Protein AF-A0A838PFT2-F1 (afdb_monomer_lite)

Radius of gyration: 30.08 Å; chains: 1; bounding box: 116×45×83 Å

pLDDT: mean 82.65, std 19.02, range [26.83, 98.44]

Secondary structure (DSSP, 8-state):
--HHHHHHHHHHHHHHHHHHHHHHHHHHHS---TTB-S---GGG--EEEEEEEE-BTPPPPSSPPPPTTPBP-HHHHHHHHHHHHHHHHHHHHHHHSTTS-HHHHHHHT-TTS-------SS-SEEEEEEEEEEEEEE-HHHHHHHH-TT---EEEEEEEEEEEEEESS-HHHHHH---S--S-B-GGGS-HHHHHH--EEEEEEETTTEEEEEEEEEEETTTHHHHHTT------SEEEEEEEEEEEBSSSS-EEEEEEEEEEE---SSEEEEEEEEEEEEEEEEETTEEEEEEEEEEEEEEEEE---SS-SEEEEEEEEEEEEEEEEESSSPPPEEEEEEEEEEEEEEEEEETTEEEEEEEEEEEEEEEEEE----------------

Sequence (390 aa):
MNSRLRAFLVPTVLCLFLAGVWVSSARAQVEKGAGCQETITANDGFKIRSVKVKARYLPDLAIPLPSSGTDYSPDLLLPILESVHQAMRKEANREGQEGETEHRLLKTVTVGKGKAEETSRSGGAISLKFVSSCTKVIDASECKSALGEANSKCVDVIVHAFSLRVDTANPVSNLLNIPRSNQPSFLSQVPGPLLALNPKLGFNRDRKFGSSATFEISANLLDLSKNFERKPLKEKRSRLDLELKGEPSLDGSYYKMSSKISFSRSISKNIDRLAVEAGFTADRDPLSLSQYLRNAATIGGAIKLRTDLKLFGDVALSARYRRSSNRLTSRTALPSEFTNENAFEGTALLDGRLWKGVSRLAVYWMQTRLTRTVTAITASPHFGVTRRSF

Foldseek 3Di:
DDPVVVVPPVVVVVVVVVVVVVVVVVVVPPPPPPFFDPPDALVVFAWALEEAEPAALQDDFPDDDDDGGHRDHPVSCVSVQVSSVVSVVVLVVQVVDAFQAVVVVVVCPDPDDDPPPPPPPDPFKDKDKDKDKGKGWDQQVVQCVRPNPVHSTYIYIYIYIFIWMQGRVCNVCCVPPGPPDRHYHRLLRPQLQCRAFVKDWDWDADPQQGIKIKIKTKHFPVCNVVSNVSHTGHDAQKTWMWIWMKIDGPPDDWIKIKIKIKIKGQDDLFWRMKMKMKMWIWTWHDDPQKIKTKIKIKIKIKTKGADPDQFFGIKIKMKMKMWMWMWIGGNDPAFIKIKIKIKIKIKIKTWHADPNHTDIDMDIDMDMDMDIDTDDPPPDPPPPPPDDDD

Structure (mmCIF, N/CA/C/O backbone):
data_AF-A0A838PFT2-F1
#
_entry.id   AF-A0A838PFT2-F1
#
loop_
_atom_site.group_PDB
_atom_site.id
_atom_site.type_symbol
_atom_site.label_atom_id
_atom_site.label_alt_id
_atom_site.label_comp_id
_atom_site.label_asym_id
_atom_site.label_entity_id
_atom_site.label_seq_id
_atom_site.pdbx_PDB_ins_code
_atom_site.Cartn_x
_atom_site.Cartn_y
_atom_site.Cartn_z
_atom_site.occupancy
_atom_site.B_iso_or_equiv
_atom_site.auth_seq_id
_atom_site.auth_comp_id
_atom_site.auth_asym_id
_atom_site.auth_atom_id
_atom_site.pdbx_PDB_model_num
ATOM 1 N N . MET A 1 1 ? -40.307 -26.449 -13.327 1.00 49.75 1 MET A N 1
ATOM 2 C CA . MET A 1 1 ? -39.372 -25.594 -12.555 1.00 49.75 1 MET A CA 1
ATOM 3 C C . MET A 1 1 ? -37.969 -25.775 -13.135 1.00 49.75 1 MET A C 1
ATOM 5 O O . MET A 1 1 ? -37.466 -26.890 -13.131 1.00 49.75 1 MET A O 1
ATOM 9 N N . ASN A 1 2 ? -37.403 -24.733 -13.755 1.00 53.19 2 ASN A N 1
ATOM 10 C CA . ASN A 1 2 ? -36.301 -24.844 -14.727 1.00 53.19 2 ASN A CA 1
ATOM 11 C C . ASN A 1 2 ? -34.950 -25.242 -14.106 1.00 53.19 2 ASN A C 1
ATOM 13 O O . ASN A 1 2 ? -34.498 -24.627 -13.141 1.00 53.19 2 ASN A O 1
ATOM 17 N N . SER A 1 3 ? -34.255 -26.203 -14.729 1.00 50.66 3 SER A N 1
ATOM 18 C CA . SER A 1 3 ? -32.917 -26.681 -14.327 1.00 50.66 3 SER A CA 1
ATOM 19 C C . SER A 1 3 ? -31.862 -25.567 -14.256 1.00 50.66 3 SER A C 1
ATOM 21 O O . SER A 1 3 ? -30.940 -25.636 -13.447 1.00 50.66 3 SER A O 1
ATOM 23 N N . ARG A 1 4 ? -32.047 -24.483 -15.021 1.00 44.59 4 ARG A N 1
ATOM 24 C CA . ARG A 1 4 ? -31.188 -23.288 -14.992 1.00 44.59 4 ARG A CA 1
ATOM 25 C C . ARG A 1 4 ? -31.243 -22.517 -13.667 1.00 44.59 4 ARG A C 1
ATOM 27 O O . ARG A 1 4 ? -30.252 -21.894 -13.310 1.00 44.59 4 ARG A O 1
ATOM 34 N N . LEU A 1 5 ? -32.347 -22.590 -12.914 1.00 48.47 5 LEU A N 1
ATOM 35 C CA . LEU A 1 5 ? -32.455 -21.917 -11.611 1.00 48.47 5 LEU A CA 1
ATOM 36 C C . LEU A 1 5 ? -31.686 -22.678 -10.514 1.00 48.47 5 LEU A C 1
ATOM 38 O O . LEU A 1 5 ? -31.095 -22.061 -9.632 1.00 48.47 5 LEU A O 1
ATOM 42 N N . ARG A 1 6 ? -31.633 -24.018 -10.599 1.00 52.06 6 ARG A N 1
ATOM 43 C CA . ARG A 1 6 ? -30.892 -24.868 -9.646 1.00 52.06 6 ARG A CA 1
ATOM 44 C C . ARG A 1 6 ? -29.373 -24.697 -9.761 1.00 52.06 6 ARG A C 1
ATOM 46 O O . ARG A 1 6 ? -28.695 -24.745 -8.742 1.00 52.06 6 ARG A O 1
ATOM 53 N N . ALA A 1 7 ? -28.851 -24.441 -10.963 1.00 54.75 7 ALA A N 1
ATOM 54 C CA . ALA A 1 7 ? -27.412 -24.271 -11.187 1.00 54.75 7 ALA A CA 1
ATOM 55 C C . ALA A 1 7 ? -26.828 -23.002 -10.536 1.00 54.75 7 ALA A C 1
ATOM 57 O O . ALA A 1 7 ? -25.656 -22.994 -10.173 1.00 54.75 7 ALA A O 1
ATOM 58 N N . PHE A 1 8 ? -27.635 -21.951 -10.350 1.00 50.16 8 PHE A N 1
ATOM 59 C CA . PHE A 1 8 ? -27.190 -20.724 -9.682 1.00 50.16 8 PHE A CA 1
ATOM 60 C C . PHE A 1 8 ? -27.432 -20.746 -8.171 1.00 50.16 8 PHE A C 1
ATOM 62 O O . PHE A 1 8 ? -26.583 -20.283 -7.422 1.00 50.16 8 PHE A O 1
ATOM 69 N N . LEU A 1 9 ? -28.539 -21.327 -7.701 1.00 59.16 9 LEU A N 1
ATOM 70 C CA . LEU A 1 9 ? -28.913 -21.283 -6.281 1.00 59.16 9 LEU A CA 1
ATOM 71 C C . LEU A 1 9 ? -27.966 -22.080 -5.370 1.00 59.16 9 LEU A C 1
ATOM 73 O O . LEU A 1 9 ? -27.619 -21.613 -4.288 1.00 59.16 9 LEU A O 1
ATOM 77 N N . VAL A 1 10 ? -27.517 -23.258 -5.810 1.00 65.38 10 VAL A N 1
ATOM 78 C CA . VAL A 1 10 ? -26.660 -24.144 -5.002 1.00 65.38 10 VAL A CA 1
ATOM 79 C C . VAL A 1 10 ? -25.303 -23.507 -4.650 1.00 65.38 10 VAL A C 1
ATOM 81 O O . VAL A 1 10 ? -24.975 -23.471 -3.463 1.00 65.38 10 VAL A O 1
ATOM 84 N N . PRO A 1 11 ? -24.521 -22.946 -5.595 1.00 62.09 11 PRO A N 1
ATOM 85 C CA . PRO A 1 11 ? -23.247 -22.315 -5.250 1.00 62.09 11 PRO A CA 1
ATOM 86 C C . PRO A 1 11 ? -23.416 -21.025 -4.437 1.00 62.09 11 PRO A C 1
ATOM 88 O O . PRO A 1 11 ? -22.579 -20.742 -3.585 1.00 62.09 11 PRO A O 1
ATOM 91 N N . THR A 1 12 ? -24.494 -20.253 -4.630 1.00 61.34 12 THR A N 1
ATOM 92 C CA . THR A 1 12 ? -24.720 -19.034 -3.832 1.00 61.34 12 THR A CA 1
ATOM 93 C C . THR A 1 12 ? -25.053 -19.365 -2.379 1.00 61.34 12 THR A C 1
ATOM 95 O O . THR A 1 12 ? -24.491 -18.750 -1.473 1.00 61.34 12 THR A O 1
ATOM 98 N N . VAL A 1 13 ? -25.909 -20.366 -2.143 1.00 71.00 13 VAL A N 1
ATOM 99 C CA . VAL A 1 13 ? -26.238 -20.829 -0.785 1.00 71.00 13 VAL A CA 1
ATOM 100 C C . VAL A 1 13 ? -25.008 -21.437 -0.111 1.00 71.00 13 VAL A C 1
ATOM 102 O O . VAL A 1 13 ? -24.744 -21.122 1.045 1.00 71.00 13 VAL A O 1
ATOM 105 N N . LEU A 1 14 ? -24.202 -22.221 -0.836 1.00 68.19 14 LEU A N 1
ATOM 106 C CA . LEU A 1 14 ? -22.958 -22.782 -0.304 1.00 68.19 14 LEU A CA 1
ATOM 107 C C . LEU A 1 14 ? -21.935 -21.689 0.052 1.00 68.19 14 LEU A C 1
ATOM 109 O O . LEU A 1 14 ? -21.334 -21.747 1.121 1.00 68.19 14 LEU A O 1
ATOM 113 N N . CYS A 1 15 ? -21.775 -20.658 -0.785 1.00 63.56 15 CYS A N 1
ATOM 114 C CA . CYS A 1 15 ? -20.913 -19.510 -0.485 1.00 63.56 15 CYS A CA 1
ATOM 115 C C . CYS A 1 15 ? -21.400 -18.710 0.731 1.00 63.56 15 CYS A C 1
ATOM 117 O O . CYS A 1 15 ? -20.576 -18.288 1.538 1.00 63.56 15 CYS A O 1
ATOM 119 N N . LEU A 1 16 ? -22.713 -18.517 0.892 1.00 62.53 16 LEU A N 1
ATOM 120 C CA . LEU A 1 16 ? -23.278 -17.846 2.068 1.00 62.53 16 LEU A CA 1
ATOM 121 C C . LEU A 1 16 ? -23.089 -18.679 3.342 1.00 62.53 16 LEU A C 1
ATOM 123 O O . LEU A 1 16 ? -22.745 -18.126 4.385 1.00 62.53 16 LEU A O 1
ATOM 127 N N . PHE A 1 17 ? -23.248 -20.001 3.253 1.00 72.00 17 PHE A N 1
ATOM 128 C CA . PHE A 1 17 ? -23.032 -20.907 4.380 1.00 72.00 17 PHE A CA 1
ATOM 129 C C . PHE A 1 17 ? -21.556 -20.940 4.794 1.00 72.00 17 PHE A C 1
ATOM 131 O O . PHE A 1 17 ? -21.237 -20.797 5.973 1.00 72.00 17 PHE A O 1
ATOM 138 N N . LEU A 1 18 ? -20.641 -21.024 3.822 1.00 60.69 18 LEU A N 1
ATOM 139 C CA . LEU A 1 18 ? -19.203 -20.926 4.071 1.00 60.69 18 LEU A CA 1
ATOM 140 C C . LEU A 1 18 ? -18.830 -19.553 4.645 1.00 60.69 18 LEU A C 1
ATOM 142 O O . LEU A 1 18 ? -18.110 -19.497 5.634 1.00 60.69 18 LEU A O 1
ATOM 146 N N . ALA A 1 19 ? -19.374 -18.450 4.124 1.00 57.22 19 ALA A N 1
ATOM 147 C CA . ALA A 1 19 ? -19.153 -17.126 4.706 1.00 57.22 19 ALA A CA 1
ATOM 148 C C . ALA A 1 19 ? -19.630 -17.051 6.170 1.00 57.22 19 ALA A C 1
ATOM 150 O O . ALA A 1 19 ? -18.924 -16.497 7.009 1.00 57.22 19 ALA A O 1
ATOM 151 N N . GLY A 1 20 ? -20.772 -17.662 6.507 1.00 58.12 20 GLY A N 1
ATOM 152 C CA . GLY A 1 20 ? -21.277 -17.737 7.881 1.00 58.12 20 GLY A CA 1
ATOM 153 C C . GLY A 1 20 ? -20.357 -18.515 8.829 1.00 58.12 20 GLY A C 1
ATOM 154 O O . GLY A 1 20 ? -20.055 -18.039 9.923 1.00 58.12 20 GLY A O 1
ATOM 155 N N . VAL A 1 21 ? -19.846 -19.674 8.398 1.00 62.03 21 VAL A N 1
ATOM 156 C CA . VAL A 1 21 ? -18.905 -20.486 9.196 1.00 62.03 21 VAL A CA 1
ATOM 157 C C . VAL A 1 21 ? -17.578 -19.746 9.414 1.00 62.03 21 VAL A C 1
ATOM 159 O O . VAL A 1 21 ? -17.018 -19.792 10.510 1.00 62.03 21 VAL A O 1
ATOM 162 N N . TRP A 1 22 ? -17.109 -18.994 8.414 1.00 50.41 22 TRP A N 1
ATOM 163 C CA . TRP A 1 22 ? -15.886 -18.193 8.515 1.00 50.41 22 TRP A CA 1
ATOM 164 C C . TRP A 1 22 ? -16.041 -16.952 9.402 1.00 50.41 22 TRP A C 1
ATOM 166 O O . TRP A 1 22 ? -15.081 -16.535 10.044 1.00 50.41 22 TRP A O 1
ATOM 176 N N . VAL A 1 23 ? -17.239 -16.369 9.502 1.00 53.75 23 VAL A N 1
ATOM 177 C CA . VAL A 1 23 ? -17.505 -15.269 10.449 1.00 53.75 23 VAL A CA 1
ATOM 178 C C . VAL A 1 23 ? -17.399 -15.759 11.898 1.00 53.75 23 VAL A C 1
ATOM 180 O O . VAL A 1 23 ? -16.880 -15.039 12.753 1.00 53.75 23 VAL A O 1
ATOM 183 N N . SER A 1 24 ? -17.821 -16.993 12.180 1.00 54.91 24 SER A N 1
ATOM 184 C CA . SER A 1 24 ? -17.705 -17.607 13.509 1.00 54.91 24 SER A CA 1
ATOM 185 C C . SER A 1 24 ? -16.254 -17.929 13.885 1.00 54.91 24 SER A C 1
ATOM 187 O O . SER A 1 24 ? -15.846 -17.664 15.013 1.00 54.91 24 SER A O 1
ATOM 189 N N . SER A 1 25 ? -15.440 -18.430 12.949 1.00 54.75 25 SER A N 1
ATOM 190 C CA . SER A 1 25 ? -14.010 -18.672 13.195 1.00 54.75 25 SER A CA 1
ATOM 191 C C . SER A 1 25 ? -13.187 -17.378 13.227 1.00 54.75 25 SER A C 1
ATOM 193 O O . SER A 1 25 ? -12.273 -17.260 14.041 1.00 54.75 25 SER A O 1
ATOM 195 N N . ALA A 1 26 ? -13.562 -16.357 12.449 1.00 49.25 26 ALA A N 1
ATOM 196 C CA . ALA A 1 26 ? -13.000 -15.015 12.585 1.00 49.25 26 ALA A CA 1
ATOM 197 C C . ALA A 1 26 ? -13.302 -14.427 13.972 1.00 49.25 26 ALA A C 1
ATOM 199 O O . ALA A 1 26 ? -12.408 -13.857 14.585 1.00 49.25 26 ALA A O 1
ATOM 200 N N . ARG A 1 27 ? -14.509 -14.632 14.524 1.00 50.06 27 ARG A N 1
ATOM 201 C CA . ARG A 1 27 ? -14.832 -14.264 15.918 1.00 50.06 27 ARG A CA 1
ATOM 202 C C . ARG A 1 27 ? -13.993 -15.018 16.959 1.00 50.06 27 ARG A C 1
ATOM 204 O O . ARG A 1 27 ? -13.771 -14.462 18.027 1.00 50.06 27 ARG A O 1
ATOM 211 N N . ALA A 1 28 ? -13.522 -16.229 16.657 1.00 45.44 28 ALA A N 1
ATOM 212 C CA . ALA A 1 28 ? -12.688 -17.030 17.559 1.00 45.44 28 ALA A CA 1
ATOM 213 C C . ALA A 1 28 ? -11.194 -16.643 17.533 1.00 45.44 28 ALA A C 1
ATOM 215 O O . ALA A 1 28 ? -10.495 -16.875 18.513 1.00 45.44 28 ALA A O 1
ATOM 216 N N . GLN A 1 29 ? -10.702 -16.044 16.439 1.00 47.75 29 GLN A N 1
ATOM 217 C CA . GLN A 1 29 ? -9.340 -15.485 16.357 1.00 47.75 29 GLN A CA 1
ATOM 218 C C . GLN A 1 29 ? -9.266 -13.984 16.649 1.00 47.75 29 GLN A C 1
ATOM 220 O O . GLN A 1 29 ? -8.175 -13.435 16.812 1.00 47.75 29 GLN A O 1
ATOM 225 N N . VAL A 1 30 ? -10.409 -13.299 16.722 1.00 51.31 30 VAL A N 1
ATOM 226 C CA . VAL A 1 30 ? -10.473 -11.987 17.359 1.00 51.31 30 VAL A CA 1
ATOM 227 C C . VAL A 1 30 ? -10.005 -12.168 18.794 1.00 51.31 30 VAL A C 1
ATOM 229 O O . VAL A 1 30 ? -10.466 -13.072 19.481 1.00 51.31 30 VAL A O 1
ATOM 232 N N . GLU A 1 31 ? -9.104 -11.298 19.241 1.00 49.59 31 GLU A N 1
ATOM 233 C CA . GLU A 1 31 ? -8.729 -11.106 20.639 1.00 49.59 31 GLU A CA 1
ATOM 234 C C . GLU A 1 31 ? -9.948 -10.745 21.526 1.00 49.59 31 GLU A C 1
ATOM 236 O O . GLU A 1 31 ? -9.922 -9.755 22.250 1.00 49.59 31 GLU A O 1
ATOM 241 N N . LYS A 1 32 ? -10.993 -11.576 21.599 1.00 52.62 32 LYS A N 1
ATOM 242 C CA . LYS A 1 32 ? -11.577 -11.879 22.901 1.00 52.62 32 LYS A CA 1
ATOM 243 C C . LYS A 1 32 ? -10.555 -12.752 23.626 1.00 52.62 32 LYS A C 1
ATOM 245 O O . LYS A 1 32 ? -10.786 -13.930 23.871 1.00 52.62 32 LYS A O 1
ATOM 250 N N . GLY A 1 33 ? -9.362 -12.197 23.858 1.00 55.97 33 GLY A N 1
ATOM 251 C CA . GLY A 1 33 ? -8.341 -12.858 24.650 1.00 55.97 33 GLY A CA 1
ATOM 252 C C . GLY A 1 33 ? -8.970 -13.245 25.982 1.00 55.97 33 GLY A C 1
ATOM 253 O O . GLY A 1 33 ? -9.902 -12.573 26.435 1.00 55.97 33 GLY A O 1
ATOM 254 N N . ALA A 1 34 ? -8.495 -14.335 26.580 1.00 57.66 34 ALA A N 1
ATOM 255 C CA . ALA A 1 34 ? -8.863 -14.716 27.936 1.00 57.66 34 ALA A CA 1
ATOM 256 C C . ALA A 1 34 ? -8.823 -13.459 28.834 1.00 57.66 34 ALA A C 1
ATOM 258 O O . ALA A 1 34 ? -7.748 -12.920 29.087 1.00 57.66 34 ALA A O 1
ATOM 259 N N . GLY A 1 35 ? -9.991 -12.908 29.194 1.00 81.38 35 GLY A N 1
ATOM 260 C CA . GLY A 1 35 ? -10.078 -11.641 29.930 1.00 81.38 35 GLY A CA 1
ATOM 261 C C . GLY A 1 35 ? -11.189 -10.659 29.536 1.00 81.38 35 GLY A C 1
ATOM 262 O O . GLY A 1 35 ? -11.433 -9.742 30.315 1.00 81.38 35 GLY A O 1
ATOM 263 N N . CYS A 1 36 ? -11.881 -10.813 28.400 1.00 90.62 36 CYS A N 1
ATOM 264 C CA . CYS A 1 36 ? -13.080 -9.999 28.135 1.00 90.62 36 CYS A CA 1
ATOM 265 C C . CYS A 1 36 ? -14.264 -10.507 28.972 1.00 90.62 36 CYS A C 1
ATOM 267 O O . CYS A 1 36 ? -14.674 -11.657 28.819 1.00 90.62 36 CYS A O 1
ATOM 269 N N . GLN A 1 37 ? -14.830 -9.651 29.823 1.00 91.50 37 GLN A N 1
ATOM 270 C CA . GLN A 1 37 ? -16.008 -9.954 30.635 1.00 91.50 37 GLN A CA 1
ATOM 271 C C . GLN A 1 37 ? -17.214 -9.149 30.142 1.00 91.50 37 GLN A C 1
ATOM 273 O O . GLN A 1 37 ? -17.228 -7.923 30.211 1.00 91.50 37 GLN A O 1
ATOM 278 N N . GLU A 1 38 ? -18.236 -9.848 29.647 1.00 88.44 38 GLU A N 1
ATOM 279 C CA . GLU A 1 38 ? -19.503 -9.246 29.193 1.00 88.44 38 GLU A CA 1
ATOM 280 C C . GLU A 1 38 ? -20.575 -9.232 30.293 1.00 88.44 38 GLU A C 1
ATOM 282 O O . GLU A 1 38 ? -21.618 -8.610 30.130 1.00 88.44 38 GLU A O 1
ATOM 287 N N . THR A 1 39 ? -20.317 -9.895 31.423 1.00 93.62 39 THR A N 1
ATOM 288 C CA . THR A 1 39 ? -21.263 -10.034 32.541 1.00 93.62 39 THR A CA 1
ATOM 289 C C . THR A 1 39 ? -21.272 -8.840 33.493 1.00 93.62 39 THR A C 1
ATOM 291 O O . THR A 1 39 ? -22.067 -8.835 34.425 1.00 93.62 39 THR A O 1
ATOM 294 N N . ILE A 1 40 ? -20.392 -7.852 33.294 1.00 94.44 40 ILE A N 1
ATOM 295 C CA . ILE A 1 40 ? -20.295 -6.678 34.168 1.00 94.44 40 ILE A CA 1
ATOM 296 C C . ILE A 1 40 ? -21.454 -5.727 33.878 1.00 94.44 40 ILE A C 1
ATOM 298 O O . ILE A 1 40 ? -21.636 -5.259 32.752 1.00 94.44 40 ILE A O 1
ATOM 302 N N . THR A 1 41 ? -22.193 -5.401 34.925 1.00 95.81 41 THR A N 1
ATOM 303 C CA . THR A 1 41 ? -23.342 -4.502 34.934 1.00 95.81 41 THR A CA 1
ATOM 304 C C . THR A 1 41 ? -23.014 -3.203 35.673 1.00 95.81 41 THR A C 1
ATOM 306 O O . THR A 1 41 ? -22.001 -3.094 36.363 1.00 95.81 41 THR A O 1
ATOM 309 N N . ALA A 1 42 ? -23.891 -2.202 35.561 1.00 95.44 42 ALA A N 1
ATOM 310 C CA . ALA A 1 42 ? -23.746 -0.944 36.297 1.00 95.44 42 ALA A CA 1
ATOM 311 C C . ALA A 1 42 ? -23.766 -1.136 37.830 1.00 95.44 42 ALA A C 1
ATOM 313 O O . ALA A 1 42 ? -23.136 -0.378 38.563 1.00 95.44 42 ALA A O 1
ATOM 314 N N . ASN A 1 43 ? -24.438 -2.185 38.318 1.00 96.94 43 ASN A N 1
ATOM 315 C CA . ASN A 1 43 ? -24.588 -2.461 39.750 1.00 96.94 43 ASN A CA 1
ATOM 316 C C . ASN A 1 43 ? -23.312 -3.015 40.398 1.00 96.94 43 ASN A C 1
ATOM 318 O O . ASN A 1 43 ? -23.195 -3.019 41.622 1.00 96.94 43 ASN A O 1
ATOM 322 N N . ASP A 1 44 ? -22.341 -3.461 39.600 1.00 96.56 44 ASP A N 1
ATOM 323 C CA . ASP A 1 44 ? -21.108 -4.057 40.117 1.00 96.56 44 ASP A CA 1
ATOM 324 C C . ASP A 1 44 ? -20.120 -3.017 40.683 1.00 96.56 44 ASP A C 1
ATOM 326 O O . ASP A 1 44 ? -19.145 -3.380 41.359 1.00 96.56 44 ASP A O 1
ATOM 330 N N . GLY A 1 45 ? -20.383 -1.725 40.438 1.00 96.88 45 GLY A N 1
ATOM 331 C CA . GLY A 1 45 ? -19.635 -0.599 41.000 1.00 96.88 45 GLY A CA 1
ATOM 332 C C . GLY A 1 45 ? -18.237 -0.419 40.408 1.00 96.88 45 GLY A C 1
ATOM 333 O O . GLY A 1 45 ? -17.341 0.083 41.085 1.00 96.88 45 GLY A O 1
ATOM 334 N N . PHE A 1 46 ? -18.013 -0.869 39.171 1.00 98.12 46 PHE A N 1
ATOM 335 C CA . PHE A 1 46 ? -16.746 -0.646 38.479 1.00 98.12 46 PHE A CA 1
ATOM 336 C C . PHE A 1 46 ? -16.633 0.791 37.980 1.00 98.12 46 PHE A C 1
ATOM 338 O O . PHE A 1 46 ? -17.593 1.365 37.470 1.00 98.12 46 PHE A O 1
ATOM 345 N N . LYS A 1 47 ? -15.419 1.340 38.038 1.00 98.12 47 LYS A N 1
ATOM 346 C CA . LYS A 1 47 ? -15.078 2.606 37.384 1.00 98.12 47 LYS A CA 1
ATOM 347 C C . LYS A 1 47 ? -14.229 2.386 36.143 1.00 98.12 47 LYS A C 1
ATOM 349 O O . LYS A 1 47 ? -13.412 1.470 36.070 1.00 98.12 47 LYS A O 1
ATOM 354 N N . ILE A 1 48 ? -14.404 3.241 35.150 1.00 98.19 48 ILE A N 1
ATOM 355 C CA . ILE A 1 48 ? -13.617 3.217 33.922 1.00 98.19 48 ILE A CA 1
ATOM 356 C C . ILE A 1 48 ? -12.221 3.748 34.233 1.00 98.19 48 ILE A C 1
ATOM 358 O O . ILE A 1 48 ? -12.071 4.887 34.663 1.00 98.19 48 ILE A O 1
ATOM 362 N N . ARG A 1 49 ? -11.192 2.937 33.989 1.00 97.94 49 ARG A N 1
ATOM 363 C CA . ARG A 1 49 ? -9.792 3.373 34.041 1.00 97.94 49 ARG A CA 1
ATOM 364 C C . ARG A 1 49 ? -9.350 3.947 32.701 1.00 97.94 49 ARG A C 1
ATOM 366 O O . ARG A 1 49 ? -8.747 5.013 32.641 1.00 97.94 49 ARG A O 1
ATOM 373 N N . SER A 1 50 ? -9.636 3.237 31.612 1.00 97.88 50 SER A N 1
ATOM 374 C CA . SER A 1 50 ? -9.330 3.713 30.266 1.00 97.88 50 SER A CA 1
ATOM 375 C C . SER A 1 50 ? -10.331 3.202 29.238 1.00 97.88 50 SER A C 1
ATOM 377 O O . SER A 1 50 ? -10.857 2.096 29.356 1.00 97.88 50 SER A O 1
ATOM 379 N N . VAL A 1 51 ? -10.573 4.011 28.205 1.00 97.50 51 VAL A N 1
ATOM 380 C CA . VAL A 1 51 ? -11.320 3.610 27.009 1.00 97.50 51 VAL A CA 1
ATOM 381 C C . VAL A 1 51 ? -10.400 3.761 25.808 1.00 97.50 51 VAL A C 1
ATOM 383 O O . VAL A 1 51 ? -9.840 4.831 25.577 1.00 97.50 51 VAL A O 1
ATOM 386 N N . LYS A 1 52 ? -10.214 2.686 25.040 1.00 96.38 52 LYS A N 1
ATOM 387 C CA . LYS A 1 52 ? -9.358 2.669 23.847 1.00 96.38 52 LYS A CA 1
ATOM 388 C C . LYS A 1 52 ? -10.135 2.130 22.661 1.00 96.38 52 LYS A C 1
ATOM 390 O O . LYS A 1 52 ? -10.749 1.074 22.752 1.00 96.38 52 LYS A O 1
ATOM 395 N N . VAL A 1 53 ? -10.056 2.805 21.521 1.00 95.56 53 VAL A N 1
ATOM 396 C CA . VAL A 1 53 ? -10.633 2.314 20.266 1.00 95.56 53 VAL A CA 1
ATOM 397 C C . VAL A 1 53 ? -9.508 1.758 19.393 1.00 95.56 53 VAL A C 1
ATOM 399 O O . VAL A 1 53 ? -8.612 2.486 18.972 1.00 95.56 53 VAL A O 1
ATOM 402 N N . LYS A 1 54 ? -9.536 0.452 19.121 1.00 93.56 54 LYS A N 1
ATOM 403 C CA . LYS A 1 54 ? -8.580 -0.238 18.248 1.00 93.56 54 LYS A CA 1
ATOM 404 C C . LYS A 1 54 ? -8.953 -0.018 16.781 1.00 93.56 54 LYS A C 1
ATOM 406 O O . LYS A 1 54 ? -9.657 -0.825 16.176 1.00 93.56 54 LYS A O 1
ATOM 411 N N . ALA A 1 55 ? -8.447 1.069 16.208 1.00 91.69 55 ALA A N 1
ATOM 412 C CA . ALA A 1 55 ? -8.466 1.338 14.774 1.00 91.69 55 ALA A CA 1
ATOM 413 C C . ALA A 1 55 ? -7.238 2.162 14.359 1.00 91.69 55 ALA A C 1
ATOM 415 O O . ALA A 1 55 ? -6.640 2.853 15.182 1.00 91.69 55 ALA A O 1
ATOM 416 N N . ARG A 1 56 ? -6.852 2.104 13.079 1.00 90.56 56 ARG A N 1
ATOM 417 C CA . ARG A 1 56 ? -5.716 2.883 12.566 1.00 90.56 56 ARG A CA 1
ATOM 418 C C . ARG A 1 56 ? -6.192 4.239 12.063 1.00 90.56 56 ARG A C 1
ATOM 420 O O . ARG A 1 56 ? -7.087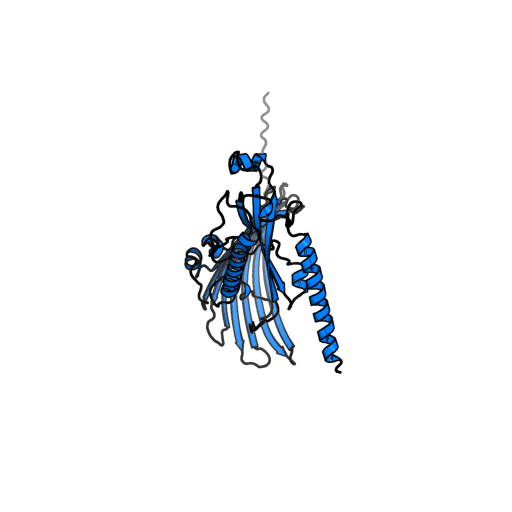 4.291 11.221 1.00 90.56 56 ARG A O 1
ATOM 427 N N . TYR A 1 57 ? -5.548 5.305 12.540 1.00 91.75 57 TYR A N 1
ATOM 428 C CA . TYR A 1 57 ? -5.861 6.691 12.175 1.00 91.75 57 TYR A CA 1
ATOM 429 C C . TYR A 1 57 ? -7.313 7.085 12.494 1.00 91.75 57 TYR A C 1
ATOM 431 O O . TYR A 1 57 ? -7.956 7.768 11.715 1.00 91.75 57 TYR A O 1
ATOM 439 N N . LEU A 1 58 ? -7.872 6.618 13.613 1.00 93.94 58 LEU A N 1
ATOM 440 C CA . LEU A 1 58 ? -9.254 6.939 13.979 1.00 93.94 58 LEU A CA 1
ATOM 441 C C . LEU A 1 58 ? -9.479 8.471 13.992 1.00 93.94 58 LEU A C 1
ATOM 443 O O . LEU A 1 58 ? -8.702 9.167 14.647 1.00 93.94 58 LEU A O 1
ATOM 447 N N . PRO A 1 59 ? -10.494 9.004 13.282 1.00 93.81 59 PRO A N 1
ATOM 448 C CA . PRO A 1 59 ? -10.854 10.414 13.380 1.00 93.81 59 PRO A CA 1
ATOM 449 C C . PRO A 1 59 ? -11.453 10.732 14.747 1.00 93.81 59 PRO A C 1
ATOM 451 O O . PRO A 1 59 ? -11.903 9.833 15.460 1.00 93.81 59 PRO A O 1
ATOM 454 N N . ASP A 1 60 ? -11.532 12.021 15.063 1.00 94.88 60 ASP A N 1
ATOM 455 C CA . ASP A 1 60 ? -12.272 12.472 16.235 1.00 94.88 60 ASP A CA 1
ATOM 456 C C . ASP A 1 60 ? -13.704 11.933 16.182 1.00 94.88 60 ASP A C 1
ATOM 458 O O . ASP A 1 60 ? -14.409 12.027 15.169 1.00 94.88 60 ASP A O 1
ATOM 462 N N . LEU A 1 61 ? -14.101 11.297 17.280 1.00 95.19 61 LEU A N 1
ATOM 463 C CA . LEU A 1 61 ? -15.445 10.773 17.444 1.00 95.19 61 LEU A CA 1
ATOM 464 C C . LEU A 1 61 ? -16.398 11.929 17.748 1.00 95.19 61 LEU A C 1
ATOM 466 O O . LEU A 1 61 ? -16.017 12.915 18.373 1.00 95.19 61 LEU A O 1
ATOM 470 N N . ALA A 1 62 ? -17.658 11.791 17.334 1.00 95.25 62 ALA A N 1
ATOM 471 C CA . ALA A 1 62 ? -18.682 12.800 17.610 1.00 95.25 62 ALA A CA 1
ATOM 472 C C . ALA A 1 62 ? -18.970 12.942 19.115 1.00 95.25 62 ALA A C 1
ATOM 474 O O . ALA A 1 62 ? -19.484 13.966 19.555 1.00 95.25 62 ALA A O 1
ATOM 475 N N . ILE A 1 63 ? -18.642 11.906 19.890 1.00 95.31 63 ILE A N 1
ATOM 476 C CA . ILE A 1 63 ? -18.837 11.836 21.334 1.00 95.31 63 ILE A CA 1
ATOM 477 C C . ILE A 1 63 ? -17.461 11.658 21.987 1.00 95.31 63 ILE A C 1
ATOM 479 O O . ILE A 1 63 ? -16.704 10.781 21.552 1.00 95.31 63 ILE A O 1
ATOM 483 N N . PRO A 1 64 ? -17.117 12.459 23.012 1.00 96.12 64 PRO A N 1
ATOM 484 C CA . PRO A 1 64 ? -15.861 12.299 23.729 1.00 96.12 64 PRO A CA 1
ATOM 485 C C . PRO A 1 64 ? -15.814 10.951 24.453 1.00 96.12 64 PRO A C 1
ATOM 487 O O . PRO A 1 64 ? -16.831 10.434 24.920 1.00 96.12 64 PRO A O 1
ATOM 490 N N . LEU A 1 65 ? -14.613 10.384 24.567 1.00 97.00 65 LEU A N 1
ATOM 491 C CA . LEU A 1 65 ? -14.421 9.189 25.379 1.00 97.00 65 LEU A CA 1
ATOM 492 C C . LEU A 1 65 ? -14.620 9.539 26.869 1.00 97.00 65 LEU A C 1
ATOM 494 O O . LEU A 1 65 ? -14.166 10.603 27.297 1.00 97.00 65 LEU A O 1
ATOM 498 N N . PRO A 1 66 ? -15.267 8.664 27.659 1.00 97.12 66 PRO A N 1
ATOM 499 C CA . PRO A 1 66 ? -15.431 8.849 29.096 1.00 97.12 66 PRO A CA 1
ATOM 500 C C . PRO A 1 66 ? -14.088 9.083 29.789 1.00 97.12 66 PRO A C 1
ATOM 502 O O . PRO A 1 66 ? -13.099 8.406 29.494 1.00 97.12 66 PRO A O 1
ATOM 505 N N . SER A 1 67 ? -14.062 10.028 30.725 1.00 97.56 67 SER A N 1
ATOM 506 C CA . SER A 1 67 ? -12.893 10.288 31.561 1.00 97.56 67 SER A CA 1
ATOM 507 C C . SER A 1 67 ? -12.598 9.117 32.501 1.00 97.56 67 SER A C 1
ATOM 509 O O . SER A 1 67 ? -13.484 8.353 32.885 1.00 97.56 67 SER A O 1
ATOM 511 N N . SER A 1 68 ? -11.341 9.015 32.923 1.00 97.56 68 SER A N 1
ATOM 512 C CA . SER A 1 68 ? -10.937 8.097 33.988 1.00 97.56 68 SER A CA 1
ATOM 513 C C . SER A 1 68 ? -11.723 8.389 35.279 1.00 97.56 68 SER A C 1
ATOM 515 O O . SER A 1 68 ? -11.870 9.549 35.662 1.00 97.56 68 SER A O 1
ATOM 517 N N . GLY A 1 69 ? -12.251 7.353 35.934 1.00 97.12 69 GLY A N 1
ATOM 518 C CA . GLY A 1 69 ? -13.032 7.435 37.175 1.00 97.12 69 GLY A CA 1
ATOM 519 C C . GLY A 1 69 ? -14.555 7.499 36.999 1.00 97.12 69 GLY A C 1
ATOM 520 O O . GLY A 1 69 ? -15.278 7.377 37.993 1.00 97.12 69 GLY A O 1
ATOM 521 N N . THR A 1 70 ? -15.050 7.646 35.765 1.00 98.00 70 THR A N 1
ATOM 522 C CA . THR A 1 70 ? -16.486 7.575 35.447 1.00 98.00 70 THR A CA 1
ATOM 523 C C . THR A 1 70 ? -17.043 6.187 35.768 1.00 98.00 70 THR A C 1
ATOM 525 O O . THR A 1 70 ? -16.375 5.182 35.521 1.00 98.00 70 THR A O 1
ATOM 528 N N . ASP A 1 71 ? -18.260 6.114 36.308 1.00 98.06 71 ASP A N 1
ATOM 529 C CA . ASP A 1 71 ? -18.905 4.834 36.606 1.00 98.06 71 ASP A CA 1
ATOM 530 C C 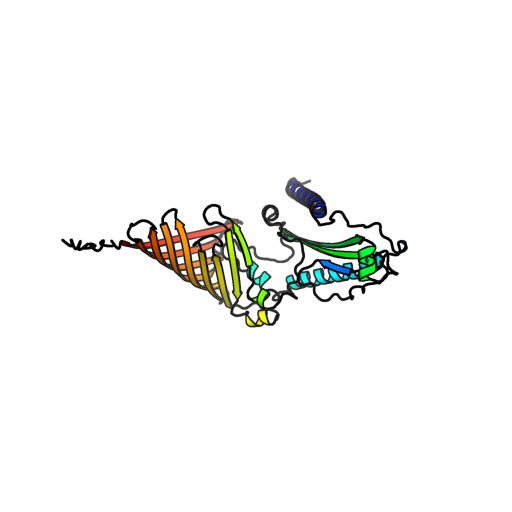. ASP A 1 71 ? -19.182 4.052 35.315 1.00 98.06 71 ASP A C 1
ATOM 532 O O . ASP A 1 71 ? -19.673 4.591 34.319 1.00 98.06 71 ASP A O 1
ATOM 536 N N . TYR A 1 72 ? -18.813 2.773 35.313 1.00 97.56 72 TYR A N 1
ATOM 537 C CA . TYR A 1 72 ? -18.992 1.904 34.162 1.00 97.56 72 TYR A CA 1
ATOM 538 C C . TYR A 1 72 ? -20.453 1.466 34.039 1.00 97.56 72 TYR A C 1
ATOM 540 O O . TYR A 1 72 ? -21.044 0.948 34.982 1.00 97.56 72 TYR A O 1
ATOM 548 N N . SER A 1 73 ? -21.006 1.593 32.834 1.00 96.88 73 SER A N 1
ATOM 549 C CA . SER A 1 73 ? -22.267 0.964 32.443 1.00 96.88 73 SER A CA 1
ATOM 550 C C . SER A 1 73 ? -22.179 0.505 30.983 1.00 96.88 73 SER A C 1
ATOM 552 O O . SER A 1 73 ? -21.623 1.239 30.159 1.00 96.88 73 SER A O 1
ATOM 554 N N . PRO A 1 74 ? -22.740 -0.665 30.618 1.00 95.25 74 PRO A N 1
ATOM 555 C CA . PRO A 1 74 ? -22.864 -1.075 29.219 1.00 95.25 74 PRO A CA 1
ATOM 556 C C . PRO A 1 74 ? -23.562 -0.023 28.343 1.00 95.25 74 PRO A C 1
ATOM 558 O O . PRO A 1 74 ? -23.146 0.203 27.205 1.00 95.25 74 PRO A O 1
ATOM 561 N N . ASP A 1 75 ? -24.555 0.683 28.890 1.00 96.12 75 ASP A N 1
ATOM 562 C CA . ASP A 1 75 ? -25.315 1.707 28.163 1.00 96.12 75 ASP A CA 1
ATOM 563 C C . ASP A 1 75 ? -24.452 2.913 27.787 1.00 96.12 75 ASP A C 1
ATOM 565 O O . ASP A 1 75 ? -24.636 3.513 26.729 1.00 96.12 75 ASP A O 1
ATOM 569 N N . LEU A 1 76 ? -23.446 3.226 28.607 1.00 96.38 76 LEU A N 1
ATOM 570 C CA . LEU A 1 76 ? -22.491 4.301 28.345 1.00 96.38 76 LEU A CA 1
ATOM 571 C C . LEU A 1 76 ? -21.557 3.970 27.165 1.00 96.38 76 LEU A C 1
ATOM 573 O O . LEU A 1 76 ? -20.998 4.877 26.547 1.00 96.38 76 LEU A O 1
ATOM 577 N N . LEU A 1 77 ? -21.429 2.692 26.788 1.00 95.12 77 LEU A N 1
ATOM 578 C CA . LEU A 1 77 ? -20.645 2.277 25.623 1.00 95.12 77 LEU A CA 1
ATOM 579 C C . LEU A 1 77 ? -21.422 2.350 24.306 1.00 95.12 77 LEU A C 1
ATOM 581 O O . LEU A 1 77 ? -20.797 2.533 23.260 1.00 95.12 77 LEU A O 1
ATOM 585 N N . LEU A 1 78 ? -22.755 2.235 24.324 1.00 95.38 78 LEU A N 1
ATOM 586 C CA . LEU A 1 78 ? -23.571 2.212 23.101 1.00 95.38 78 LEU A CA 1
ATOM 587 C C . LEU A 1 78 ? -23.349 3.444 22.200 1.00 95.38 78 LEU A C 1
ATOM 589 O O . LEU A 1 78 ? -23.118 3.251 21.002 1.00 95.38 78 LEU A O 1
ATOM 593 N N . PRO A 1 79 ? -23.316 4.690 22.718 1.00 96.50 79 PRO A N 1
ATOM 594 C CA . PRO A 1 79 ? -23.066 5.865 21.887 1.00 96.50 79 PRO A CA 1
ATOM 595 C C . PRO A 1 79 ? -21.655 5.878 21.284 1.00 96.50 79 PRO A C 1
ATOM 597 O O . PRO A 1 79 ? -21.466 6.319 20.151 1.00 96.50 79 PRO A O 1
ATOM 600 N N . ILE A 1 80 ? -20.659 5.351 22.006 1.00 96.25 80 ILE A N 1
ATOM 601 C CA . ILE A 1 80 ? -19.275 5.243 21.520 1.00 96.25 80 ILE A CA 1
ATOM 602 C C . ILE A 1 80 ? -19.210 4.239 20.366 1.00 96.25 80 ILE A C 1
ATOM 604 O O . ILE A 1 80 ? -18.630 4.535 19.319 1.00 96.25 80 ILE A O 1
ATOM 608 N N . LEU A 1 81 ? -19.829 3.066 20.537 1.00 95.00 81 LEU A N 1
ATOM 609 C CA . LEU A 1 81 ? -19.899 2.028 19.507 1.00 95.00 81 LEU A CA 1
ATOM 610 C C . LEU A 1 81 ? -20.580 2.552 18.239 1.00 95.00 81 LEU A C 1
ATOM 612 O O . LEU A 1 81 ? -20.053 2.366 17.139 1.00 95.00 81 LEU A O 1
ATOM 616 N N . GLU A 1 82 ? -21.701 3.258 18.390 1.00 95.19 82 GLU A N 1
ATOM 617 C CA . GLU A 1 82 ? -22.413 3.857 17.263 1.00 95.19 82 GLU A CA 1
ATOM 618 C C . GLU A 1 82 ? -21.597 4.979 16.606 1.00 95.19 82 GLU A C 1
ATOM 620 O O . GLU A 1 82 ? -21.499 5.018 15.382 1.00 95.19 82 GLU A O 1
ATOM 625 N N . SER A 1 83 ? -20.906 5.828 17.374 1.00 95.69 83 SER A N 1
ATOM 626 C CA . SER A 1 83 ? -20.017 6.857 16.815 1.00 95.69 83 SER A CA 1
ATOM 627 C C . SER A 1 83 ? -18.866 6.246 16.003 1.00 95.69 83 SER A C 1
ATOM 629 O O . SER A 1 83 ? -18.544 6.731 14.916 1.00 95.69 83 SER A O 1
ATOM 631 N N . VAL A 1 84 ? -18.247 5.160 16.481 1.00 94.38 84 VAL A N 1
ATOM 632 C CA . VAL A 1 84 ? -17.201 4.435 15.732 1.00 94.38 84 VAL A CA 1
ATOM 633 C C . VAL A 1 84 ? -17.782 3.818 14.456 1.00 94.38 84 VAL A C 1
ATOM 635 O O . VAL A 1 84 ? -17.177 3.891 13.383 1.00 94.38 84 VAL A O 1
ATOM 638 N N . HIS A 1 85 ? -18.979 3.242 14.540 1.00 92.06 85 HIS A N 1
ATOM 639 C CA . HIS A 1 85 ? -19.673 2.667 13.396 1.00 92.06 85 HIS A CA 1
ATOM 640 C C . HIS A 1 85 ? -20.048 3.723 12.342 1.00 92.06 85 HIS A C 1
ATOM 642 O O . HIS A 1 85 ? -19.823 3.509 11.146 1.00 92.06 85 HIS A O 1
ATOM 648 N N . GLN A 1 86 ? -20.529 4.892 12.763 1.00 93.50 86 GLN A N 1
ATOM 649 C CA . GLN A 1 86 ? -20.801 6.033 11.889 1.00 93.50 86 GLN A CA 1
ATOM 650 C C . GLN A 1 86 ? -19.531 6.556 11.223 1.00 93.50 86 GLN A C 1
ATOM 652 O O . GLN A 1 86 ? -19.537 6.781 10.011 1.00 93.50 86 GLN A O 1
ATOM 657 N N . ALA A 1 87 ? -18.422 6.668 11.962 1.00 93.38 87 ALA A N 1
ATOM 658 C CA . ALA A 1 87 ? -17.130 7.024 11.383 1.00 93.38 87 ALA A CA 1
ATOM 659 C C . ALA A 1 87 ? -16.732 6.028 10.279 1.00 93.38 87 ALA A C 1
ATOM 661 O O . ALA A 1 87 ? -16.363 6.431 9.174 1.00 93.38 87 ALA A O 1
ATOM 662 N N . MET A 1 88 ? -16.867 4.719 10.527 1.00 89.38 88 MET A N 1
ATOM 663 C CA . MET A 1 88 ? -16.573 3.688 9.524 1.00 89.38 88 MET A CA 1
ATOM 664 C C . MET A 1 88 ? -17.495 3.745 8.299 1.00 89.38 88 MET A C 1
ATOM 666 O O . MET A 1 88 ? -17.055 3.429 7.187 1.00 89.38 88 MET A O 1
ATOM 670 N N . ARG A 1 89 ? -18.774 4.100 8.480 1.00 89.31 89 ARG A N 1
ATOM 671 C CA . ARG A 1 89 ? -19.729 4.308 7.379 1.00 89.31 89 ARG A CA 1
ATOM 672 C C . ARG A 1 89 ? -19.360 5.535 6.557 1.00 89.31 89 ARG A C 1
ATOM 674 O O . ARG A 1 89 ? -19.306 5.436 5.335 1.00 89.31 89 ARG A O 1
ATOM 681 N N . LYS A 1 90 ? -19.039 6.653 7.214 1.00 90.50 90 LYS A N 1
ATOM 682 C CA . LYS A 1 90 ? -18.582 7.882 6.559 1.00 90.50 90 LYS A CA 1
ATOM 683 C C . LYS A 1 90 ? -17.339 7.617 5.714 1.00 90.50 90 LYS A C 1
ATOM 685 O O . LYS A 1 90 ? -17.318 8.000 4.551 1.00 90.50 90 LYS A O 1
ATOM 690 N N . GLU A 1 91 ? -16.364 6.884 6.249 1.00 87.31 91 GLU A N 1
ATOM 691 C CA . GLU A 1 91 ? -15.164 6.498 5.498 1.00 87.31 91 GLU A CA 1
ATOM 692 C C . GLU A 1 91 ? -15.493 5.572 4.310 1.00 87.31 91 GLU A C 1
ATOM 694 O O . GLU A 1 91 ? -14.950 5.751 3.226 1.00 87.31 91 GLU A O 1
ATOM 699 N N . ALA A 1 92 ? -16.436 4.632 4.461 1.00 82.56 92 ALA A N 1
ATOM 700 C CA . ALA A 1 92 ? -16.896 3.791 3.343 1.00 82.56 92 ALA A CA 1
ATOM 701 C C . ALA A 1 92 ? -17.538 4.617 2.219 1.00 82.56 92 ALA A C 1
ATOM 703 O O . ALA A 1 92 ? -17.266 4.397 1.042 1.00 82.56 92 ALA A O 1
ATOM 704 N N . ASN A 1 93 ? -18.399 5.565 2.591 1.00 83.31 93 ASN A N 1
ATOM 705 C CA . ASN A 1 93 ? -19.058 6.449 1.637 1.00 83.31 93 ASN A CA 1
ATOM 706 C C . ASN A 1 93 ? -18.030 7.331 0.924 1.00 83.31 93 ASN A C 1
ATOM 708 O O . ASN A 1 93 ? -18.125 7.518 -0.286 1.00 83.31 93 ASN A O 1
ATOM 712 N N . ARG A 1 94 ? -17.012 7.795 1.657 1.00 79.38 94 ARG A N 1
ATOM 713 C CA . ARG A 1 94 ? -15.881 8.555 1.122 1.00 79.38 94 ARG A CA 1
ATOM 714 C C . ARG A 1 94 ? -15.080 7.761 0.088 1.00 79.38 94 ARG A C 1
ATOM 716 O O . ARG A 1 94 ? -14.782 8.277 -0.980 1.00 79.38 94 ARG A O 1
ATOM 723 N N . GLU A 1 95 ? -14.788 6.485 0.349 1.00 71.81 95 GLU A N 1
ATOM 724 C CA . GLU A 1 95 ? -14.163 5.591 -0.645 1.00 71.81 95 GLU A CA 1
ATOM 725 C C . GLU A 1 95 ? -15.034 5.409 -1.907 1.00 71.81 95 GLU A C 1
ATOM 727 O O . GLU A 1 95 ? -14.519 5.205 -3.014 1.00 71.81 95 GLU A O 1
ATOM 732 N N . GLY A 1 96 ? -16.358 5.486 -1.744 1.00 69.00 96 GLY A N 1
ATOM 733 C CA . GLY A 1 96 ? -17.341 5.408 -2.822 1.00 69.00 96 GLY A CA 1
ATOM 734 C C . GLY A 1 96 ? -17.431 6.664 -3.694 1.00 69.00 96 GLY A C 1
ATOM 735 O O . GLY A 1 96 ? -17.813 6.548 -4.861 1.00 69.00 96 GLY A O 1
ATOM 736 N N . GLN A 1 97 ? -17.034 7.832 -3.185 1.00 71.62 97 GLN A N 1
ATOM 737 C CA . GLN A 1 97 ? -17.051 9.093 -3.927 1.00 71.62 97 GLN A CA 1
ATOM 738 C C . GLN A 1 97 ? -15.895 9.167 -4.941 1.00 71.62 97 GLN A C 1
ATOM 740 O O . GLN A 1 97 ? -14.780 8.698 -4.697 1.00 71.62 97 GLN A O 1
ATOM 745 N N . GLU A 1 98 ? -16.172 9.717 -6.124 1.00 60.38 98 GLU A N 1
ATOM 746 C CA . GLU A 1 98 ? -15.165 9.928 -7.167 1.00 60.38 98 GLU A CA 1
ATOM 747 C C . GLU A 1 98 ? -14.151 10.992 -6.713 1.00 60.38 98 GLU A C 1
ATOM 749 O O . GLU A 1 98 ? -14.524 12.111 -6.371 1.00 60.38 98 GLU A O 1
ATOM 754 N N . GLY A 1 99 ? -12.856 10.657 -6.730 1.00 56.72 99 GLY A N 1
ATOM 755 C CA . GLY A 1 99 ? -11.782 11.647 -6.581 1.00 56.72 99 GLY A CA 1
ATOM 756 C C . GLY A 1 99 ? -11.264 11.939 -5.164 1.00 56.72 99 GLY A C 1
ATOM 757 O O . GLY A 1 99 ? -10.698 13.004 -4.935 1.00 56.72 99 GLY A O 1
ATOM 758 N N . GLU A 1 100 ? -11.402 11.034 -4.191 1.00 54.91 100 GLU A N 1
ATOM 759 C CA . GLU A 1 100 ? -10.899 11.329 -2.832 1.00 54.91 100 GLU A CA 1
ATOM 760 C C . GLU A 1 100 ? -9.761 10.450 -2.314 1.00 54.91 100 GLU A C 1
ATOM 762 O O . GLU A 1 100 ? -9.148 10.787 -1.301 1.00 54.91 100 GLU A O 1
ATOM 767 N N . THR A 1 101 ? -9.413 9.348 -2.980 1.00 56.75 101 THR A N 1
ATOM 768 C CA . THR A 1 101 ? -8.229 8.574 -2.580 1.00 56.75 101 THR A CA 1
ATOM 769 C C . THR A 1 101 ? -7.451 8.077 -3.785 1.00 56.75 101 THR A C 1
ATOM 771 O O . THR A 1 101 ? -7.977 7.391 -4.664 1.00 56.75 101 THR A O 1
ATOM 774 N N . GLU A 1 102 ? -6.148 8.361 -3.790 1.00 53.75 102 GLU A N 1
ATOM 775 C CA . GLU A 1 102 ? -5.206 7.766 -4.739 1.00 53.75 102 GLU A CA 1
ATOM 776 C C . GLU A 1 102 ? -5.288 6.233 -4.702 1.00 53.75 102 GLU A C 1
ATOM 778 O O . GLU A 1 102 ? -5.114 5.582 -5.721 1.00 53.75 102 GLU A O 1
ATOM 783 N N . HIS A 1 103 ? -5.691 5.643 -3.573 1.00 53.22 103 HIS A N 1
ATOM 784 C CA . HIS A 1 103 ? -5.864 4.202 -3.423 1.00 53.22 103 HIS A CA 1
ATOM 785 C C . HIS A 1 103 ? -6.903 3.582 -4.383 1.00 53.22 103 HIS A C 1
ATOM 787 O O . HIS A 1 103 ? -6.718 2.438 -4.816 1.00 53.22 103 HIS A O 1
ATOM 793 N N . ARG A 1 104 ? -7.961 4.318 -4.761 1.00 53.50 104 ARG A N 1
ATOM 794 C CA . ARG A 1 104 ? -8.921 3.888 -5.796 1.00 53.50 104 ARG A CA 1
ATOM 795 C C . ARG A 1 104 ? -8.380 4.138 -7.207 1.00 53.50 104 ARG A C 1
ATOM 797 O O . ARG A 1 104 ? -8.551 3.293 -8.085 1.00 53.50 104 ARG A O 1
ATOM 804 N N . LEU A 1 105 ? -7.650 5.238 -7.403 1.00 50.72 105 LEU A N 1
ATOM 805 C CA . LEU A 1 105 ? -6.964 5.534 -8.667 1.00 50.72 105 LEU A CA 1
ATOM 806 C C . LEU A 1 105 ? -5.824 4.535 -8.966 1.00 50.72 105 LEU A C 1
ATOM 808 O O . LEU A 1 105 ? -5.582 4.196 -10.117 1.00 50.72 105 LEU A O 1
ATOM 812 N N . LEU A 1 106 ? -5.151 4.007 -7.941 1.00 46.53 106 LEU A N 1
ATOM 813 C CA . LEU A 1 106 ? -4.097 2.995 -8.068 1.00 46.53 106 LEU A CA 1
ATOM 814 C C . LEU A 1 106 ? -4.671 1.615 -8.413 1.00 46.53 106 LEU A C 1
ATOM 816 O O . LEU A 1 106 ? -4.061 0.879 -9.181 1.00 46.53 106 LEU A O 1
ATOM 820 N N . LYS A 1 107 ? -5.860 1.262 -7.897 1.00 45.16 107 LYS A N 1
ATOM 821 C CA . LYS A 1 107 ? -6.535 -0.006 -8.241 1.00 45.16 107 LYS A CA 1
ATOM 822 C C . LYS A 1 107 ? -7.121 -0.008 -9.657 1.00 45.16 107 LYS A C 1
ATOM 824 O O . LYS A 1 107 ? -7.118 -1.048 -10.312 1.00 45.16 107 LYS A O 1
ATOM 829 N N . THR A 1 108 ? -7.570 1.142 -10.154 1.00 37.59 108 THR A N 1
ATOM 830 C CA . THR A 1 108 ? -8.125 1.282 -11.514 1.00 37.59 108 THR A CA 1
ATOM 831 C C . THR A 1 108 ? -7.052 1.317 -12.608 1.00 37.59 108 THR A C 1
ATOM 833 O O . THR A 1 108 ? -7.352 1.039 -13.767 1.00 37.59 108 THR A O 1
ATOM 836 N N . VAL A 1 109 ? -5.782 1.556 -12.261 1.00 35.16 109 VAL A N 1
ATOM 837 C CA . VAL A 1 109 ? -4.658 1.583 -13.214 1.00 35.16 109 VAL A CA 1
ATOM 838 C C . VAL A 1 109 ? -3.759 0.352 -13.047 1.00 35.16 109 VAL A C 1
ATOM 840 O O . VAL A 1 109 ? -2.537 0.446 -13.002 1.00 35.16 109 VAL A O 1
ATOM 843 N N . THR A 1 110 ? -4.345 -0.845 -12.990 1.00 29.77 110 THR A N 1
ATOM 844 C CA . THR A 1 110 ? -3.552 -2.077 -13.136 1.00 29.77 110 THR A CA 1
ATOM 845 C C . THR A 1 110 ? -3.458 -2.439 -14.619 1.00 29.77 110 THR A C 1
ATOM 847 O O . THR A 1 110 ? -4.409 -2.919 -15.232 1.00 29.77 110 THR A O 1
ATOM 850 N N . VAL A 1 111 ? -2.299 -2.175 -15.222 1.00 31.81 111 VAL A N 1
ATOM 851 C CA . VAL A 1 111 ? -1.954 -2.587 -16.588 1.00 31.81 111 VAL A CA 1
ATOM 852 C C . VAL A 1 111 ? -1.835 -4.117 -16.628 1.00 31.81 111 VAL A C 1
ATOM 854 O O . VAL A 1 111 ? -1.025 -4.692 -15.908 1.00 31.81 111 VAL A O 1
ATOM 857 N N . GLY A 1 112 ? -2.627 -4.789 -17.472 1.00 29.28 112 GLY A N 1
ATOM 858 C CA . GLY A 1 112 ? -2.322 -6.155 -17.931 1.00 29.28 112 GLY A CA 1
ATOM 859 C C . GLY A 1 112 ? -3.286 -7.290 -17.568 1.00 29.28 112 GLY A C 1
ATOM 860 O O . GLY A 1 112 ? -3.167 -8.366 -18.151 1.00 29.28 112 GLY A O 1
ATOM 861 N N . LYS A 1 113 ? -4.301 -7.096 -16.724 1.00 27.64 113 LYS A N 1
ATOM 862 C CA . LYS A 1 113 ? -5.415 -8.060 -16.582 1.00 27.64 113 LYS A CA 1
ATOM 863 C C . LYS A 1 113 ? -6.720 -7.321 -16.853 1.00 27.64 113 LYS A C 1
ATOM 865 O O . LYS A 1 113 ? -6.819 -6.151 -16.519 1.00 27.64 113 LYS A O 1
ATOM 870 N N . GLY A 1 114 ? -7.610 -7.952 -17.618 1.00 27.33 114 GLY A N 1
ATOM 871 C CA . GLY A 1 114 ? -8.660 -7.301 -18.407 1.00 27.33 114 GLY A CA 1
ATOM 872 C C . GLY A 1 114 ? -9.421 -6.179 -17.697 1.00 27.33 114 GLY A C 1
ATOM 873 O O . GLY A 1 114 ? -9.678 -6.252 -16.500 1.00 27.33 114 GLY A O 1
ATOM 874 N N . LYS A 1 115 ? -9.804 -5.159 -18.479 1.00 26.83 115 LYS A N 1
ATOM 875 C CA . LYS A 1 115 ? -10.833 -4.181 -18.111 1.00 26.83 115 LYS A CA 1
ATOM 876 C C . LYS A 1 115 ? -12.097 -4.965 -17.717 1.00 26.83 115 LYS A C 1
ATOM 878 O O . LYS A 1 115 ? -12.883 -5.338 -18.582 1.00 26.83 115 LYS A O 1
ATOM 883 N N . ALA A 1 116 ? -12.278 -5.236 -16.428 1.00 28.73 116 ALA A N 1
ATOM 884 C CA . ALA A 1 116 ? -13.612 -5.311 -15.868 1.00 28.73 116 ALA A CA 1
ATOM 885 C C . ALA A 1 116 ? -14.074 -3.858 -15.819 1.00 28.73 116 ALA A C 1
ATOM 887 O O . ALA A 1 116 ? -13.610 -3.065 -15.004 1.00 28.73 116 ALA A O 1
ATOM 888 N N . GLU A 1 117 ? -14.868 -3.489 -16.813 1.00 32.56 117 GLU A N 1
ATOM 889 C CA . GLU A 1 117 ? -15.643 -2.263 -16.823 1.00 32.56 117 GLU A CA 1
ATOM 890 C C . GLU A 1 117 ? -16.422 -2.227 -15.499 1.00 32.56 117 GLU A C 1
ATOM 892 O O . GLU A 1 117 ? -17.355 -3.002 -15.296 1.00 32.56 117 GLU A O 1
ATOM 897 N N . GLU A 1 118 ? -15.974 -1.400 -14.548 1.00 34.03 118 GLU A N 1
ATOM 898 C CA . GLU A 1 118 ? -16.733 -1.069 -13.345 1.00 34.03 118 GLU A CA 1
ATOM 899 C C . GLU A 1 118 ? -17.958 -0.257 -13.789 1.00 34.03 118 GLU A C 1
ATOM 901 O O . GLU A 1 118 ? -18.059 0.947 -13.570 1.00 34.03 118 GLU A O 1
ATOM 906 N N . THR A 1 119 ? -18.955 -0.926 -14.371 1.00 32.50 119 THR A N 1
ATOM 907 C CA . THR A 1 119 ? -20.344 -0.553 -14.116 1.00 32.50 119 THR A CA 1
ATOM 908 C C . THR A 1 119 ? -20.579 -0.797 -12.633 1.00 32.50 119 THR A C 1
ATOM 910 O O . THR A 1 119 ? -21.081 -1.840 -12.216 1.00 32.50 119 THR A O 1
ATOM 913 N N . SER A 1 120 ? -20.134 0.160 -11.819 1.00 36.50 120 SER A N 1
ATOM 914 C CA . SER A 1 120 ? -20.356 0.209 -10.384 1.00 36.50 120 SER A CA 1
ATOM 915 C C . SER A 1 120 ? -21.826 0.540 -10.127 1.00 36.50 120 SER A C 1
ATOM 917 O O . SER A 1 120 ? -22.216 1.647 -9.775 1.00 36.50 120 SER A O 1
ATOM 919 N N . ARG A 1 121 ? -22.663 -0.472 -10.347 1.00 36.50 121 ARG A N 1
ATOM 920 C CA . ARG A 1 121 ? -23.776 -0.811 -9.469 1.00 36.50 121 ARG A CA 1
ATOM 921 C C . ARG A 1 121 ? -23.460 -2.217 -8.952 1.00 36.50 121 ARG A C 1
ATOM 923 O O . ARG A 1 121 ? -23.706 -3.205 -9.632 1.00 36.50 121 ARG A O 1
ATOM 930 N N . SER A 1 122 ? -22.817 -2.282 -7.784 1.00 41.53 122 SER A N 1
ATOM 931 C CA . SER A 1 122 ? -22.688 -3.488 -6.941 1.00 41.53 122 SER A CA 1
ATOM 932 C C . SER A 1 122 ? -22.099 -4.762 -7.583 1.00 41.53 122 SER A C 1
ATOM 934 O O . SER A 1 122 ? -22.631 -5.855 -7.398 1.00 41.53 122 SER A O 1
ATOM 936 N N . GLY A 1 123 ? -20.986 -4.659 -8.309 1.00 41.59 123 GLY A N 1
ATOM 937 C CA . GLY A 1 123 ? -20.288 -5.823 -8.863 1.00 41.59 123 GLY A CA 1
ATOM 938 C C . GLY A 1 123 ? -19.231 -6.401 -7.919 1.00 41.59 123 GLY A C 1
ATOM 939 O O . GLY A 1 123 ? -18.085 -5.971 -7.953 1.00 41.59 123 GLY A O 1
ATOM 940 N N . GLY A 1 124 ? -19.598 -7.404 -7.118 1.00 56.28 124 GLY A N 1
ATOM 941 C CA . GLY A 1 124 ? -18.660 -8.474 -6.763 1.00 56.28 124 GLY A CA 1
ATOM 942 C C . GLY A 1 124 ? -17.850 -8.374 -5.468 1.00 56.28 124 GLY A C 1
ATOM 943 O O . GLY A 1 124 ? -16.955 -9.184 -5.305 1.00 56.28 124 GLY A O 1
ATOM 944 N N . ALA A 1 125 ? -18.097 -7.450 -4.535 1.00 61.88 125 ALA A N 1
ATOM 945 C CA . ALA A 1 125 ? -17.454 -7.526 -3.217 1.00 61.88 125 ALA A CA 1
ATOM 946 C C . ALA A 1 125 ? -18.429 -7.202 -2.082 1.00 61.88 125 ALA A C 1
ATOM 948 O O . ALA A 1 125 ? -19.102 -6.175 -2.109 1.00 61.88 125 ALA A O 1
ATOM 949 N N . ILE A 1 126 ? -18.474 -8.063 -1.066 1.00 71.44 126 ILE A N 1
ATOM 950 C CA . ILE A 1 126 ? -19.218 -7.844 0.176 1.00 71.44 126 ILE A CA 1
ATOM 951 C C . ILE A 1 126 ? -18.230 -7.322 1.219 1.00 71.44 126 ILE A C 1
ATOM 953 O O . ILE A 1 126 ? -17.198 -7.941 1.468 1.00 71.44 126 ILE A O 1
ATOM 957 N N . SER A 1 127 ? -18.533 -6.176 1.827 1.00 71.00 127 SER A N 1
ATOM 958 C CA . SER A 1 127 ? -17.761 -5.632 2.946 1.00 71.00 127 SER A CA 1
ATOM 959 C C . SER A 1 127 ? -18.575 -5.764 4.228 1.00 71.00 127 SER A C 1
ATOM 961 O O . SER A 1 127 ? -19.654 -5.186 4.338 1.00 71.00 127 SER A O 1
ATOM 963 N N . LEU A 1 128 ? -18.077 -6.544 5.182 1.00 79.12 128 LEU A N 1
ATOM 964 C CA . LEU A 1 128 ? -18.640 -6.682 6.518 1.00 79.12 128 LEU A CA 1
ATOM 965 C C . LEU A 1 128 ? -17.868 -5.762 7.460 1.00 79.12 128 LEU A C 1
ATOM 967 O O . LEU A 1 128 ? -16.667 -5.942 7.670 1.00 79.12 128 LEU A O 1
ATOM 971 N N . LYS A 1 129 ? -18.563 -4.782 8.036 1.00 81.38 129 LYS A N 1
ATOM 972 C CA . LYS A 1 129 ? -18.025 -3.908 9.080 1.00 81.38 129 LYS A CA 1
ATOM 973 C C . LYS A 1 129 ? -18.739 -4.208 10.388 1.00 81.38 129 LYS A C 1
ATOM 975 O O . LYS A 1 129 ? -19.963 -4.281 10.410 1.00 81.38 129 LYS A O 1
ATOM 980 N N . PHE A 1 130 ? -17.983 -4.395 11.459 1.00 86.44 130 PHE A N 1
ATOM 981 C CA . PHE A 1 130 ? -18.523 -4.751 12.769 1.00 86.44 130 PHE A CA 1
ATOM 982 C C . PHE A 1 130 ? -17.741 -4.028 13.863 1.00 86.44 130 PHE A C 1
ATOM 984 O O . PHE A 1 130 ? -16.530 -3.860 13.742 1.00 86.44 130 PHE A O 1
ATOM 991 N N . VAL A 1 131 ? -18.428 -3.589 14.915 1.00 88.88 131 VAL A N 1
ATOM 992 C CA . VAL A 1 131 ? -17.820 -2.964 16.096 1.00 88.88 131 VAL A CA 1
ATOM 993 C C . VAL A 1 131 ? -18.263 -3.750 17.320 1.00 88.88 131 VAL A C 1
ATOM 995 O O . VAL A 1 131 ? -19.443 -4.061 17.455 1.00 88.88 131 VAL A O 1
ATOM 998 N N . SER A 1 132 ? -17.332 -4.062 18.211 1.00 91.44 132 SER A N 1
ATOM 999 C CA . SER A 1 132 ? -17.612 -4.687 19.505 1.00 91.44 132 SER A CA 1
ATOM 1000 C C . SER A 1 132 ? -16.774 -4.053 20.599 1.00 91.44 132 SER A C 1
ATOM 1002 O O . SER A 1 132 ? -15.665 -3.602 20.334 1.00 91.44 132 SER A O 1
ATOM 1004 N N . SER A 1 133 ? -17.245 -4.083 21.837 1.00 93.62 133 SER A N 1
ATOM 1005 C CA . SER A 1 133 ? -16.438 -3.762 23.013 1.00 93.62 133 SER A CA 1
ATOM 1006 C C . SER A 1 133 ? -15.921 -5.032 23.691 1.00 93.62 133 SER A C 1
ATOM 1008 O O . SER A 1 133 ? -16.521 -6.101 23.608 1.00 93.62 133 SER A O 1
ATOM 1010 N N . CYS A 1 134 ? -14.781 -4.905 24.358 1.00 93.81 134 CYS A N 1
ATOM 1011 C CA . CYS A 1 134 ? -14.246 -5.858 25.316 1.00 93.81 134 CYS A CA 1
ATOM 1012 C C . CYS A 1 134 ? -13.953 -5.089 26.602 1.00 93.81 134 CYS A C 1
ATOM 1014 O O . CYS A 1 134 ? -13.180 -4.130 26.581 1.00 93.81 134 CYS A O 1
ATOM 1016 N N . THR A 1 135 ? -14.563 -5.507 27.705 1.00 96.25 135 THR A N 1
ATOM 1017 C CA . THR A 1 135 ? -14.309 -4.936 29.029 1.00 96.25 135 THR A CA 1
ATOM 1018 C C . THR A 1 135 ? -13.377 -5.872 29.784 1.00 96.25 135 THR A C 1
ATOM 1020 O O . THR A 1 135 ? -13.691 -7.048 29.964 1.00 96.25 135 THR A O 1
ATOM 1023 N N . LYS A 1 136 ? -12.212 -5.370 30.195 1.00 96.25 136 LYS A N 1
ATOM 1024 C CA . LYS A 1 136 ? -11.214 -6.119 30.958 1.00 96.25 136 LYS A CA 1
ATOM 1025 C C . LYS A 1 136 ? -11.201 -5.618 32.397 1.00 96.25 136 LYS A C 1
ATOM 1027 O O . LYS A 1 136 ? -10.936 -4.440 32.631 1.00 96.25 136 LYS A O 1
ATOM 1032 N N . VAL A 1 137 ? -11.454 -6.516 33.345 1.00 96.75 137 VAL A N 1
ATOM 1033 C CA . VAL A 1 137 ? -11.277 -6.228 34.775 1.00 96.75 137 VAL A CA 1
ATOM 1034 C C . VAL A 1 137 ? -9.794 -6.120 35.081 1.00 96.75 137 VAL A C 1
ATOM 1036 O O . VAL A 1 137 ? -8.992 -6.926 34.608 1.00 96.75 137 VAL A O 1
ATOM 1039 N N . ILE A 1 138 ? -9.448 -5.099 35.850 1.00 97.06 138 ILE A N 1
ATOM 1040 C CA . ILE A 1 138 ? -8.085 -4.800 36.260 1.00 97.06 138 ILE A CA 1
ATOM 1041 C C . ILE A 1 138 ? -7.927 -5.140 37.743 1.00 97.06 138 ILE A C 1
ATOM 1043 O O . ILE A 1 138 ? -8.866 -4.979 38.526 1.00 97.06 138 ILE A O 1
ATOM 1047 N N . ASP A 1 139 ? -6.736 -5.598 38.125 1.00 97.31 139 ASP A N 1
ATOM 1048 C CA . ASP A 1 139 ? -6.396 -5.868 39.518 1.00 97.31 139 ASP A CA 1
ATOM 1049 C C . ASP A 1 139 ? -6.546 -4.621 40.402 1.00 97.31 139 ASP A C 1
ATOM 1051 O O . ASP A 1 139 ? -6.203 -3.497 40.022 1.00 97.31 139 ASP A O 1
ATOM 1055 N N . ALA A 1 140 ? -7.033 -4.824 41.628 1.00 97.75 140 ALA A N 1
ATOM 1056 C CA . ALA A 1 140 ? -7.372 -3.738 42.547 1.00 97.75 140 ALA A CA 1
ATOM 1057 C C . ALA A 1 140 ? -6.183 -2.817 42.876 1.00 97.75 140 ALA A C 1
ATOM 1059 O O . ALA A 1 140 ? -6.374 -1.619 43.078 1.00 97.75 140 ALA A O 1
ATOM 1060 N N . SER A 1 141 ? -4.958 -3.350 42.917 1.00 97.44 141 SER A N 1
ATOM 1061 C CA . SER A 1 141 ? -3.736 -2.569 43.153 1.00 97.44 141 SER A CA 1
ATOM 1062 C C . SER A 1 141 ? -3.468 -1.564 42.030 1.00 97.44 141 SER A C 1
ATOM 1064 O O . SER A 1 141 ? -3.160 -0.405 42.303 1.00 97.44 141 SER A O 1
ATOM 1066 N N . GLU A 1 142 ? -3.643 -1.974 40.772 1.00 97.31 142 GLU A N 1
ATOM 1067 C CA . GLU A 1 142 ? -3.525 -1.087 39.612 1.00 97.31 142 GLU A CA 1
ATOM 1068 C C . GLU A 1 142 ? -4.681 -0.081 39.534 1.00 97.31 142 GLU A C 1
ATOM 1070 O O . GLU A 1 142 ? -4.498 1.047 39.078 1.00 97.31 142 GLU A O 1
ATOM 1075 N N . CYS A 1 143 ? -5.882 -0.467 39.970 1.00 97.00 143 CYS A N 1
ATOM 1076 C CA . CYS A 1 143 ? -7.014 0.455 40.046 1.00 97.00 143 CYS A CA 1
ATOM 1077 C C . CYS A 1 143 ? -6.772 1.567 41.063 1.00 97.00 143 CYS A C 1
ATOM 1079 O O . CYS A 1 143 ? -6.962 2.740 40.744 1.00 97.00 143 CYS A O 1
ATOM 1081 N N . LYS A 1 144 ? -6.291 1.209 42.257 1.00 97.69 144 LYS A N 1
ATOM 1082 C CA . LYS A 1 144 ? -5.977 2.166 43.321 1.00 97.69 144 LYS A CA 1
ATOM 1083 C C . LYS A 1 144 ? -4.861 3.126 42.930 1.00 97.69 144 LYS A C 1
ATOM 1085 O O . LYS A 1 144 ? -4.961 4.314 43.218 1.00 97.69 144 LYS A O 1
ATOM 1090 N N . SER A 1 145 ? -3.828 2.647 42.238 1.00 97.31 145 SER A N 1
ATOM 1091 C CA . SER A 1 145 ? -2.744 3.518 41.772 1.00 97.31 145 SER A CA 1
ATOM 1092 C C . SER A 1 145 ? -3.189 4.473 40.659 1.00 97.31 145 SER A C 1
ATOM 1094 O O . SER A 1 145 ? -2.719 5.607 40.614 1.00 97.31 145 SER A O 1
ATOM 1096 N N . ALA A 1 146 ? -4.115 4.054 39.789 1.00 96.88 146 ALA A N 1
ATOM 1097 C CA . ALA A 1 146 ? -4.599 4.871 38.674 1.00 96.88 146 ALA A CA 1
ATOM 1098 C C . ALA A 1 146 ? -5.739 5.839 39.045 1.00 96.88 146 ALA A C 1
ATOM 1100 O O . ALA A 1 146 ? -5.828 6.922 38.470 1.00 96.88 146 ALA A O 1
ATOM 1101 N N . LEU A 1 147 ? -6.632 5.444 39.959 1.00 97.06 147 LEU A N 1
ATOM 1102 C CA . LEU A 1 147 ? -7.863 6.171 40.302 1.00 97.06 147 LEU A CA 1
ATOM 1103 C C . LEU A 1 147 ? -7.910 6.652 41.763 1.00 97.06 147 LEU A C 1
ATOM 1105 O O . LEU A 1 147 ? -8.855 7.343 42.137 1.00 97.06 147 LEU A O 1
ATOM 1109 N N . GLY A 1 148 ? -6.934 6.290 42.597 1.00 96.75 148 GLY A N 1
ATOM 1110 C CA . GLY A 1 148 ? -6.890 6.594 44.030 1.00 96.75 148 GLY A CA 1
ATOM 1111 C C . GLY A 1 148 ? -7.402 5.455 44.923 1.00 96.75 148 GLY A C 1
ATOM 1112 O O . GLY A 1 148 ? -8.162 4.588 44.493 1.00 96.75 148 GLY A O 1
ATOM 1113 N N . GLU A 1 149 ? -7.013 5.481 46.204 1.00 95.94 149 GLU A N 1
ATOM 1114 C CA . GLU A 1 149 ? -7.267 4.409 47.189 1.00 95.94 149 GLU A CA 1
ATOM 1115 C C . GLU A 1 149 ? -8.749 4.048 47.388 1.00 95.94 149 GLU A C 1
ATOM 1117 O O . GLU A 1 149 ? -9.066 2.909 47.735 1.00 95.94 149 GLU A O 1
ATOM 1122 N N . ALA A 1 150 ? -9.661 4.990 47.130 1.00 94.44 150 ALA A N 1
ATOM 1123 C CA . ALA A 1 150 ? -11.105 4.774 47.224 1.00 94.44 150 ALA A CA 1
ATOM 1124 C C . ALA A 1 150 ? -11.661 3.844 46.124 1.00 94.44 150 ALA A C 1
ATOM 1126 O O . ALA A 1 150 ? -12.781 3.351 46.244 1.00 94.44 150 ALA A O 1
ATOM 1127 N N . ASN A 1 151 ? -10.895 3.585 45.059 1.00 94.38 151 ASN A N 1
ATOM 1128 C CA . ASN A 1 151 ? -11.361 2.895 43.860 1.00 94.38 151 ASN A CA 1
ATOM 1129 C C . ASN A 1 151 ? -10.701 1.513 43.729 1.00 94.38 151 ASN A C 1
ATOM 1131 O O . ASN A 1 151 ? -9.696 1.340 43.045 1.00 94.38 151 ASN A O 1
ATOM 1135 N N . SER A 1 152 ? -11.285 0.505 44.385 1.00 95.44 152 SER A N 1
ATOM 1136 C CA . SER A 1 152 ? -10.781 -0.880 44.380 1.00 95.44 152 SER A CA 1
ATOM 1137 C C . SER A 1 152 ? -11.210 -1.708 43.163 1.00 95.44 152 SER A C 1
ATOM 1139 O O . SER A 1 152 ? -10.649 -2.777 42.930 1.00 95.44 152 SER A O 1
ATOM 1141 N N . LYS A 1 153 ? -12.188 -1.229 42.384 1.00 97.69 153 LYS A N 1
ATOM 1142 C CA . LYS A 1 153 ? -12.738 -1.912 41.208 1.00 97.69 153 LYS A CA 1
ATOM 1143 C C . LYS A 1 153 ? -12.701 -1.000 39.992 1.00 97.69 153 LYS A C 1
ATOM 1145 O O . LYS A 1 153 ? -13.374 0.030 39.958 1.00 97.69 153 LYS A O 1
ATOM 1150 N N . CYS A 1 154 ? -11.964 -1.399 38.965 1.00 97.88 154 CYS A N 1
ATOM 1151 C CA . CYS A 1 154 ? -11.927 -0.665 37.712 1.00 97.88 154 CYS A CA 1
ATOM 1152 C C . CYS A 1 154 ? -11.811 -1.578 36.492 1.00 97.88 154 CYS A C 1
ATOM 1154 O O . CYS A 1 154 ? -11.439 -2.751 36.592 1.00 97.88 154 CYS A O 1
ATOM 1156 N N . VAL A 1 155 ? -12.163 -1.023 35.335 1.00 97.88 155 VAL A N 1
ATOM 1157 C CA . VAL A 1 155 ? -12.143 -1.718 34.049 1.00 97.88 155 VAL A CA 1
ATOM 1158 C C . VAL A 1 155 ? -11.429 -0.904 32.980 1.00 97.88 155 VAL A C 1
ATOM 1160 O O . VAL A 1 155 ? -11.529 0.323 32.936 1.00 97.88 155 VAL A O 1
ATOM 1163 N N . ASP A 1 156 ? -10.761 -1.607 32.073 1.00 97.56 156 ASP A N 1
ATOM 1164 C CA . ASP A 1 156 ? -10.357 -1.065 30.781 1.00 97.56 156 ASP A CA 1
ATOM 1165 C C . ASP A 1 156 ? -11.359 -1.499 29.715 1.00 97.56 156 ASP A C 1
ATOM 1167 O O . ASP A 1 156 ? -11.633 -2.688 29.547 1.00 97.56 156 ASP A O 1
ATOM 1171 N N . VAL A 1 157 ? -11.873 -0.539 28.954 1.00 96.75 157 VAL A N 1
ATOM 1172 C CA . VAL A 1 157 ? -12.772 -0.804 27.835 1.00 96.75 157 VAL A CA 1
ATOM 1173 C C . VAL A 1 157 ? -12.005 -0.663 26.531 1.00 96.75 157 VAL A C 1
ATOM 1175 O O . VAL A 1 157 ? -11.443 0.387 26.221 1.00 96.75 157 VAL A O 1
ATOM 1178 N N . ILE A 1 158 ? -12.012 -1.719 25.728 1.00 95.88 158 ILE A N 1
ATOM 1179 C CA . ILE A 1 158 ? -11.397 -1.741 24.407 1.00 95.88 158 ILE A CA 1
ATOM 1180 C C . ILE A 1 158 ? -12.500 -1.902 23.365 1.00 95.88 158 ILE A C 1
ATOM 1182 O O . ILE A 1 158 ? -13.132 -2.950 23.268 1.00 95.88 158 ILE A O 1
ATOM 1186 N N . VAL A 1 159 ? -12.728 -0.875 22.555 1.00 94.94 159 VAL A N 1
ATOM 1187 C CA . VAL A 1 159 ? -13.634 -0.934 21.406 1.00 94.94 159 VAL A CA 1
ATOM 1188 C C . VAL A 1 159 ? -12.856 -1.431 20.197 1.00 94.94 159 VAL A C 1
ATOM 1190 O O . VAL A 1 159 ? -11.945 -0.769 19.707 1.00 94.94 159 VAL A O 1
ATOM 1193 N N . HIS A 1 160 ? -13.212 -2.603 19.700 1.00 90.06 160 HIS A N 1
ATOM 1194 C CA . HIS A 1 160 ? -12.662 -3.185 18.491 1.00 90.06 160 HIS A CA 1
ATOM 1195 C C . HIS A 1 160 ? -13.548 -2.857 17.293 1.00 90.06 160 HIS A C 1
ATOM 1197 O O . HIS A 1 160 ? -14.738 -3.168 17.288 1.00 90.06 160 HIS A O 1
ATOM 1203 N N . ALA A 1 161 ? -12.952 -2.281 16.255 1.00 89.50 161 ALA A N 1
ATOM 1204 C CA . ALA A 1 161 ? -13.590 -2.123 14.960 1.00 89.50 161 ALA A CA 1
ATOM 1205 C C . ALA A 1 161 ? -12.985 -3.126 13.969 1.00 89.50 161 ALA A C 1
ATOM 1207 O O . ALA A 1 161 ? -11.773 -3.346 13.954 1.00 89.50 161 ALA A 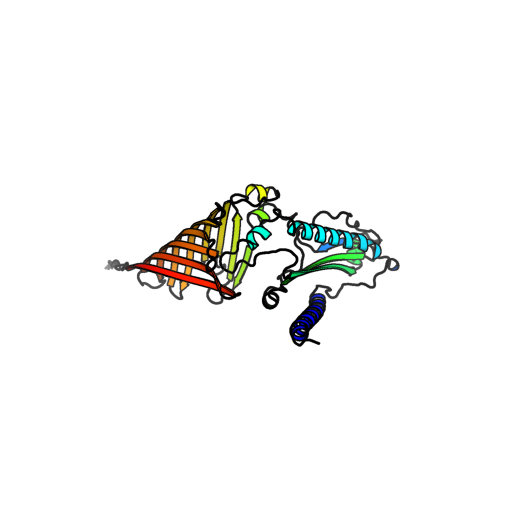O 1
ATOM 1208 N N . PHE A 1 162 ? -13.827 -3.725 13.133 1.00 84.94 162 PHE A N 1
ATOM 1209 C CA . PHE A 1 162 ? -13.448 -4.738 12.155 1.00 84.94 162 PHE A CA 1
ATOM 1210 C C . PHE A 1 162 ? -13.991 -4.382 10.778 1.00 84.94 162 PHE A C 1
ATOM 1212 O O . PHE A 1 162 ? -15.131 -3.936 10.648 1.00 84.94 162 PHE A O 1
ATOM 1219 N N . SER A 1 163 ? -13.184 -4.622 9.746 1.00 81.56 163 SER A N 1
ATOM 1220 C CA . SER A 1 163 ? -13.589 -4.490 8.347 1.00 81.56 163 SER A CA 1
ATOM 1221 C C . SER A 1 163 ? -13.065 -5.677 7.544 1.00 81.56 163 SER A C 1
ATOM 1223 O O . SER A 1 163 ? -11.869 -5.781 7.280 1.00 81.56 163 SER A O 1
ATOM 1225 N N . LEU A 1 164 ? -13.966 -6.564 7.128 1.00 78.81 164 LEU A N 1
ATOM 1226 C CA . LEU A 1 164 ? -13.675 -7.696 6.255 1.00 78.81 164 LEU A CA 1
ATOM 1227 C C . LEU A 1 164 ? -14.223 -7.397 4.861 1.00 78.81 164 LEU A C 1
ATOM 1229 O O . LEU A 1 164 ? -15.415 -7.155 4.709 1.00 78.81 164 LEU A O 1
ATOM 1233 N N . ARG A 1 165 ? -13.376 -7.450 3.834 1.00 75.31 165 ARG A N 1
ATOM 1234 C CA . ARG A 1 165 ? -13.808 -7.343 2.437 1.00 75.31 165 ARG A CA 1
ATOM 1235 C C . ARG A 1 165 ? -13.637 -8.697 1.765 1.00 75.31 165 ARG A C 1
ATOM 1237 O O . ARG A 1 165 ? -12.538 -9.236 1.762 1.00 75.31 165 ARG A O 1
ATOM 1244 N N . VAL A 1 166 ? -14.723 -9.215 1.209 1.00 74.75 166 VAL A N 1
ATOM 1245 C CA . VAL A 1 166 ? -14.792 -10.499 0.511 1.00 74.75 166 VAL A CA 1
ATOM 1246 C C . VAL A 1 166 ? -15.122 -10.217 -0.946 1.00 74.75 166 VAL A C 1
ATOM 1248 O O . VAL A 1 166 ? -16.171 -9.650 -1.241 1.00 74.75 166 VAL A O 1
ATOM 1251 N N . ASP A 1 167 ? -14.231 -10.588 -1.854 1.00 72.88 167 ASP A N 1
ATOM 1252 C CA . ASP A 1 167 ? -14.450 -10.530 -3.297 1.00 72.88 167 ASP A CA 1
ATOM 1253 C C . ASP A 1 167 ? -15.338 -11.711 -3.732 1.00 72.88 167 ASP A C 1
ATOM 1255 O O . ASP A 1 167 ? -14.899 -12.856 -3.818 1.00 72.88 167 ASP A O 1
ATOM 1259 N N . THR A 1 168 ? -16.621 -11.456 -3.961 1.00 73.56 168 THR A N 1
ATOM 1260 C CA . THR A 1 168 ? -17.577 -12.444 -4.467 1.00 73.56 168 THR A CA 1
ATOM 1261 C C . THR A 1 168 ? -17.432 -12.719 -5.962 1.00 73.56 168 THR A C 1
ATOM 1263 O O . THR A 1 168 ? -17.913 -13.756 -6.415 1.00 73.56 168 THR A O 1
ATOM 1266 N N . ALA A 1 169 ? -16.761 -11.853 -6.729 1.00 73.00 169 ALA A N 1
ATOM 1267 C CA . ALA A 1 169 ? -16.456 -12.115 -8.134 1.00 73.00 169 ALA A CA 1
ATOM 1268 C C . ALA A 1 169 ? -15.300 -13.116 -8.287 1.00 73.00 169 ALA A C 1
ATOM 1270 O O . ALA A 1 169 ? -15.280 -13.892 -9.242 1.00 73.00 169 ALA A O 1
ATOM 1271 N N . ASN A 1 170 ? -14.362 -13.137 -7.337 1.00 69.94 170 ASN A N 1
ATOM 1272 C CA . ASN A 1 170 ? -13.257 -14.088 -7.307 1.00 69.94 170 ASN A CA 1
ATOM 1273 C C . ASN A 1 170 ? -13.065 -14.701 -5.904 1.00 69.94 170 ASN A C 1
ATOM 1275 O O . ASN A 1 170 ? -12.159 -14.289 -5.171 1.00 69.94 170 ASN A O 1
ATOM 1279 N N . PRO A 1 171 ? -13.851 -15.729 -5.530 1.00 71.06 171 PRO A N 1
ATOM 1280 C CA . PRO A 1 171 ? -13.788 -16.335 -4.199 1.00 71.06 171 PRO A CA 1
ATOM 1281 C C . PRO A 1 171 ? -12.417 -16.945 -3.876 1.00 71.06 171 PRO A C 1
ATOM 1283 O O . PRO A 1 171 ? -12.006 -16.940 -2.718 1.00 71.06 171 PRO A O 1
ATOM 1286 N N . VAL A 1 172 ? -11.671 -17.404 -4.890 1.00 71.69 172 VAL A N 1
ATOM 1287 C CA . VAL A 1 172 ? -10.311 -17.949 -4.721 1.00 71.69 172 VAL A CA 1
ATOM 1288 C C . VAL A 1 172 ? -9.342 -16.878 -4.220 1.00 71.69 172 VAL A C 1
ATOM 1290 O O . VAL A 1 172 ? -8.450 -17.173 -3.426 1.00 71.69 172 VAL A O 1
ATOM 1293 N N . SER A 1 173 ? -9.539 -15.618 -4.617 1.00 67.38 173 SER A N 1
ATOM 1294 C CA . SER A 1 173 ? -8.719 -14.510 -4.122 1.00 67.38 173 SER A CA 1
ATOM 1295 C C . SER A 1 173 ? -8.871 -14.303 -2.610 1.00 67.38 173 SER A C 1
ATOM 1297 O O . SER A 1 173 ? -7.898 -13.942 -1.949 1.00 67.38 173 SER A O 1
ATOM 1299 N N . ASN A 1 174 ? -10.034 -14.635 -2.039 1.00 69.25 174 ASN A N 1
ATOM 1300 C CA . ASN A 1 174 ? -10.277 -14.519 -0.599 1.00 69.25 174 ASN A CA 1
ATOM 1301 C C . ASN A 1 174 ? -9.565 -15.598 0.221 1.00 69.25 174 ASN A C 1
ATOM 1303 O O . ASN A 1 174 ? -9.333 -15.378 1.402 1.00 69.25 174 ASN A O 1
ATOM 1307 N N . LEU A 1 175 ? -9.206 -16.744 -0.376 1.00 70.44 175 LEU A N 1
ATOM 1308 C CA . LEU A 1 175 ? -8.509 -17.824 0.337 1.00 70.44 175 LEU A CA 1
ATOM 1309 C C . LEU A 1 175 ? -7.058 -17.453 0.679 1.00 70.44 175 LEU A C 1
ATOM 1311 O O . LEU A 1 175 ? -6.520 -17.939 1.668 1.00 70.44 175 LEU A O 1
ATOM 1315 N N . LEU A 1 176 ? -6.427 -16.599 -0.135 1.00 60.84 176 LEU A N 1
ATOM 1316 C CA . LEU A 1 176 ? -5.008 -16.241 -0.006 1.00 60.84 176 LEU A CA 1
ATOM 1317 C C . LEU A 1 176 ? -4.782 -14.782 0.423 1.00 60.84 176 LEU A C 1
ATOM 1319 O O . LEU A 1 176 ? -3.744 -14.483 1.008 1.00 60.84 176 LEU A O 1
ATOM 1323 N N . ASN A 1 177 ? -5.740 -13.880 0.168 1.00 52.53 177 ASN A N 1
ATOM 1324 C CA . ASN A 1 177 ? -5.649 -12.449 0.492 1.00 52.53 177 ASN A CA 1
ATOM 1325 C C . ASN A 1 177 ? -6.613 -12.022 1.606 1.00 52.53 177 ASN A C 1
ATOM 1327 O O . ASN A 1 177 ? -7.175 -10.924 1.550 1.00 52.53 177 ASN A O 1
ATOM 1331 N N . ILE A 1 178 ? -6.802 -12.839 2.644 1.00 57.31 178 ILE A N 1
ATOM 1332 C CA . ILE A 1 178 ? -7.405 -12.301 3.868 1.00 57.31 178 ILE A CA 1
ATOM 1333 C C . ILE A 1 178 ? -6.461 -11.196 4.351 1.00 57.31 178 ILE A C 1
ATOM 1335 O O . ILE A 1 178 ? -5.261 -11.453 4.507 1.00 57.31 178 ILE A O 1
ATOM 1339 N N . PRO A 1 179 ? -6.941 -9.951 4.512 1.00 56.38 179 PRO A N 1
ATOM 1340 C CA . PRO A 1 179 ? -6.074 -8.862 4.915 1.00 56.38 179 PRO A CA 1
ATOM 1341 C C . PRO A 1 179 ? -5.372 -9.258 6.214 1.00 56.38 179 PRO A C 1
ATOM 1343 O O . PRO A 1 179 ? -6.022 -9.633 7.187 1.00 56.38 179 PRO A O 1
ATOM 1346 N N . ARG A 1 180 ? -4.033 -9.157 6.229 1.00 61.12 180 ARG A N 1
ATOM 1347 C CA . ARG A 1 180 ? -3.191 -9.498 7.396 1.00 61.12 180 ARG A CA 1
ATOM 1348 C C . ARG A 1 180 ? -3.591 -8.730 8.666 1.00 61.12 180 ARG A C 1
ATOM 1350 O O . ARG A 1 180 ? -3.149 -9.074 9.753 1.00 61.12 180 ARG A O 1
ATOM 1357 N N . SER A 1 181 ? -4.398 -7.678 8.518 1.00 71.88 181 SER A N 1
ATOM 1358 C CA . SER A 1 181 ? -5.030 -6.920 9.589 1.00 71.88 181 SER A CA 1
ATOM 1359 C C . SER A 1 181 ? -6.508 -6.709 9.261 1.00 71.88 181 SER A C 1
ATOM 1361 O O . SER A 1 181 ? -6.834 -6.094 8.249 1.00 71.88 181 SER A O 1
ATOM 1363 N N . ASN A 1 182 ? -7.393 -7.158 10.148 1.00 77.00 182 ASN A N 1
ATOM 1364 C CA . ASN A 1 182 ? -8.835 -6.888 10.102 1.00 77.00 182 ASN A CA 1
ATOM 1365 C C . ASN A 1 182 ? -9.214 -5.513 10.687 1.00 77.00 182 ASN A C 1
ATOM 1367 O O . ASN A 1 182 ? -10.387 -5.135 10.653 1.00 77.00 182 ASN A O 1
ATOM 1371 N N . GLN A 1 183 ? -8.239 -4.766 11.218 1.00 84.94 183 GLN A N 1
ATOM 1372 C CA . GLN A 1 183 ? -8.455 -3.417 11.738 1.00 84.94 183 GLN A CA 1
ATOM 1373 C C . GLN A 1 183 ? -8.753 -2.436 10.594 1.00 84.94 183 GLN A C 1
ATOM 1375 O O . GLN A 1 183 ? -7.956 -2.349 9.650 1.00 84.94 183 GLN A O 1
ATOM 1380 N N . PRO A 1 184 ? -9.846 -1.657 10.674 1.00 85.81 184 PRO A N 1
ATOM 1381 C CA . PRO A 1 184 ? -10.113 -0.604 9.713 1.00 85.81 184 PRO A CA 1
ATOM 1382 C C . PRO A 1 184 ? -9.025 0.468 9.804 1.00 85.81 184 PRO A C 1
ATOM 1384 O O . PRO A 1 184 ? -8.500 0.776 10.879 1.00 85.81 184 PRO A O 1
ATOM 1387 N N . SER A 1 185 ? -8.689 1.027 8.645 1.00 86.81 185 SER A N 1
ATOM 1388 C CA . SER A 1 185 ? -7.780 2.161 8.517 1.00 86.81 185 SER A CA 1
ATOM 1389 C C . SER A 1 185 ? -8.552 3.324 7.920 1.00 86.81 185 SER A C 1
ATOM 1391 O O . SER A 1 185 ? -9.140 3.183 6.851 1.00 86.81 185 SER A O 1
ATOM 1393 N N . PHE A 1 186 ? -8.566 4.454 8.615 1.00 89.31 186 PHE A N 1
ATOM 1394 C CA . PHE A 1 186 ? -9.252 5.659 8.166 1.00 89.31 186 PHE A CA 1
ATOM 1395 C C . PHE A 1 186 ? -8.289 6.504 7.337 1.00 89.31 186 PHE A C 1
ATOM 1397 O O . PHE A 1 186 ? -7.448 7.229 7.866 1.00 89.31 186 PHE A O 1
ATOM 1404 N N . LEU A 1 187 ? -8.397 6.391 6.013 1.00 85.12 187 LEU A N 1
ATOM 1405 C CA . LEU A 1 187 ? -7.495 7.065 5.081 1.00 85.12 187 LEU A CA 1
ATOM 1406 C C . LEU A 1 187 ? -7.606 8.598 5.165 1.00 85.12 187 LEU A C 1
ATOM 1408 O O . LEU A 1 187 ? -6.652 9.288 4.821 1.00 85.12 187 LEU A O 1
ATOM 1412 N N . SER A 1 188 ? -8.725 9.127 5.669 1.00 85.31 188 SER A N 1
ATOM 1413 C CA . SER A 1 188 ? -8.942 10.562 5.920 1.00 85.31 188 SER A CA 1
ATOM 1414 C C . SER A 1 188 ? -7.977 11.185 6.937 1.00 85.31 188 SER A C 1
ATOM 1416 O O . SER A 1 188 ? -7.710 12.383 6.871 1.00 85.31 188 SER A O 1
ATOM 1418 N N . GLN A 1 189 ? -7.428 10.389 7.853 1.00 91.00 189 GLN A N 1
ATOM 1419 C CA . GLN A 1 189 ? -6.541 10.856 8.925 1.00 91.00 189 GLN A CA 1
ATOM 1420 C C . GLN A 1 189 ? -5.104 10.359 8.776 1.00 91.00 189 GLN A C 1
ATOM 1422 O O . GLN A 1 189 ? -4.253 10.624 9.627 1.00 91.00 189 GLN A O 1
ATOM 1427 N N . VAL A 1 190 ? -4.806 9.637 7.696 1.00 90.25 190 VAL A N 1
ATOM 1428 C CA . VAL A 1 190 ? -3.434 9.229 7.408 1.00 90.25 190 VAL A CA 1
ATOM 1429 C C . VAL A 1 190 ? -2.595 10.495 7.179 1.00 90.25 190 VAL A C 1
ATOM 1431 O O . VAL A 1 190 ? -3.018 11.391 6.440 1.00 90.25 190 VAL A O 1
ATOM 1434 N N . PRO A 1 191 ? -1.401 10.597 7.788 1.00 90.81 191 PRO A N 1
ATOM 1435 C CA . PRO A 1 191 ? -0.480 11.692 7.526 1.00 90.81 191 PRO A CA 1
ATOM 1436 C C . PRO A 1 191 ? -0.238 11.875 6.024 1.00 90.81 191 PRO A C 1
ATOM 1438 O O . PRO A 1 191 ? 0.038 10.906 5.314 1.00 90.81 191 PRO A O 1
ATOM 1441 N N . GLY A 1 192 ? -0.282 13.123 5.552 1.00 90.56 192 GLY A N 1
ATOM 1442 C CA . GLY A 1 192 ? -0.087 13.469 4.140 1.00 90.56 192 GLY A CA 1
ATOM 1443 C C . GLY A 1 192 ? 1.131 12.803 3.480 1.00 90.56 192 GLY A C 1
ATOM 1444 O O . GLY A 1 192 ? 0.969 12.233 2.404 1.00 90.56 192 GLY A O 1
ATOM 1445 N N . PRO A 1 193 ? 2.319 12.757 4.120 1.00 91.00 193 PRO A N 1
ATOM 1446 C CA . PRO A 1 193 ? 3.478 12.057 3.561 1.00 91.00 193 PRO A CA 1
ATOM 1447 C C . PRO A 1 193 ? 3.250 10.556 3.322 1.00 91.00 193 PRO A C 1
ATOM 1449 O O . PRO A 1 193 ? 3.708 10.022 2.315 1.00 91.00 193 PRO A O 1
ATOM 1452 N N . LEU A 1 194 ? 2.529 9.867 4.216 1.00 90.88 194 LEU A N 1
ATOM 1453 C CA . LEU A 1 194 ? 2.230 8.438 4.063 1.00 90.88 194 LEU A CA 1
ATOM 1454 C C . LEU A 1 194 ? 1.203 8.196 2.952 1.00 90.88 194 LEU A C 1
ATOM 1456 O O . LEU A 1 194 ? 1.325 7.208 2.236 1.00 90.88 194 LEU A O 1
ATOM 1460 N N . LEU A 1 195 ? 0.231 9.098 2.778 1.00 87.50 195 LEU A N 1
ATOM 1461 C CA . LEU A 1 195 ? -0.691 9.054 1.637 1.00 87.50 195 LEU A CA 1
ATOM 1462 C C . LEU A 1 195 ? 0.040 9.306 0.317 1.00 87.50 195 LEU A C 1
ATOM 1464 O O . LEU A 1 195 ? -0.172 8.577 -0.643 1.00 87.50 195 LEU A O 1
ATOM 1468 N N . ALA A 1 196 ? 0.908 10.319 0.290 1.00 90.62 196 ALA A N 1
ATOM 1469 C CA . ALA A 1 196 ? 1.599 10.778 -0.909 1.00 90.62 196 ALA A CA 1
ATOM 1470 C C . ALA A 1 196 ? 2.650 9.786 -1.421 1.00 90.62 196 ALA A C 1
ATOM 1472 O O . ALA A 1 196 ? 2.835 9.664 -2.628 1.00 90.62 196 ALA A O 1
ATOM 1473 N N . LEU A 1 197 ? 3.361 9.116 -0.509 1.00 91.75 197 LEU A N 1
ATOM 1474 C CA . LEU A 1 197 ? 4.458 8.202 -0.836 1.00 91.75 197 LEU A CA 1
ATOM 1475 C C . LEU A 1 197 ? 4.053 6.725 -0.784 1.00 91.75 197 LEU A C 1
ATOM 1477 O O . LEU A 1 197 ? 4.810 5.877 -1.259 1.00 91.75 197 LEU A O 1
ATOM 1481 N N . ASN A 1 198 ? 2.904 6.416 -0.172 1.00 91.25 198 ASN A N 1
ATOM 1482 C CA . ASN A 1 198 ? 2.374 5.066 0.022 1.00 91.25 198 ASN A CA 1
ATOM 1483 C C . ASN A 1 198 ? 3.474 4.029 0.342 1.00 91.25 198 ASN A C 1
ATOM 1485 O O . ASN A 1 198 ? 3.668 3.074 -0.422 1.00 91.25 198 ASN A O 1
ATOM 1489 N N . PRO A 1 199 ? 4.259 4.245 1.417 1.00 94.31 199 PRO A N 1
ATOM 1490 C CA . PRO A 1 199 ? 5.399 3.397 1.699 1.00 94.31 199 PRO A CA 1
ATOM 1491 C C . PRO A 1 199 ? 4.930 2.003 2.125 1.00 94.31 199 PRO A C 1
ATOM 1493 O O . PRO A 1 199 ? 4.063 1.857 2.989 1.00 94.31 199 PRO A O 1
ATOM 1496 N N . LYS A 1 200 ? 5.544 0.963 1.566 1.00 92.06 200 LYS A N 1
ATOM 1497 C CA . LYS A 1 200 ? 5.388 -0.422 2.011 1.00 92.06 200 LYS A CA 1
ATOM 1498 C C . LYS A 1 200 ? 6.711 -0.888 2.578 1.00 92.06 200 LYS A C 1
ATOM 1500 O O . LYS A 1 200 ? 7.733 -0.840 1.904 1.00 92.06 200 LYS A O 1
ATOM 1505 N N . LEU A 1 201 ? 6.670 -1.352 3.816 1.00 93.12 201 LEU A N 1
ATOM 1506 C CA . LEU A 1 201 ? 7.812 -1.935 4.500 1.00 93.12 201 LEU A CA 1
ATOM 1507 C C . LEU A 1 201 ? 7.541 -3.421 4.713 1.00 93.12 201 LEU A C 1
ATOM 1509 O O . LEU A 1 201 ? 6.411 -3.824 4.997 1.00 93.12 201 LEU A O 1
ATOM 1513 N N . GLY A 1 202 ? 8.573 -4.236 4.566 1.00 93.62 202 GLY A N 1
ATOM 1514 C CA . GLY A 1 202 ? 8.493 -5.676 4.743 1.00 93.62 202 GLY A CA 1
ATOM 1515 C C . GLY A 1 202 ? 9.805 -6.250 5.244 1.00 93.62 202 GLY A C 1
ATOM 1516 O O . GLY A 1 202 ? 10.859 -5.636 5.112 1.00 93.62 202 GLY A O 1
ATOM 1517 N N . PHE A 1 203 ? 9.727 -7.451 5.797 1.00 95.38 203 PHE A N 1
ATOM 1518 C CA . PHE A 1 203 ? 10.885 -8.260 6.145 1.00 95.38 203 PHE A CA 1
ATOM 1519 C C . PHE A 1 203 ? 10.724 -9.605 5.460 1.00 95.38 203 PHE A C 1
ATOM 1521 O O . PHE A 1 203 ? 9.665 -10.227 5.567 1.00 95.38 203 PHE A O 1
ATOM 1528 N N . ASN A 1 204 ? 11.766 -10.041 4.767 1.00 93.88 204 ASN A N 1
ATOM 1529 C CA . ASN A 1 204 ? 11.831 -11.363 4.171 1.00 93.88 204 ASN A CA 1
ATOM 1530 C C . ASN A 1 204 ? 13.004 -12.119 4.789 1.00 93.88 204 ASN A C 1
ATOM 1532 O O . ASN A 1 204 ? 13.970 -11.533 5.273 1.00 93.88 204 ASN A O 1
ATOM 1536 N N . ARG A 1 205 ? 12.915 -13.445 4.774 1.00 93.81 205 ARG A N 1
ATOM 1537 C CA . ARG A 1 205 ? 14.027 -14.314 5.138 1.00 93.81 205 ARG A CA 1
ATOM 1538 C C . ARG A 1 205 ? 14.145 -15.392 4.084 1.00 93.81 205 ARG A C 1
ATOM 1540 O O . ARG A 1 205 ? 13.226 -16.187 3.905 1.00 93.81 205 ARG A O 1
ATOM 1547 N N . ASP A 1 206 ? 15.283 -15.417 3.414 1.00 91.25 206 ASP A N 1
ATOM 1548 C CA . ASP A 1 206 ? 15.634 -16.442 2.445 1.00 91.25 206 ASP A CA 1
ATOM 1549 C C . ASP A 1 206 ? 16.808 -17.260 2.999 1.00 91.25 206 ASP A C 1
ATOM 1551 O O . ASP A 1 206 ? 17.725 -16.719 3.617 1.00 91.25 206 ASP A O 1
ATOM 1555 N N . ARG A 1 207 ? 16.801 -18.579 2.787 1.00 90.50 207 ARG A N 1
ATOM 1556 C CA . ARG A 1 207 ? 17.913 -19.445 3.211 1.00 90.50 207 ARG A CA 1
ATOM 1557 C C . ARG A 1 207 ? 19.223 -19.099 2.496 1.00 90.50 207 ARG A C 1
ATOM 1559 O O . ARG A 1 207 ? 20.284 -19.291 3.076 1.00 90.50 207 ARG A O 1
ATOM 1566 N N . LYS A 1 208 ? 19.156 -18.610 1.255 1.00 87.12 208 LYS A N 1
ATOM 1567 C CA . LYS A 1 208 ? 20.311 -18.263 0.419 1.00 87.12 208 LYS A CA 1
ATOM 1568 C C . LYS A 1 208 ? 20.839 -16.853 0.693 1.00 87.12 208 LYS A C 1
ATOM 1570 O O . LYS A 1 208 ? 22.047 -16.648 0.632 1.00 87.12 208 LYS A O 1
ATOM 1575 N N . PHE A 1 209 ? 19.955 -15.892 0.966 1.00 87.31 209 PHE A N 1
ATOM 1576 C CA . PHE A 1 209 ? 20.313 -14.466 1.074 1.00 87.31 209 PHE A CA 1
ATOM 1577 C C . PHE A 1 209 ? 20.268 -13.909 2.506 1.00 87.31 209 PHE A C 1
ATOM 1579 O O . PHE A 1 209 ? 20.674 -12.766 2.729 1.00 87.31 209 PHE A O 1
ATOM 1586 N N . GLY A 1 210 ? 19.805 -14.710 3.468 1.00 92.81 210 GLY A N 1
ATOM 1587 C CA . GLY A 1 210 ? 19.622 -14.295 4.854 1.00 92.81 210 GLY A CA 1
ATOM 1588 C C . GLY A 1 210 ? 18.352 -13.471 5.046 1.00 92.81 210 GLY A C 1
ATOM 1589 O O . GLY A 1 210 ? 17.387 -13.579 4.282 1.00 92.81 210 GLY A O 1
ATOM 1590 N N . SER A 1 211 ? 18.339 -12.664 6.100 1.00 96.69 211 SER A N 1
ATOM 1591 C CA . SER A 1 211 ? 17.250 -11.728 6.371 1.00 96.69 211 SER A CA 1
ATOM 1592 C C . SER A 1 211 ? 17.397 -10.499 5.469 1.00 96.69 211 SER A C 1
ATOM 1594 O O . SER A 1 211 ? 18.503 -9.991 5.296 1.00 96.69 211 SER A O 1
ATOM 1596 N N . SER A 1 212 ? 16.306 -9.999 4.894 1.00 97.19 212 SER A N 1
ATOM 1597 C CA . SER A 1 212 ? 16.282 -8.764 4.104 1.00 97.19 212 SER A CA 1
ATOM 1598 C C . SER A 1 212 ? 15.136 -7.857 4.539 1.00 97.19 212 SER A C 1
ATOM 1600 O O . SER A 1 212 ? 14.069 -8.315 4.957 1.00 97.19 212 SER A O 1
ATOM 1602 N N . ALA A 1 213 ? 15.358 -6.549 4.445 1.00 97.06 213 ALA A N 1
ATOM 1603 C CA . ALA A 1 213 ? 14.317 -5.548 4.629 1.00 97.06 213 ALA A CA 1
ATOM 1604 C C . ALA A 1 213 ? 13.853 -5.083 3.250 1.00 97.06 213 ALA A C 1
ATOM 1606 O O . ALA A 1 213 ? 14.669 -4.707 2.422 1.00 97.06 213 ALA A O 1
ATOM 1607 N N . THR A 1 214 ? 12.551 -5.106 2.986 1.00 96.56 214 THR A N 1
ATOM 1608 C CA . THR A 1 214 ? 11.956 -4.553 1.765 1.00 96.56 214 THR A CA 1
ATOM 1609 C C . THR A 1 214 ? 11.376 -3.181 2.067 1.00 96.56 214 THR A C 1
ATOM 1611 O O . THR A 1 214 ? 10.623 -3.030 3.028 1.00 96.56 214 THR A O 1
ATOM 1614 N N . PHE A 1 215 ? 11.664 -2.201 1.219 1.00 97.00 215 PHE A N 1
ATOM 1615 C CA . PHE A 1 215 ? 10.952 -0.932 1.181 1.00 97.00 215 PHE A CA 1
ATOM 1616 C C . PHE A 1 215 ? 10.459 -0.657 -0.240 1.00 97.00 215 PHE A C 1
ATOM 1618 O O . PHE A 1 215 ? 11.159 -0.912 -1.217 1.00 97.00 215 PHE A O 1
ATOM 1625 N N . GLU A 1 216 ? 9.246 -0.140 -0.366 1.00 96.38 216 GLU A N 1
ATOM 1626 C CA . GLU A 1 216 ? 8.646 0.291 -1.625 1.00 96.38 216 GLU A CA 1
ATOM 1627 C C . GLU A 1 216 ? 7.971 1.641 -1.392 1.00 96.38 216 GLU A C 1
ATOM 1629 O O . GLU A 1 216 ? 7.289 1.821 -0.391 1.00 96.38 216 GLU A O 1
ATOM 1634 N N . ILE A 1 217 ? 8.169 2.590 -2.293 1.00 95.25 217 ILE A N 1
ATOM 1635 C CA . ILE A 1 217 ? 7.541 3.908 -2.308 1.00 95.25 217 ILE A CA 1
ATOM 1636 C C . ILE A 1 217 ? 6.876 4.049 -3.670 1.00 95.25 217 ILE A C 1
ATOM 1638 O O . ILE A 1 217 ? 7.496 3.775 -4.698 1.00 95.25 217 ILE A O 1
ATOM 1642 N N . SER A 1 218 ? 5.620 4.480 -3.678 1.00 94.31 218 SER A N 1
ATOM 1643 C CA . SER A 1 218 ? 4.856 4.717 -4.901 1.00 94.31 218 SER A CA 1
ATOM 1644 C C . SER A 1 218 ? 4.108 6.037 -4.781 1.00 94.31 218 SER A C 1
ATOM 1646 O O . SER A 1 218 ? 3.388 6.242 -3.809 1.00 94.31 218 SER A O 1
ATOM 1648 N N . ALA A 1 219 ? 4.298 6.938 -5.741 1.00 94.69 219 ALA A N 1
ATOM 1649 C CA . ALA A 1 219 ? 3.743 8.284 -5.670 1.00 94.69 219 ALA A CA 1
ATOM 1650 C C . ALA A 1 219 ? 3.389 8.828 -7.054 1.00 94.69 219 ALA A C 1
ATOM 1652 O O . ALA A 1 219 ? 4.216 8.780 -7.963 1.00 94.69 219 ALA A O 1
ATOM 1653 N N . ASN A 1 220 ? 2.214 9.437 -7.212 1.00 95.19 220 ASN A N 1
ATOM 1654 C CA . ASN A 1 220 ? 1.944 10.298 -8.361 1.00 95.19 220 ASN A CA 1
ATOM 1655 C C . ASN A 1 220 ? 2.526 11.701 -8.126 1.00 95.19 220 ASN A C 1
ATOM 1657 O O . ASN A 1 220 ? 1.951 12.534 -7.423 1.00 95.19 220 ASN A O 1
ATOM 1661 N N . LEU A 1 221 ? 3.650 11.991 -8.776 1.00 95.88 221 LEU A N 1
ATOM 1662 C CA . LEU A 1 221 ? 4.379 13.253 -8.680 1.00 95.88 221 LEU A CA 1
ATOM 1663 C C . LEU A 1 221 ? 3.539 14.478 -9.086 1.00 95.88 221 LEU A C 1
ATOM 1665 O O . LEU A 1 221 ? 3.785 15.565 -8.570 1.00 95.88 221 LEU A O 1
ATOM 1669 N N . LEU A 1 222 ? 2.521 14.333 -9.952 1.00 95.88 222 LEU A N 1
ATOM 1670 C CA . LEU A 1 222 ? 1.637 15.454 -10.336 1.00 95.88 222 LEU A CA 1
ATOM 1671 C C . LEU A 1 222 ? 0.598 15.820 -9.270 1.00 95.88 222 LEU A C 1
ATOM 1673 O O . LEU A 1 222 ? 0.006 16.903 -9.335 1.00 95.88 222 LEU A O 1
ATOM 1677 N N . ASP A 1 223 ? 0.326 14.910 -8.339 1.00 93.88 223 ASP A N 1
ATOM 1678 C CA . ASP A 1 223 ? -0.642 15.086 -7.254 1.00 93.88 223 ASP A CA 1
ATOM 1679 C C . ASP A 1 223 ? 0.022 15.060 -5.871 1.00 93.88 223 ASP A C 1
ATOM 1681 O O . ASP A 1 223 ? -0.646 15.249 -4.856 1.00 93.88 223 ASP A O 1
ATOM 1685 N N . LEU A 1 224 ? 1.352 14.932 -5.837 1.00 93.69 224 LEU A N 1
ATOM 1686 C CA . LEU A 1 224 ? 2.158 14.802 -4.630 1.00 93.69 224 LEU A CA 1
ATOM 1687 C C . LEU A 1 224 ? 1.874 15.919 -3.618 1.00 93.69 224 LEU A C 1
ATOM 1689 O O . LEU A 1 224 ? 1.513 15.633 -2.481 1.00 93.69 224 LEU A O 1
ATOM 1693 N N . SER A 1 225 ? 1.953 17.187 -4.034 1.00 94.62 225 SER A N 1
ATOM 1694 C CA . SER A 1 225 ? 1.682 18.339 -3.153 1.00 94.62 225 SER A CA 1
ATOM 1695 C C . SER A 1 225 ? 0.262 18.312 -2.570 1.00 94.62 225 SER A C 1
ATOM 1697 O O . SER A 1 225 ? 0.084 18.555 -1.378 1.00 94.62 225 SER A O 1
ATOM 1699 N N . LYS A 1 226 ? -0.748 17.928 -3.362 1.00 91.81 226 LYS A N 1
ATOM 1700 C CA . LYS A 1 226 ? -2.135 17.830 -2.878 1.00 91.81 226 LYS A CA 1
ATOM 1701 C C . LYS A 1 226 ? -2.304 16.705 -1.863 1.00 91.81 226 LYS A C 1
ATOM 1703 O O . LYS A 1 226 ? -3.007 16.892 -0.873 1.00 91.81 226 LYS A O 1
ATOM 1708 N N . ASN A 1 227 ? -1.637 15.573 -2.085 1.00 89.31 227 ASN A N 1
ATOM 1709 C CA . ASN A 1 227 ? -1.616 14.464 -1.137 1.00 89.31 227 ASN A CA 1
ATOM 1710 C C . ASN A 1 227 ? -0.931 14.841 0.182 1.00 89.31 227 ASN A C 1
ATOM 1712 O O . ASN A 1 227 ? -1.459 14.524 1.247 1.00 89.31 227 ASN A O 1
ATOM 1716 N N . PHE A 1 228 ? 0.190 15.571 0.133 1.00 91.81 228 PHE A N 1
ATOM 1717 C CA . PHE A 1 228 ? 0.845 16.101 1.336 1.00 91.81 228 PHE A CA 1
ATOM 1718 C C . PHE A 1 228 ? -0.094 17.003 2.149 1.00 91.81 228 PHE A C 1
ATOM 1720 O O . PHE A 1 228 ? -0.126 16.920 3.375 1.00 91.81 228 PHE A O 1
ATOM 1727 N N . GLU A 1 229 ? -0.908 17.809 1.469 1.00 91.81 229 GLU A N 1
ATOM 1728 C CA . GLU A 1 229 ? -1.896 18.702 2.083 1.00 91.81 229 GLU A CA 1
ATOM 1729 C C . GLU A 1 229 ? -3.228 18.017 2.439 1.00 91.81 229 GLU A C 1
ATOM 1731 O O . GLU A 1 229 ? -4.131 18.682 2.945 1.00 91.81 229 GLU A O 1
ATOM 1736 N N . ARG A 1 230 ? -3.377 16.706 2.188 1.00 87.25 230 ARG A N 1
ATOM 1737 C CA . ARG A 1 230 ? -4.629 15.944 2.382 1.00 87.25 230 ARG A CA 1
ATOM 1738 C C . ARG A 1 230 ? -5.829 16.542 1.629 1.00 87.25 230 ARG A C 1
ATOM 1740 O O . ARG A 1 230 ? -6.969 16.457 2.083 1.00 87.25 230 ARG A O 1
ATOM 1747 N N . LYS A 1 231 ? -5.585 17.158 0.471 1.00 87.19 231 LYS A N 1
ATOM 1748 C CA . LYS A 1 231 ? -6.639 17.718 -0.386 1.00 87.19 231 LYS A CA 1
ATOM 1749 C C . LYS A 1 231 ? -7.232 16.637 -1.300 1.00 87.19 231 LYS A C 1
ATOM 1751 O O . LYS A 1 231 ? -6.494 15.765 -1.759 1.00 87.19 231 LYS A O 1
ATOM 1756 N N . PRO A 1 232 ? -8.534 16.714 -1.629 1.00 82.12 232 PRO A N 1
ATOM 1757 C CA . PRO A 1 232 ? -9.165 15.773 -2.550 1.00 82.12 232 PRO A CA 1
ATOM 1758 C C . PRO A 1 232 ? -8.511 15.821 -3.943 1.00 82.12 232 PRO A C 1
ATOM 1760 O O . PRO A 1 232 ? -8.132 16.888 -4.449 1.00 82.12 232 PRO A O 1
ATOM 1763 N N . LEU A 1 233 ? -8.380 14.652 -4.574 1.00 83.62 233 LEU A N 1
ATOM 1764 C CA . LEU A 1 233 ? -7.697 14.459 -5.851 1.00 83.62 233 LEU A CA 1
ATOM 1765 C C . LEU A 1 233 ? -8.687 14.304 -7.008 1.00 83.62 233 LEU A C 1
ATOM 1767 O O . LEU A 1 233 ? -9.297 13.260 -7.202 1.00 83.62 233 LEU A O 1
ATOM 1771 N N . LYS A 1 234 ? -8.770 15.301 -7.884 1.00 84.75 234 LYS A N 1
ATOM 1772 C CA . LYS A 1 234 ? -9.552 15.155 -9.121 1.00 84.75 234 LYS A CA 1
ATOM 1773 C C . LYS A 1 234 ? -8.846 14.208 -10.090 1.00 84.75 234 LYS A C 1
ATOM 1775 O O . LYS A 1 234 ? -7.637 14.330 -10.282 1.00 84.75 234 LYS A O 1
ATOM 1780 N N . GLU A 1 235 ? -9.604 13.326 -10.739 1.00 82.12 235 GLU A N 1
ATOM 1781 C CA . GLU A 1 235 ? -9.074 12.500 -11.822 1.00 82.12 235 GLU A CA 1
ATOM 1782 C C . GLU A 1 235 ? -8.520 13.406 -12.930 1.00 82.12 235 GLU A C 1
ATOM 1784 O O . GLU A 1 235 ? -9.217 14.252 -13.497 1.00 82.12 235 GLU A O 1
ATOM 1789 N N . LYS A 1 236 ? -7.224 13.265 -13.205 1.00 88.06 236 LYS A N 1
ATOM 1790 C CA . LYS A 1 236 ? -6.536 13.996 -14.264 1.00 88.06 236 LYS A CA 1
ATOM 1791 C C . LYS A 1 236 ? -6.290 13.060 -15.432 1.00 88.06 236 LYS A C 1
ATOM 1793 O O . LYS A 1 236 ? -5.940 11.897 -15.261 1.00 88.06 236 LYS A O 1
ATOM 1798 N N . ARG A 1 237 ? -6.352 13.620 -16.641 1.00 92.56 237 ARG A N 1
ATOM 1799 C CA . ARG A 1 237 ? -5.947 12.905 -17.858 1.00 92.56 237 ARG A CA 1
ATOM 1800 C C . ARG A 1 237 ? -4.471 12.524 -17.853 1.00 92.56 237 ARG A C 1
ATOM 1802 O O . ARG A 1 237 ? -4.118 11.602 -18.572 1.00 92.56 237 ARG A O 1
ATOM 1809 N N . SER A 1 238 ? -3.632 13.226 -17.092 1.00 95.69 238 SER A N 1
ATOM 1810 C CA . SER A 1 238 ? -2.189 12.992 -17.007 1.00 95.69 238 SER A CA 1
ATOM 1811 C C . SER A 1 238 ? -1.795 12.480 -15.626 1.00 95.69 238 SER A C 1
ATOM 1813 O O . SER A 1 238 ? -2.307 12.975 -14.622 1.00 95.69 238 SER A O 1
ATOM 1815 N N . ARG A 1 239 ? -0.835 11.557 -15.584 1.00 94.88 239 ARG A N 1
ATOM 1816 C CA . ARG A 1 239 ? -0.220 11.007 -14.373 1.00 94.88 239 ARG A CA 1
ATOM 1817 C C . ARG A 1 239 ? 1.291 10.916 -14.550 1.00 94.88 239 ARG A C 1
ATOM 1819 O O . ARG A 1 239 ? 1.751 10.596 -15.646 1.00 94.88 239 ARG A O 1
ATOM 1826 N N . LEU A 1 240 ? 2.041 11.186 -13.486 1.00 96.75 240 LEU A N 1
ATOM 1827 C CA . LEU A 1 240 ? 3.486 10.969 -13.432 1.00 96.75 240 LEU A CA 1
ATOM 1828 C C . LEU A 1 240 ? 3.777 10.113 -12.208 1.00 96.75 240 LEU A C 1
ATOM 1830 O O . LEU A 1 240 ? 3.926 10.635 -11.112 1.00 96.75 240 LEU A O 1
ATOM 1834 N N . ASP A 1 241 ? 3.804 8.803 -12.386 1.00 96.38 241 ASP A N 1
ATOM 1835 C CA . ASP A 1 241 ? 3.982 7.862 -11.289 1.00 96.38 241 ASP A CA 1
ATOM 1836 C C . ASP A 1 241 ? 5.484 7.576 -11.088 1.00 96.38 241 ASP A C 1
ATOM 1838 O O . ASP A 1 241 ? 6.199 7.255 -12.041 1.00 96.38 241 ASP A O 1
ATOM 1842 N N . LEU A 1 242 ? 5.955 7.706 -9.848 1.00 96.81 242 LEU A N 1
ATOM 1843 C CA . LEU A 1 242 ? 7.272 7.301 -9.365 1.00 96.81 242 LEU A CA 1
ATOM 1844 C C . LEU A 1 242 ? 7.115 6.033 -8.526 1.00 96.81 242 LEU A C 1
ATOM 1846 O O . LEU A 1 242 ? 6.293 5.989 -7.615 1.00 96.81 242 LEU A O 1
ATOM 1850 N N . GLU A 1 243 ? 7.939 5.031 -8.798 1.00 97.56 243 GLU A N 1
ATOM 1851 C CA . GLU A 1 243 ? 8.046 3.804 -8.016 1.00 97.56 243 GLU A CA 1
ATOM 1852 C C . GLU A 1 243 ? 9.514 3.590 -7.645 1.00 97.56 243 GLU A C 1
ATOM 1854 O O . GLU A 1 243 ? 10.386 3.543 -8.512 1.00 97.56 243 GLU A O 1
ATOM 1859 N N . LEU A 1 244 ? 9.795 3.475 -6.352 1.00 97.69 244 LEU A N 1
ATOM 1860 C CA . LEU A 1 244 ? 11.108 3.139 -5.818 1.00 97.69 244 LEU A CA 1
ATOM 1861 C C . LEU A 1 244 ? 10.952 1.886 -4.974 1.00 97.69 244 LEU A C 1
ATOM 1863 O O . LEU A 1 244 ? 10.102 1.839 -4.095 1.00 97.69 244 LEU A O 1
ATOM 1867 N N . LYS A 1 245 ? 11.784 0.881 -5.202 1.00 98.25 245 LYS A N 1
ATOM 1868 C CA . LYS A 1 245 ? 11.806 -0.344 -4.412 1.00 98.25 245 LYS A CA 1
ATOM 1869 C C . LYS A 1 245 ? 13.241 -0.692 -4.075 1.00 98.25 245 LYS A C 1
ATOM 1871 O O . LYS A 1 245 ? 14.118 -0.599 -4.932 1.00 98.25 245 LYS A O 1
ATOM 1876 N N . GLY A 1 246 ? 13.469 -1.121 -2.847 1.00 97.88 246 GLY A N 1
ATOM 1877 C CA . GLY A 1 246 ? 14.746 -1.654 -2.418 1.00 97.88 246 GLY A CA 1
ATOM 1878 C C . GLY A 1 246 ? 14.577 -2.824 -1.467 1.00 97.88 246 GLY A C 1
ATOM 1879 O O . GLY A 1 246 ? 13.605 -2.921 -0.721 1.00 97.88 246 GLY A O 1
ATOM 1880 N N . GLU A 1 247 ? 15.534 -3.733 -1.530 1.00 97.81 247 GLU A N 1
ATOM 1881 C CA . GLU A 1 247 ? 15.585 -4.936 -0.719 1.00 97.81 247 GLU A CA 1
ATOM 1882 C C . GLU A 1 247 ? 17.034 -5.237 -0.297 1.00 97.81 247 GLU A C 1
ATOM 1884 O O . GLU A 1 247 ? 17.666 -6.129 -0.868 1.00 97.81 247 GLU A O 1
ATOM 1889 N N . PRO A 1 248 ? 17.620 -4.467 0.638 1.00 97.19 248 PRO A N 1
ATOM 1890 C CA . PRO A 1 248 ? 18.918 -4.795 1.221 1.00 97.19 248 PRO A CA 1
ATOM 1891 C C . PRO A 1 248 ? 18.836 -6.010 2.159 1.00 97.19 248 PRO A C 1
ATOM 1893 O O . PRO A 1 248 ? 17.901 -6.148 2.952 1.00 97.19 248 PRO A O 1
ATOM 1896 N N . SER A 1 249 ? 19.849 -6.877 2.103 1.00 96.69 249 SER A N 1
ATOM 1897 C CA . SER A 1 249 ? 20.095 -7.888 3.137 1.00 96.69 249 SER A CA 1
ATOM 1898 C C . SER A 1 249 ? 20.588 -7.225 4.424 1.00 96.69 249 SER A C 1
ATOM 1900 O O . SER A 1 249 ? 21.333 -6.248 4.382 1.00 96.69 249 SER A O 1
ATOM 1902 N N . LEU A 1 250 ? 20.165 -7.767 5.563 1.00 96.69 250 LEU A N 1
ATOM 1903 C CA . LEU A 1 250 ? 20.598 -7.364 6.902 1.00 96.69 250 LEU A CA 1
ATOM 1904 C C . LEU A 1 250 ? 21.850 -8.129 7.352 1.00 96.69 250 LEU A C 1
ATOM 1906 O O . LEU A 1 250 ? 22.600 -7.637 8.188 1.00 96.69 250 LEU A O 1
ATOM 1910 N N . ASP A 1 251 ? 22.086 -9.307 6.766 1.00 94.31 251 ASP A N 1
ATOM 1911 C CA . ASP A 1 251 ? 23.112 -10.258 7.210 1.00 94.31 251 ASP A CA 1
ATOM 1912 C C . ASP A 1 251 ? 24.237 -10.447 6.171 1.00 94.31 251 ASP A C 1
ATOM 1914 O O . ASP A 1 251 ? 25.204 -11.173 6.406 1.00 94.31 251 ASP A O 1
ATOM 1918 N N . GLY A 1 252 ? 24.120 -9.840 4.986 1.00 90.44 252 GLY A N 1
ATOM 1919 C CA . GLY A 1 252 ? 25.016 -10.116 3.868 1.00 90.44 252 GLY A CA 1
ATOM 1920 C C . GLY A 1 252 ? 25.115 -8.995 2.841 1.00 90.44 252 GLY A C 1
ATOM 1921 O O . GLY A 1 252 ? 24.542 -7.921 2.971 1.00 90.44 252 GLY A O 1
ATOM 1922 N N . SER A 1 253 ? 25.866 -9.253 1.769 1.00 90.06 253 SER A N 1
ATOM 1923 C CA . SER A 1 253 ? 26.131 -8.265 0.717 1.00 90.06 253 SER A CA 1
ATOM 1924 C C . SER A 1 253 ? 25.078 -8.252 -0.399 1.00 90.06 253 SER A C 1
ATOM 1926 O O . SER A 1 253 ? 25.391 -7.818 -1.505 1.00 90.06 253 SER A O 1
ATOM 1928 N N . TYR A 1 254 ? 23.891 -8.809 -0.163 1.00 94.44 254 TYR A N 1
ATOM 1929 C CA . TYR A 1 254 ? 22.809 -8.867 -1.147 1.00 94.44 254 TYR A CA 1
ATOM 1930 C C . TYR A 1 254 ? 22.011 -7.565 -1.146 1.00 94.44 254 TYR A C 1
ATOM 1932 O O . TYR A 1 254 ? 21.691 -7.037 -0.081 1.00 94.44 254 TYR A O 1
ATOM 1940 N N . TYR A 1 255 ? 21.657 -7.074 -2.330 1.00 97.00 255 TYR A N 1
ATOM 1941 C CA . TYR A 1 255 ? 20.615 -6.063 -2.463 1.00 97.00 255 TYR A CA 1
ATOM 1942 C C . TYR A 1 255 ? 19.927 -6.161 -3.820 1.00 97.00 255 TYR A C 1
ATOM 1944 O O . TYR A 1 255 ? 20.544 -6.535 -4.816 1.00 97.00 255 TYR A O 1
ATOM 1952 N N . LYS A 1 256 ? 18.664 -5.745 -3.865 1.00 97.88 256 LYS A N 1
ATOM 1953 C CA . LYS A 1 256 ? 17.963 -5.408 -5.108 1.00 97.88 256 LYS A CA 1
ATOM 1954 C C . LYS A 1 256 ? 17.387 -4.018 -4.995 1.00 97.88 256 LYS A C 1
ATOM 1956 O O . LYS A 1 256 ? 16.823 -3.670 -3.964 1.00 97.88 256 LYS A O 1
ATOM 1961 N N . MET A 1 257 ? 17.521 -3.224 -6.040 1.00 98.25 257 MET A N 1
ATOM 1962 C CA . MET A 1 257 ? 16.979 -1.876 -6.100 1.00 98.25 257 MET A CA 1
ATOM 1963 C C . MET A 1 257 ? 16.364 -1.656 -7.472 1.00 98.25 257 MET A C 1
ATOM 1965 O O . MET A 1 257 ? 16.978 -1.968 -8.488 1.00 98.25 257 MET A O 1
ATOM 1969 N N . SER A 1 258 ? 15.173 -1.073 -7.512 1.00 98.25 258 SER A N 1
ATOM 1970 C CA . SER A 1 258 ? 14.549 -0.627 -8.751 1.00 98.25 258 SER A CA 1
ATOM 1971 C C . SER A 1 258 ? 13.925 0.747 -8.573 1.00 98.25 258 SER A C 1
ATOM 1973 O O . SER A 1 258 ? 13.173 0.969 -7.627 1.00 98.25 258 SER A O 1
ATOM 1975 N N . SER A 1 259 ? 14.193 1.653 -9.503 1.00 98.19 259 SER A N 1
ATOM 1976 C CA . SER A 1 259 ? 13.486 2.919 -9.646 1.00 98.19 259 SER A CA 1
ATOM 1977 C C . SER A 1 259 ? 12.784 2.958 -10.997 1.00 98.19 259 SER A C 1
ATOM 1979 O O . SER A 1 259 ? 13.328 2.513 -12.006 1.00 98.19 259 SER A O 1
ATOM 1981 N N . LYS A 1 260 ? 11.560 3.472 -11.030 1.00 98.12 260 LYS A N 1
ATOM 1982 C CA . LYS A 1 260 ? 10.766 3.626 -12.246 1.00 98.12 260 LYS A CA 1
ATOM 1983 C C . LYS A 1 260 ? 10.029 4.951 -12.190 1.00 98.12 260 LYS A C 1
ATOM 1985 O O . LYS A 1 260 ? 9.370 5.254 -11.203 1.00 98.12 260 LYS A O 1
ATOM 1990 N N . ILE A 1 261 ? 10.116 5.719 -13.263 1.00 98.06 261 ILE A N 1
ATOM 1991 C CA . ILE A 1 261 ? 9.287 6.894 -13.496 1.00 98.06 261 ILE A CA 1
ATOM 1992 C C . ILE A 1 261 ? 8.455 6.638 -14.747 1.00 98.06 261 ILE A C 1
ATOM 1994 O O . ILE A 1 261 ? 8.975 6.215 -15.778 1.00 98.06 261 ILE A O 1
ATOM 1998 N N . SER A 1 262 ? 7.150 6.858 -14.656 1.00 97.44 262 SER A N 1
ATOM 1999 C CA . SER A 1 262 ? 6.234 6.646 -15.770 1.00 97.44 262 SER A CA 1
ATOM 2000 C C . SER A 1 262 ? 5.289 7.823 -15.914 1.00 97.44 262 SER A C 1
ATOM 2002 O O . SER A 1 262 ? 4.537 8.154 -15.004 1.00 97.44 262 SER A O 1
ATOM 2004 N N . PHE A 1 263 ? 5.323 8.456 -17.076 1.00 98.00 263 PHE A N 1
ATOM 2005 C CA . PHE A 1 263 ? 4.345 9.449 -17.471 1.00 98.00 263 PHE A CA 1
ATOM 2006 C C . PHE A 1 263 ? 3.264 8.770 -18.301 1.00 98.00 263 PHE A C 1
ATOM 2008 O O . PHE A 1 263 ? 3.565 8.010 -19.220 1.00 98.00 263 PHE A O 1
ATOM 2015 N N . SER A 1 264 ? 1.998 9.055 -18.023 1.00 95.81 264 SER A N 1
ATOM 2016 C CA . SER A 1 264 ? 0.906 8.625 -18.888 1.00 95.81 264 SER A CA 1
ATOM 2017 C C . SER A 1 264 ? -0.151 9.698 -19.045 1.00 95.81 264 SER A C 1
ATOM 2019 O O . SER A 1 264 ? -0.418 10.462 -18.122 1.00 95.81 264 SER A O 1
ATOM 2021 N N . ARG A 1 265 ? -0.748 9.765 -20.233 1.00 96.00 265 ARG A N 1
ATOM 2022 C CA . ARG A 1 265 ? -1.782 10.733 -20.569 1.00 96.00 265 ARG A CA 1
ATOM 2023 C C . ARG A 1 265 ? -2.872 10.101 -21.421 1.00 96.00 265 ARG A C 1
ATOM 2025 O O . ARG A 1 265 ? -2.579 9.515 -22.459 1.00 96.00 265 ARG A O 1
ATOM 2032 N N . SER A 1 266 ? -4.125 10.274 -21.022 1.00 94.12 266 SER A N 1
ATOM 2033 C CA . SER A 1 266 ? -5.276 10.044 -21.892 1.00 94.12 266 SER A CA 1
ATOM 2034 C C . SER A 1 266 ? -5.481 11.260 -22.797 1.00 94.12 266 SER A C 1
ATOM 2036 O O . SER A 1 266 ? -5.549 12.399 -22.319 1.00 94.12 266 SER A O 1
ATOM 2038 N N . ILE A 1 267 ? -5.497 11.042 -24.113 1.00 94.06 267 ILE A N 1
ATOM 2039 C CA . ILE A 1 267 ? -5.457 12.125 -25.104 1.00 94.06 267 ILE A CA 1
ATOM 2040 C C . ILE A 1 267 ? -6.857 12.395 -25.652 1.00 94.06 267 ILE A C 1
ATOM 2042 O O . ILE A 1 267 ? -7.344 13.524 -25.564 1.00 94.06 267 ILE A O 1
ATOM 2046 N N . SER A 1 268 ? -7.504 11.373 -26.213 1.00 92.88 268 SER A N 1
ATOM 2047 C CA . SER A 1 268 ? -8.773 11.506 -26.934 1.00 92.88 268 SER A CA 1
ATOM 2048 C C . SER A 1 268 ? -9.591 10.212 -26.877 1.00 92.88 268 SER A C 1
ATOM 2050 O O . SER A 1 268 ? -9.171 9.226 -26.282 1.00 92.88 268 SER A O 1
ATOM 2052 N N . LYS A 1 269 ? -10.773 10.200 -27.510 1.00 89.62 269 LYS A N 1
ATOM 2053 C CA . LYS A 1 269 ? -11.613 8.993 -27.602 1.00 89.62 269 LYS A CA 1
ATOM 2054 C C . LYS A 1 269 ? -10.939 7.857 -28.387 1.00 89.62 269 LYS A C 1
ATOM 2056 O O . LYS A 1 269 ? -11.131 6.702 -28.029 1.00 89.62 269 LYS A O 1
ATOM 2061 N N . ASN A 1 270 ? -10.135 8.197 -29.401 1.00 90.56 270 ASN A N 1
ATOM 2062 C CA . ASN A 1 270 ? -9.470 7.231 -30.288 1.00 90.56 270 ASN A CA 1
ATOM 2063 C C . ASN A 1 270 ? -8.073 6.850 -29.778 1.00 90.56 270 ASN A C 1
ATOM 2065 O O . ASN A 1 270 ? -7.596 5.751 -30.036 1.00 90.56 270 ASN A O 1
ATOM 2069 N N . ILE A 1 271 ? -7.414 7.747 -29.036 1.00 91.44 271 ILE A N 1
ATOM 2070 C CA . ILE A 1 271 ? -6.136 7.483 -28.367 1.00 91.44 271 ILE A CA 1
ATOM 2071 C C . ILE A 1 271 ? -6.396 7.452 -26.862 1.00 91.44 271 ILE A C 1
ATOM 2073 O O . ILE A 1 271 ? -6.288 8.471 -26.171 1.00 91.44 271 ILE A O 1
ATOM 2077 N N . ASP A 1 272 ? -6.745 6.257 -26.383 1.00 91.12 272 ASP A N 1
ATOM 2078 C CA . ASP A 1 272 ? -7.092 5.970 -24.988 1.00 91.12 272 ASP A CA 1
ATOM 2079 C C . ASP A 1 272 ? -5.956 6.416 -24.054 1.00 91.12 272 ASP A C 1
ATOM 2081 O O . ASP A 1 272 ? -6.200 7.067 -23.034 1.00 91.12 272 ASP A O 1
ATOM 2085 N N . ARG A 1 273 ? -4.699 6.107 -24.418 1.00 92.88 273 ARG A N 1
ATOM 2086 C CA . ARG A 1 273 ? -3.526 6.392 -23.578 1.00 92.88 273 ARG A CA 1
ATOM 2087 C C . ARG A 1 273 ? -2.223 6.482 -24.368 1.00 92.88 273 ARG A C 1
ATOM 2089 O O . ARG A 1 273 ? -1.925 5.613 -25.177 1.00 92.88 273 ARG A O 1
ATOM 2096 N N . LEU A 1 274 ? -1.402 7.470 -24.035 1.00 96.31 274 LEU A N 1
ATOM 2097 C CA . LEU A 1 274 ? 0.028 7.520 -24.333 1.00 96.31 274 LEU A CA 1
ATOM 2098 C C . LEU A 1 274 ? 0.797 7.352 -23.021 1.00 96.31 274 LEU A C 1
ATOM 2100 O O . LEU A 1 274 ? 0.412 7.938 -22.010 1.00 96.31 274 LEU A O 1
ATOM 2104 N N . ALA A 1 275 ? 1.862 6.562 -23.015 1.00 96.88 275 ALA A N 1
ATOM 2105 C CA . ALA A 1 275 ? 2.721 6.379 -21.857 1.00 96.88 275 ALA A CA 1
ATOM 2106 C C . ALA A 1 275 ? 4.194 6.352 -22.260 1.00 96.88 275 ALA A C 1
ATOM 2108 O O . ALA A 1 275 ? 4.546 5.815 -23.307 1.00 96.88 275 ALA A O 1
ATOM 2109 N N . VAL A 1 276 ? 5.039 6.922 -21.409 1.00 97.88 276 VAL A N 1
ATOM 2110 C CA . VAL A 1 276 ? 6.498 6.870 -21.497 1.00 97.88 276 VAL A CA 1
ATOM 2111 C C . VAL A 1 276 ? 7.011 6.458 -20.130 1.00 97.88 276 VAL A C 1
ATOM 2113 O O . VAL A 1 276 ? 6.571 6.994 -19.115 1.00 97.88 276 VAL A O 1
ATOM 2116 N N . GLU A 1 277 ? 7.927 5.506 -20.096 1.00 97.50 277 GLU A N 1
ATOM 2117 C CA . GLU A 1 277 ? 8.533 5.016 -18.867 1.00 97.50 277 GLU A CA 1
ATOM 2118 C C . GLU A 1 277 ? 10.052 4.995 -18.982 1.00 97.50 277 GLU A C 1
ATOM 2120 O O . GLU A 1 277 ? 10.614 4.714 -20.039 1.00 97.50 277 GLU A O 1
ATOM 2125 N N . ALA A 1 278 ? 10.713 5.276 -17.869 1.00 98.19 278 ALA A N 1
ATOM 2126 C CA . ALA A 1 278 ? 12.131 5.052 -17.688 1.00 98.19 278 ALA A CA 1
ATOM 2127 C C . ALA A 1 278 ? 12.341 4.345 -16.353 1.00 98.19 278 ALA A C 1
ATOM 2129 O O . ALA A 1 278 ? 11.626 4.598 -15.382 1.00 98.19 278 ALA A O 1
ATOM 2130 N N . GLY A 1 279 ? 13.320 3.454 -16.292 1.00 98.12 279 GLY A N 1
ATOM 2131 C CA . GLY A 1 279 ? 13.610 2.725 -15.071 1.00 98.12 279 GLY A CA 1
ATOM 2132 C C . GLY A 1 279 ? 15.060 2.305 -14.969 1.00 98.12 279 GLY A C 1
ATOM 2133 O O . GLY A 1 279 ? 15.738 2.118 -15.979 1.00 98.12 279 GLY A O 1
ATOM 2134 N N . PHE A 1 280 ? 15.520 2.143 -13.739 1.00 98.44 280 PHE A N 1
ATOM 2135 C CA . PHE A 1 280 ? 16.852 1.673 -13.411 1.00 98.44 280 PHE A CA 1
ATOM 2136 C C . PHE A 1 280 ? 16.762 0.545 -12.386 1.00 98.44 280 PHE A C 1
ATOM 2138 O O . PHE A 1 280 ? 16.006 0.640 -11.423 1.00 98.44 280 PHE A O 1
ATOM 2145 N N . THR A 1 281 ? 17.531 -0.520 -12.585 1.00 98.31 281 THR A N 1
ATOM 2146 C CA . THR A 1 281 ? 17.655 -1.629 -11.634 1.00 98.31 281 THR A CA 1
ATOM 2147 C C . THR A 1 281 ? 19.115 -1.830 -11.264 1.00 98.31 281 THR A C 1
ATOM 2149 O O . THR A 1 281 ? 19.960 -1.895 -12.159 1.00 98.31 281 THR A O 1
ATOM 2152 N N . ALA A 1 282 ? 19.398 -1.978 -9.976 1.00 98.25 282 ALA A N 1
ATOM 2153 C CA . ALA A 1 282 ? 20.709 -2.330 -9.454 1.00 98.25 282 ALA A CA 1
ATOM 2154 C C . ALA A 1 282 ? 20.573 -3.532 -8.521 1.00 98.25 282 ALA A C 1
ATOM 2156 O O . ALA A 1 282 ? 19.979 -3.428 -7.448 1.00 98.25 282 ALA A O 1
ATOM 2157 N N . ASP A 1 283 ? 21.159 -4.651 -8.926 1.00 98.00 283 ASP A N 1
ATOM 2158 C CA . ASP A 1 283 ? 21.098 -5.915 -8.205 1.00 98.00 283 ASP A CA 1
ATOM 2159 C C . ASP A 1 283 ? 22.509 -6.373 -7.831 1.00 98.00 283 ASP A C 1
ATOM 2161 O O . ASP A 1 283 ? 23.459 -6.241 -8.612 1.00 98.00 283 ASP A O 1
ATOM 2165 N N . ARG A 1 284 ? 22.633 -6.950 -6.637 1.00 97.00 284 ARG A N 1
ATOM 2166 C CA . ARG A 1 284 ? 23.818 -7.660 -6.167 1.00 97.00 284 ARG A CA 1
ATOM 2167 C C . ARG A 1 284 ? 23.392 -8.995 -5.580 1.00 97.00 284 ARG A C 1
ATOM 2169 O O . ARG A 1 284 ? 22.903 -9.054 -4.455 1.00 97.00 284 ARG A O 1
ATOM 2176 N N . ASP A 1 285 ? 23.646 -10.063 -6.322 1.00 95.69 285 ASP A N 1
ATOM 2177 C CA . ASP A 1 285 ? 23.291 -11.426 -5.940 1.00 95.69 285 ASP A CA 1
ATOM 2178 C C . ASP A 1 285 ? 24.544 -12.230 -5.547 1.00 95.69 285 ASP A C 1
ATOM 2180 O O . ASP A 1 285 ? 25.489 -12.337 -6.337 1.00 95.69 285 ASP A O 1
ATOM 2184 N N . PRO A 1 286 ? 24.596 -12.838 -4.347 1.00 92.62 286 PRO A N 1
ATOM 2185 C CA . PRO A 1 286 ? 25.646 -13.790 -4.011 1.00 92.62 286 PRO A CA 1
ATOM 2186 C C . PRO A 1 286 ? 25.423 -15.121 -4.749 1.00 92.62 286 PRO A C 1
ATOM 2188 O O . PRO A 1 286 ? 24.371 -15.762 -4.645 1.00 92.62 286 PRO A O 1
ATOM 2191 N N . LEU A 1 287 ? 26.445 -15.562 -5.482 1.00 90.31 287 LEU A N 1
ATOM 2192 C CA . LEU A 1 287 ? 26.489 -16.813 -6.237 1.00 90.31 287 LEU A CA 1
ATOM 2193 C C . LEU A 1 287 ? 27.620 -17.694 -5.700 1.00 90.31 287 LEU A C 1
ATOM 2195 O O . LEU A 1 287 ? 28.686 -17.805 -6.307 1.00 90.31 287 LEU A O 1
ATOM 2199 N N . SER A 1 288 ? 27.378 -18.330 -4.550 1.00 87.44 288 SER A N 1
ATOM 2200 C CA . SER A 1 288 ? 28.360 -19.181 -3.865 1.00 87.44 288 SER A CA 1
ATOM 2201 C C . SER A 1 288 ? 29.688 -18.431 -3.629 1.00 87.44 288 SER A C 1
ATOM 2203 O O . SER A 1 288 ? 29.719 -17.502 -2.824 1.00 87.44 288 SER A O 1
ATOM 2205 N N . LEU A 1 289 ? 30.763 -18.768 -4.353 1.00 89.62 289 LEU A N 1
ATOM 2206 C CA . LEU A 1 289 ? 32.078 -18.112 -4.269 1.00 89.62 289 LEU A CA 1
ATOM 2207 C C . LEU A 1 289 ? 32.204 -16.816 -5.090 1.00 89.62 289 LEU A C 1
ATOM 2209 O O . LEU A 1 289 ? 33.251 -16.171 -5.062 1.00 89.62 289 LEU A O 1
ATOM 2213 N N . SER A 1 290 ? 31.161 -16.424 -5.816 1.00 91.81 290 SER A N 1
ATOM 2214 C CA . SER A 1 290 ? 31.148 -15.244 -6.682 1.00 91.81 290 SER A CA 1
ATOM 2215 C C . SER A 1 290 ? 30.018 -14.279 -6.326 1.00 91.81 290 SER A C 1
ATOM 2217 O O . SER A 1 290 ? 29.091 -14.607 -5.584 1.00 91.81 290 SER A O 1
ATOM 2219 N N . GLN A 1 291 ? 30.109 -13.055 -6.830 1.00 93.75 291 GLN A N 1
ATOM 2220 C CA . GLN A 1 291 ? 29.092 -12.024 -6.704 1.00 93.75 291 GLN A CA 1
ATOM 2221 C C . GLN A 1 291 ? 28.695 -11.555 -8.094 1.00 93.75 291 GLN A C 1
ATOM 2223 O O . GLN A 1 291 ? 29.546 -11.213 -8.915 1.00 93.75 291 GLN A O 1
ATOM 2228 N N . TYR A 1 292 ? 27.392 -11.535 -8.338 1.00 95.81 292 TYR A N 1
ATOM 2229 C CA . TYR A 1 292 ? 26.814 -11.022 -9.563 1.00 95.81 292 TYR A CA 1
ATOM 2230 C C . TYR A 1 292 ? 26.268 -9.623 -9.309 1.00 95.81 292 TYR A C 1
ATOM 2232 O O . TYR A 1 292 ? 25.393 -9.435 -8.470 1.00 95.81 292 TYR A O 1
ATOM 2240 N N . LEU A 1 293 ? 26.816 -8.640 -10.011 1.00 97.12 293 LEU A N 1
ATOM 2241 C CA . LEU A 1 293 ? 26.364 -7.256 -10.002 1.00 97.12 293 LEU A CA 1
ATOM 2242 C C . LEU A 1 293 ? 25.678 -6.977 -11.331 1.00 97.12 293 LEU A C 1
ATOM 2244 O O . LEU A 1 293 ? 26.272 -7.209 -12.382 1.00 97.12 293 LEU A O 1
ATOM 2248 N N . ARG A 1 294 ? 24.466 -6.435 -11.301 1.00 97.69 294 ARG A N 1
ATOM 2249 C CA . ARG A 1 294 ? 23.733 -6.041 -12.504 1.00 97.69 294 ARG A CA 1
ATOM 2250 C C . ARG A 1 294 ? 23.217 -4.626 -12.347 1.00 97.69 294 ARG A C 1
ATOM 2252 O O . ARG A 1 294 ? 22.462 -4.345 -11.430 1.00 97.69 294 ARG A O 1
ATOM 2259 N N . ASN A 1 295 ? 23.567 -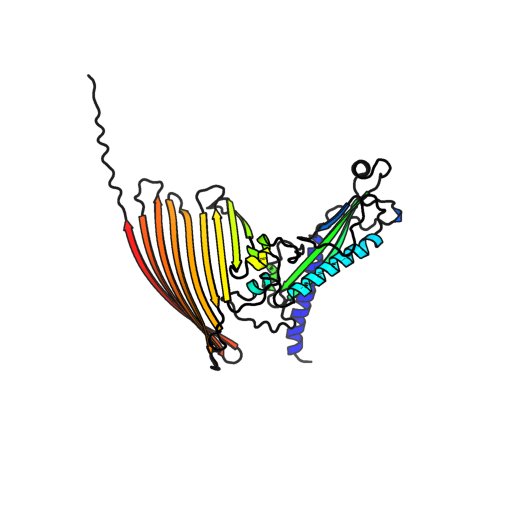3.766 -13.295 1.00 97.94 295 ASN A N 1
ATOM 2260 C CA . ASN A 1 295 ? 22.970 -2.446 -13.446 1.00 97.94 295 ASN A CA 1
ATOM 2261 C C . ASN A 1 295 ? 22.244 -2.413 -14.785 1.00 97.94 295 ASN A C 1
ATOM 2263 O O . ASN A 1 295 ? 22.869 -2.665 -15.815 1.00 97.94 295 ASN A O 1
ATOM 2267 N N . ALA A 1 296 ? 20.947 -2.122 -14.802 1.00 98.06 296 ALA A N 1
ATOM 2268 C CA . ALA A 1 296 ? 20.186 -2.014 -16.040 1.00 98.06 296 ALA A CA 1
ATOM 2269 C C . ALA A 1 296 ? 19.399 -0.711 -16.095 1.00 98.06 296 ALA A C 1
ATOM 2271 O O . ALA A 1 296 ? 18.726 -0.351 -15.140 1.00 98.06 296 ALA A O 1
ATOM 2272 N N . ALA A 1 297 ? 19.459 -0.038 -17.237 1.00 98.31 297 ALA A N 1
ATOM 2273 C CA . ALA A 1 297 ? 18.602 1.082 -17.577 1.00 98.31 297 ALA A CA 1
ATOM 2274 C C . ALA A 1 297 ? 17.574 0.630 -18.616 1.00 98.31 297 ALA A C 1
ATOM 2276 O O . ALA A 1 297 ? 17.887 -0.133 -19.534 1.00 98.31 297 ALA A O 1
ATOM 2277 N N . THR A 1 298 ? 16.347 1.110 -18.474 1.00 97.62 298 THR A N 1
ATOM 2278 C CA . THR A 1 298 ? 15.229 0.835 -19.374 1.00 97.62 298 THR A CA 1
ATOM 2279 C C . THR A 1 298 ? 14.556 2.138 -19.760 1.00 97.62 298 THR A C 1
ATOM 2281 O O . THR A 1 298 ? 14.418 3.038 -18.933 1.00 97.62 298 THR A O 1
ATOM 2284 N N . ILE A 1 299 ? 14.140 2.237 -21.016 1.00 98.31 299 ILE A N 1
ATOM 2285 C CA . ILE A 1 299 ? 13.283 3.309 -21.512 1.00 98.31 299 ILE A CA 1
ATOM 2286 C C . ILE A 1 299 ? 12.254 2.694 -22.448 1.00 98.31 299 ILE A C 1
ATOM 2288 O O . ILE A 1 299 ? 12.588 1.831 -23.258 1.00 98.31 299 ILE A O 1
ATOM 2292 N N . GLY A 1 300 ? 10.999 3.095 -22.326 1.00 97.56 300 GLY A N 1
ATOM 2293 C CA . GLY A 1 300 ? 9.926 2.537 -23.126 1.00 97.56 300 GLY A CA 1
ATOM 2294 C C . GLY A 1 300 ? 8.802 3.521 -23.365 1.00 97.56 300 GLY A C 1
ATOM 2295 O O . GLY A 1 300 ? 8.644 4.517 -22.664 1.00 97.56 300 GLY A O 1
ATOM 2296 N N . GLY A 1 301 ? 8.017 3.222 -24.387 1.00 96.81 301 GLY A N 1
ATOM 2297 C CA . GLY A 1 301 ? 6.804 3.937 -24.726 1.00 96.81 301 GLY A CA 1
ATOM 2298 C C . GLY A 1 301 ? 5.686 2.950 -25.009 1.00 96.81 301 GLY A C 1
ATOM 2299 O O . GLY A 1 301 ? 5.921 1.856 -25.523 1.00 96.81 301 GLY A O 1
ATOM 2300 N N . ALA A 1 302 ? 4.463 3.342 -24.683 1.00 96.69 302 ALA A N 1
ATOM 2301 C CA . ALA A 1 302 ? 3.271 2.598 -25.039 1.00 96.69 302 ALA A CA 1
ATOM 2302 C C . ALA A 1 302 ? 2.186 3.546 -25.539 1.00 96.69 302 ALA A C 1
ATOM 2304 O O . ALA A 1 302 ? 1.986 4.636 -25.003 1.00 96.69 302 ALA A O 1
ATOM 2305 N N . ILE A 1 303 ? 1.452 3.107 -26.549 1.00 96.62 303 ILE A N 1
ATOM 2306 C CA . ILE A 1 303 ? 0.251 3.764 -27.039 1.00 96.62 303 ILE A CA 1
ATOM 2307 C C . ILE A 1 303 ? -0.888 2.758 -27.026 1.00 96.62 303 ILE A C 1
ATOM 2309 O O . ILE A 1 303 ? -0.736 1.610 -27.437 1.00 96.62 303 ILE A O 1
ATOM 2313 N N . LYS A 1 304 ? -2.039 3.193 -26.532 1.00 96.00 304 LYS A N 1
ATOM 2314 C CA . LYS A 1 304 ? -3.282 2.447 -26.574 1.00 96.00 304 LYS A CA 1
ATOM 2315 C C . LYS A 1 304 ? -4.295 3.237 -27.382 1.00 96.00 304 LYS A C 1
ATOM 2317 O O . LYS A 1 304 ? -4.632 4.369 -27.037 1.00 96.00 304 LYS A O 1
ATOM 2322 N N . LEU A 1 305 ? -4.764 2.612 -28.445 1.00 95.31 305 LEU A N 1
ATOM 2323 C CA . LEU A 1 305 ? -5.772 3.103 -29.360 1.00 95.31 305 LEU A CA 1
ATOM 2324 C C . LEU A 1 305 ? -7.080 2.371 -29.082 1.00 95.31 305 LEU A C 1
ATOM 2326 O O . LEU A 1 305 ? -7.077 1.176 -28.785 1.00 95.31 305 LEU A O 1
ATOM 2330 N N . ARG A 1 306 ? -8.185 3.095 -29.195 1.00 94.44 306 ARG A N 1
ATOM 2331 C CA . ARG A 1 306 ? -9.528 2.530 -29.216 1.00 94.44 306 ARG A CA 1
ATOM 2332 C C . ARG A 1 306 ? -10.001 2.539 -30.659 1.00 94.44 306 ARG A C 1
ATOM 2334 O O . ARG A 1 306 ? -9.896 3.562 -31.334 1.00 94.44 306 ARG A O 1
ATOM 2341 N N . THR A 1 307 ? -10.473 1.399 -31.131 1.00 92.31 307 THR A N 1
ATOM 2342 C CA . THR A 1 307 ? -10.914 1.208 -32.510 1.00 92.31 307 THR A CA 1
ATOM 2343 C C . THR A 1 307 ? -12.405 0.914 -32.539 1.00 92.31 307 THR A C 1
ATOM 2345 O O . THR A 1 307 ? -12.909 0.149 -31.724 1.00 92.31 307 THR A O 1
ATOM 2348 N N . ASP A 1 308 ? -13.108 1.469 -33.524 1.00 91.31 308 ASP A N 1
ATOM 2349 C CA . ASP A 1 308 ? -14.544 1.219 -33.725 1.00 91.31 308 ASP A CA 1
ATOM 2350 C C . ASP A 1 308 ? -14.819 -0.099 -34.481 1.00 91.31 308 ASP A C 1
ATOM 2352 O O . ASP A 1 308 ? -15.952 -0.408 -34.861 1.00 91.31 308 ASP A O 1
ATOM 2356 N N . LEU A 1 309 ? -13.779 -0.902 -34.727 1.00 87.81 309 LEU A N 1
ATOM 2357 C CA . LEU A 1 309 ? -13.896 -2.187 -35.407 1.00 87.81 309 LEU A CA 1
ATOM 2358 C C . LEU A 1 309 ? -14.623 -3.192 -34.502 1.00 87.81 309 LEU A C 1
ATOM 2360 O O . LEU A 1 309 ? -14.209 -3.460 -33.381 1.00 87.81 309 LEU A O 1
ATOM 2364 N N . LYS A 1 310 ? -15.684 -3.832 -35.010 1.00 83.50 310 LYS A N 1
ATOM 2365 C CA . LYS A 1 310 ? -16.486 -4.796 -34.227 1.00 83.50 310 LYS A CA 1
ATOM 2366 C C . LYS A 1 310 ? -15.671 -5.973 -33.668 1.00 83.50 310 LYS A C 1
ATOM 2368 O O . LYS A 1 310 ? -16.035 -6.514 -32.629 1.00 83.50 310 LYS A O 1
ATOM 2373 N N . LEU A 1 311 ? -14.600 -6.372 -34.361 1.00 85.12 311 LEU A N 1
ATOM 2374 C CA . LEU A 1 311 ? -13.730 -7.481 -33.957 1.00 85.12 311 LEU A CA 1
ATOM 2375 C C . LEU A 1 311 ? -12.680 -7.084 -32.914 1.00 85.12 311 LEU A C 1
ATOM 2377 O O . LEU A 1 311 ? -12.375 -7.895 -32.044 1.00 85.12 311 LEU A O 1
ATOM 2381 N N . PHE A 1 312 ? -12.155 -5.859 -32.969 1.00 86.69 312 PHE A N 1
ATOM 2382 C CA . PHE A 1 312 ? -11.087 -5.378 -32.090 1.00 86.69 312 PHE A CA 1
ATOM 2383 C C . PHE A 1 312 ? -11.477 -4.003 -31.560 1.00 86.69 312 PHE A C 1
ATOM 2385 O O . PHE A 1 312 ? -11.621 -3.065 -32.339 1.00 86.69 312 PHE A O 1
ATOM 2392 N N . GLY A 1 313 ? -11.676 -3.895 -30.249 1.00 88.69 313 GLY A N 1
ATOM 2393 C CA . GLY A 1 313 ? -12.068 -2.641 -29.604 1.00 88.69 313 GLY A CA 1
ATOM 2394 C C . GLY A 1 313 ? -10.875 -1.811 -29.137 1.00 88.69 313 GLY A C 1
ATOM 2395 O O . GLY A 1 313 ? -10.960 -0.589 -29.097 1.00 88.69 313 GLY A O 1
ATOM 2396 N N . ASP A 1 314 ? -9.761 -2.465 -28.804 1.00 93.62 314 ASP A N 1
ATOM 2397 C CA . ASP A 1 314 ? -8.558 -1.815 -28.293 1.00 93.62 314 ASP A CA 1
ATOM 2398 C C . ASP A 1 314 ? -7.310 -2.397 -28.989 1.00 93.62 314 ASP A C 1
ATOM 2400 O O . ASP A 1 314 ? -7.146 -3.615 -29.095 1.00 93.62 314 ASP A O 1
ATOM 2404 N N . VAL A 1 315 ? -6.393 -1.520 -29.400 1.00 94.94 315 VAL A N 1
ATOM 2405 C CA . VAL A 1 315 ? -5.064 -1.863 -29.926 1.00 94.94 315 VAL A CA 1
ATOM 2406 C C . VAL A 1 315 ? -4.016 -1.206 -29.041 1.00 94.94 315 VAL A C 1
ATOM 2408 O O . VAL A 1 315 ? -4.007 0.010 -28.889 1.00 94.94 315 VAL A O 1
ATOM 2411 N N . ALA A 1 316 ? -3.116 -1.983 -28.452 1.00 95.88 316 ALA A N 1
ATOM 2412 C CA . ALA A 1 316 ? -2.011 -1.475 -27.653 1.00 95.88 316 ALA A CA 1
ATOM 2413 C C . ALA A 1 316 ? -0.677 -1.849 -28.296 1.00 95.88 316 ALA A C 1
ATOM 2415 O O . ALA A 1 316 ? -0.421 -3.016 -28.574 1.00 95.88 316 ALA A O 1
ATOM 2416 N N . LEU A 1 317 ? 0.177 -0.855 -28.509 1.00 96.56 317 LEU A N 1
ATOM 2417 C CA . LEU A 1 317 ? 1.534 -1.028 -29.008 1.00 96.56 317 LEU A CA 1
ATOM 2418 C C . LEU A 1 317 ? 2.502 -0.518 -27.948 1.00 96.56 317 LEU A C 1
ATOM 2420 O O . LEU A 1 317 ? 2.299 0.563 -27.395 1.00 96.56 317 LEU A O 1
ATOM 2424 N N . SER A 1 318 ? 3.562 -1.265 -27.675 1.00 96.44 318 SER A N 1
ATOM 2425 C CA . SER A 1 318 ? 4.636 -0.818 -26.794 1.00 96.44 318 SER A CA 1
ATOM 2426 C C . SER A 1 318 ? 5.997 -1.217 -27.329 1.00 96.44 318 SER A C 1
ATOM 2428 O O . SER A 1 318 ? 6.164 -2.300 -27.886 1.00 96.44 318 SER A O 1
ATOM 2430 N N . ALA A 1 319 ? 6.970 -0.347 -27.107 1.00 96.81 319 ALA A N 1
ATOM 2431 C CA . ALA A 1 319 ? 8.367 -0.577 -27.415 1.00 96.81 319 ALA A CA 1
ATOM 2432 C C . ALA A 1 319 ? 9.202 -0.221 -26.189 1.00 96.81 319 ALA A C 1
ATOM 2434 O O . ALA A 1 319 ? 8.961 0.804 -25.549 1.00 96.81 319 ALA A O 1
ATOM 2435 N N . ARG A 1 320 ? 10.188 -1.051 -25.866 1.00 96.75 320 ARG A N 1
ATOM 2436 C CA . ARG A 1 320 ? 11.102 -0.837 -24.750 1.00 96.75 320 ARG A CA 1
ATOM 2437 C C . ARG A 1 320 ? 12.519 -1.177 -25.172 1.00 96.75 320 ARG A C 1
ATOM 2439 O O . ARG A 1 320 ? 12.770 -2.194 -25.806 1.00 96.75 320 ARG A O 1
ATOM 2446 N N . TYR A 1 321 ? 13.452 -0.334 -24.770 1.00 97.50 321 TYR A N 1
ATOM 2447 C CA . TYR A 1 321 ? 14.878 -0.571 -24.870 1.00 97.50 321 TYR A CA 1
ATOM 2448 C C . TYR A 1 321 ? 15.461 -0.784 -23.474 1.00 97.50 321 TYR A C 1
ATOM 2450 O O . TYR A 1 321 ? 15.154 -0.039 -22.541 1.00 97.50 321 TYR A O 1
ATOM 2458 N N . ARG A 1 322 ? 16.319 -1.793 -23.329 1.00 97.19 322 ARG A N 1
ATOM 2459 C CA . ARG A 1 322 ? 17.036 -2.130 -22.100 1.00 97.19 322 ARG A CA 1
ATOM 2460 C C . ARG A 1 322 ? 18.527 -2.208 -22.388 1.00 97.19 322 ARG A C 1
ATOM 2462 O O . ARG A 1 322 ? 18.949 -2.948 -23.269 1.00 97.19 322 ARG A O 1
ATOM 2469 N N . ARG A 1 323 ? 19.331 -1.515 -21.588 1.00 97.38 323 ARG A N 1
ATOM 2470 C CA . ARG A 1 323 ? 20.786 -1.680 -21.541 1.00 97.38 323 ARG A CA 1
ATOM 2471 C C . ARG A 1 323 ? 21.171 -2.180 -20.162 1.00 97.38 323 ARG A C 1
ATOM 2473 O O . ARG A 1 323 ? 20.840 -1.524 -19.180 1.00 97.38 323 ARG A O 1
ATOM 2480 N N . SER A 1 324 ? 21.877 -3.300 -20.073 1.00 97.38 324 SER A N 1
ATOM 2481 C CA . SER A 1 324 ? 22.430 -3.805 -18.815 1.00 97.38 324 SER A CA 1
ATOM 2482 C C . SER A 1 324 ? 23.933 -3.996 -18.887 1.00 97.38 324 SER A C 1
ATOM 2484 O O . SER A 1 324 ? 24.467 -4.423 -19.904 1.00 97.38 324 SER A O 1
ATOM 2486 N N . SER A 1 325 ? 24.603 -3.677 -17.788 1.00 97.44 325 SER A N 1
ATOM 2487 C CA . SER A 1 325 ? 25.988 -4.033 -17.531 1.00 97.44 325 SER A CA 1
ATOM 2488 C C . SER A 1 325 ? 25.997 -5.005 -16.364 1.00 97.44 325 SER A C 1
ATOM 2490 O O . SER A 1 325 ? 25.538 -4.667 -15.267 1.00 97.44 325 SER A O 1
ATOM 2492 N N . ASN A 1 326 ? 26.475 -6.217 -16.616 1.00 96.75 326 ASN A N 1
ATOM 2493 C CA . ASN A 1 326 ? 26.611 -7.247 -15.610 1.00 96.75 326 ASN A CA 1
ATOM 2494 C C . ASN A 1 326 ? 28.092 -7.514 -15.354 1.00 96.75 326 ASN A C 1
ATOM 2496 O O . ASN A 1 326 ? 28.898 -7.615 -16.283 1.00 96.75 326 ASN A O 1
ATOM 2500 N N . ARG A 1 327 ? 28.441 -7.658 -14.082 1.00 95.88 327 ARG A N 1
ATOM 2501 C CA . ARG A 1 327 ? 29.788 -7.965 -13.624 1.00 95.88 327 ARG A CA 1
ATOM 2502 C C . ARG A 1 327 ? 29.724 -9.177 -12.711 1.00 95.88 327 ARG A C 1
ATOM 2504 O O . ARG A 1 327 ? 29.039 -9.144 -11.693 1.00 95.88 327 ARG A O 1
ATOM 2511 N N . LEU A 1 328 ? 30.467 -10.219 -13.060 1.00 94.88 328 LEU A N 1
ATOM 2512 C CA . LEU A 1 328 ? 30.688 -11.369 -12.196 1.00 94.88 328 LEU A CA 1
ATOM 2513 C C . LEU A 1 328 ? 32.069 -11.220 -11.554 1.00 94.88 328 LEU A C 1
ATOM 2515 O O . LEU A 1 328 ? 33.087 -11.232 -12.246 1.00 94.88 328 LEU A O 1
ATOM 2519 N N . THR A 1 329 ? 32.116 -11.034 -10.238 1.00 92.31 329 THR A N 1
ATOM 2520 C CA . THR A 1 329 ? 33.370 -11.015 -9.475 1.00 92.31 329 THR A CA 1
ATOM 2521 C C . THR A 1 329 ? 33.499 -12.299 -8.674 1.00 92.31 329 THR A C 1
ATOM 2523 O O . THR A 1 329 ? 32.621 -12.630 -7.882 1.00 92.31 329 THR A O 1
ATOM 2526 N N . SER A 1 330 ? 34.594 -13.034 -8.850 1.00 88.88 330 SER A N 1
ATOM 2527 C CA . SER A 1 330 ? 34.901 -14.169 -7.979 1.00 88.88 330 SER A CA 1
ATOM 2528 C C . SER A 1 330 ? 35.634 -13.698 -6.721 1.00 88.88 330 SER A C 1
ATOM 2530 O O . SER A 1 330 ? 36.378 -12.721 -6.768 1.00 88.88 330 SER A O 1
ATOM 2532 N N . ARG A 1 331 ? 35.440 -14.389 -5.590 1.00 81.75 331 ARG A N 1
ATOM 2533 C CA . ARG A 1 331 ? 36.337 -14.281 -4.423 1.00 81.75 331 ARG A CA 1
ATOM 2534 C C . ARG A 1 331 ? 37.636 -15.063 -4.620 1.00 81.75 331 ARG A C 1
ATOM 2536 O O . ARG A 1 331 ? 38.594 -14.840 -3.890 1.00 81.75 331 ARG A O 1
ATOM 2543 N N . THR A 1 332 ? 37.659 -15.996 -5.569 1.00 82.19 332 THR A N 1
ATOM 2544 C CA . THR A 1 332 ? 38.875 -16.710 -5.973 1.00 82.19 332 THR A CA 1
ATOM 2545 C C . THR A 1 332 ? 39.671 -15.868 -6.973 1.00 82.19 332 THR A C 1
ATOM 2547 O O . THR A 1 332 ? 39.135 -14.914 -7.531 1.00 82.19 332 THR A O 1
ATOM 2550 N N . ALA A 1 333 ? 40.928 -16.232 -7.244 1.00 78.44 333 ALA A N 1
ATOM 2551 C CA . ALA A 1 333 ? 41.824 -15.542 -8.187 1.00 78.44 333 ALA A CA 1
ATOM 2552 C C . ALA A 1 333 ? 41.365 -15.568 -9.668 1.00 78.44 333 ALA A C 1
ATOM 2554 O O . ALA A 1 333 ? 42.161 -15.320 -10.572 1.00 78.44 333 ALA A O 1
ATOM 2555 N N . LEU A 1 334 ? 40.097 -15.892 -9.936 1.00 81.94 334 LEU A N 1
ATOM 2556 C CA . LEU A 1 334 ? 39.525 -15.857 -11.273 1.00 81.94 334 LEU A CA 1
ATOM 2557 C C . LEU A 1 334 ? 39.314 -14.401 -11.725 1.00 81.94 334 LEU A C 1
ATOM 2559 O O . LEU A 1 334 ? 38.881 -13.563 -10.926 1.00 81.94 334 LEU A O 1
ATOM 2563 N N . PRO A 1 335 ? 39.584 -14.094 -13.005 1.00 85.00 335 PRO A N 1
ATOM 2564 C CA . PRO A 1 335 ? 39.363 -12.767 -13.560 1.00 85.00 335 PRO A CA 1
ATOM 2565 C C . PRO A 1 335 ? 37.888 -12.371 -13.463 1.00 85.00 335 PRO A C 1
ATOM 2567 O O . PRO A 1 335 ? 36.990 -13.197 -13.625 1.00 85.00 335 PRO A O 1
ATOM 2570 N N . SER A 1 336 ? 37.625 -11.088 -13.223 1.00 87.19 336 SER A N 1
ATOM 2571 C CA . SER A 1 336 ? 36.259 -10.570 -13.262 1.00 87.19 336 SER A CA 1
ATOM 2572 C C . SER A 1 336 ? 35.721 -10.577 -14.690 1.00 87.19 336 SER A C 1
ATOM 2574 O O . SER A 1 336 ? 36.381 -10.078 -15.606 1.00 87.19 336 SER A O 1
ATOM 2576 N N . GLU A 1 337 ? 34.501 -11.072 -14.864 1.00 91.81 337 GLU A N 1
ATOM 2577 C CA . GLU A 1 337 ? 33.827 -11.102 -16.159 1.00 91.81 337 GLU A CA 1
ATOM 2578 C C . GLU A 1 337 ? 32.883 -9.910 -16.290 1.00 91.81 337 GLU A C 1
ATOM 2580 O O . GLU A 1 337 ? 32.098 -9.627 -15.380 1.00 91.81 337 GLU A O 1
ATOM 2585 N N . PHE A 1 338 ? 32.929 -9.232 -17.437 1.00 93.50 338 PHE A N 1
ATOM 2586 C CA . PHE A 1 338 ? 32.027 -8.134 -17.759 1.00 93.50 338 PHE A CA 1
ATOM 2587 C C . PHE A 1 338 ? 31.194 -8.496 -18.987 1.00 93.50 338 PHE A C 1
ATOM 2589 O O . PHE A 1 338 ? 31.707 -8.909 -20.029 1.00 93.50 338 PHE A O 1
ATOM 2596 N N . THR A 1 339 ? 29.883 -8.326 -18.874 1.00 94.50 339 THR A N 1
ATOM 2597 C CA . THR A 1 339 ? 28.952 -8.508 -19.988 1.00 94.50 339 THR A CA 1
ATOM 2598 C C . THR A 1 339 ? 28.077 -7.278 -20.105 1.00 94.50 339 THR A C 1
ATOM 2600 O O . THR A 1 339 ? 27.510 -6.806 -19.125 1.00 94.50 339 THR A O 1
ATOM 2603 N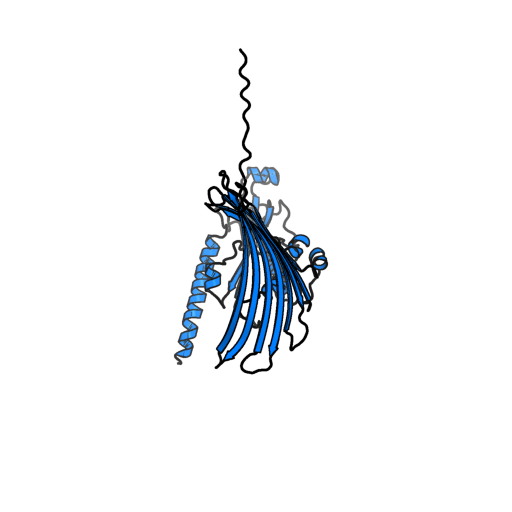 N . ASN A 1 340 ? 27.983 -6.735 -21.312 1.00 95.06 340 ASN A N 1
ATOM 2604 C CA . ASN A 1 340 ? 27.028 -5.688 -21.626 1.00 95.06 340 ASN A CA 1
ATOM 2605 C C . ASN A 1 340 ? 25.958 -6.284 -22.535 1.00 95.06 340 ASN A C 1
ATOM 2607 O O . ASN A 1 340 ? 26.267 -6.933 -23.537 1.00 95.06 340 ASN A O 1
ATOM 2611 N N . GLU A 1 341 ? 24.700 -6.051 -22.193 1.00 94.00 341 GLU A N 1
ATOM 2612 C CA . GLU A 1 341 ? 23.556 -6.499 -22.974 1.00 94.00 341 GLU A CA 1
ATOM 2613 C C . GLU A 1 341 ? 22.744 -5.292 -23.413 1.00 94.00 341 GLU A C 1
ATOM 2615 O O . GLU A 1 341 ? 22.463 -4.390 -22.621 1.00 94.00 341 GLU A O 1
ATOM 2620 N N . ASN A 1 342 ? 22.331 -5.303 -24.673 1.00 96.06 342 ASN A N 1
ATOM 2621 C CA . ASN A 1 342 ? 21.351 -4.369 -25.199 1.00 96.06 342 ASN A CA 1
ATOM 2622 C C . ASN A 1 342 ? 20.182 -5.191 -25.730 1.00 96.06 342 ASN A C 1
ATOM 2624 O O . ASN A 1 342 ? 20.380 -6.113 -26.522 1.00 96.06 342 ASN A O 1
ATOM 2628 N N . ALA A 1 343 ? 18.974 -4.882 -25.282 1.00 95.56 343 ALA A N 1
ATOM 2629 C CA . ALA A 1 343 ? 17.766 -5.581 -25.672 1.00 95.56 343 ALA A CA 1
ATOM 2630 C C . ALA A 1 343 ? 16.709 -4.581 -26.131 1.00 95.56 343 ALA A C 1
ATOM 2632 O O . ALA A 1 343 ? 16.518 -3.537 -25.509 1.00 95.56 343 ALA A O 1
ATOM 2633 N N . PHE A 1 344 ? 16.018 -4.921 -27.209 1.00 96.56 344 PHE A N 1
ATOM 2634 C CA . PHE A 1 344 ? 14.793 -4.261 -27.621 1.00 96.56 344 PHE A CA 1
ATOM 2635 C C . PHE A 1 344 ? 13.634 -5.243 -27.463 1.00 96.56 344 PHE A C 1
ATOM 2637 O O . PHE A 1 344 ? 13.734 -6.404 -27.860 1.00 96.56 344 PHE A O 1
ATOM 2644 N N . GLU A 1 345 ? 12.534 -4.761 -26.902 1.00 94.50 345 GLU A N 1
ATOM 2645 C CA . GLU A 1 345 ? 11.283 -5.485 -26.717 1.00 94.50 345 GLU A CA 1
ATOM 2646 C C . GLU A 1 345 ? 10.159 -4.707 -27.409 1.00 94.50 345 GLU A C 1
ATOM 2648 O O . GLU A 1 345 ? 9.948 -3.524 -27.143 1.00 94.50 345 GLU A O 1
ATOM 2653 N N . GLY A 1 346 ? 9.432 -5.368 -28.303 1.00 94.50 346 GLY A N 1
ATOM 2654 C CA . GLY A 1 346 ? 8.216 -4.864 -28.929 1.00 94.50 346 GLY A CA 1
ATOM 2655 C C . GLY A 1 346 ? 7.023 -5.718 -28.520 1.00 94.50 346 GLY A C 1
ATOM 2656 O O . GLY A 1 346 ? 7.124 -6.937 -28.384 1.00 94.50 346 GLY A O 1
ATOM 2657 N N . THR A 1 347 ? 5.870 -5.097 -28.310 1.00 94.56 347 THR A N 1
ATOM 2658 C CA . THR A 1 347 ? 4.621 -5.820 -28.059 1.00 94.56 347 THR A CA 1
ATOM 2659 C C . THR A 1 347 ? 3.473 -5.137 -28.777 1.00 94.56 347 THR A C 1
ATOM 2661 O O . THR A 1 347 ? 3.326 -3.919 -28.704 1.00 94.56 347 THR A O 1
ATOM 2664 N N . ALA A 1 348 ? 2.651 -5.936 -29.447 1.00 94.81 348 ALA A N 1
ATOM 2665 C CA . ALA A 1 348 ? 1.371 -5.525 -29.998 1.00 94.81 348 ALA A CA 1
ATOM 2666 C C . ALA A 1 348 ? 0.272 -6.389 -29.378 1.00 94.81 348 ALA A C 1
ATOM 2668 O O . ALA A 1 348 ? 0.366 -7.614 -29.382 1.00 94.81 348 ALA A O 1
ATOM 2669 N N . LEU A 1 349 ? -0.759 -5.760 -28.829 1.00 92.25 349 LEU A N 1
ATOM 2670 C CA . LEU A 1 349 ? -1.873 -6.422 -28.166 1.00 92.25 349 LEU A CA 1
ATOM 2671 C C . LEU A 1 349 ? -3.188 -5.921 -28.758 1.00 92.25 349 LEU A C 1
ATOM 2673 O O . LEU A 1 349 ? -3.427 -4.720 -28.838 1.00 92.25 349 LEU A O 1
ATOM 2677 N N . LEU A 1 350 ? -4.031 -6.859 -29.173 1.00 92.88 350 LEU A N 1
ATOM 2678 C CA . LEU A 1 350 ? -5.346 -6.620 -29.748 1.00 92.88 350 LEU A CA 1
ATOM 2679 C C . LEU A 1 350 ? -6.386 -7.239 -28.820 1.00 92.88 350 LEU A C 1
ATOM 2681 O O . LEU A 1 350 ? -6.404 -8.456 -28.630 1.00 92.88 350 LEU A O 1
ATOM 2685 N N . ASP A 1 351 ? -7.249 -6.403 -28.257 1.00 89.75 351 ASP A N 1
ATOM 2686 C CA . ASP A 1 351 ? -8.363 -6.821 -27.409 1.00 89.75 351 ASP A CA 1
ATOM 2687 C C . ASP A 1 351 ? -9.682 -6.616 -28.164 1.00 89.75 351 ASP A C 1
ATOM 2689 O O . ASP A 1 351 ? -9.916 -5.578 -28.789 1.00 89.75 351 ASP A O 1
ATOM 2693 N N . GLY A 1 352 ? -10.564 -7.611 -28.111 1.00 89.94 352 GLY A N 1
ATOM 2694 C CA . GLY A 1 352 ? -11.769 -7.650 -28.932 1.00 89.94 352 GLY A CA 1
ATOM 2695 C C . GLY A 1 352 ? -12.885 -8.523 -28.373 1.00 89.94 352 GLY A C 1
ATOM 2696 O O . GLY A 1 352 ? -12.737 -9.172 -27.334 1.00 89.94 352 GLY A O 1
ATOM 2697 N N . ARG A 1 353 ? -14.025 -8.533 -29.072 1.00 87.88 353 ARG A N 1
ATOM 2698 C CA . ARG A 1 353 ? -15.153 -9.427 -28.782 1.00 87.88 353 ARG A CA 1
ATOM 2699 C C . ARG A 1 353 ? -15.392 -10.340 -29.981 1.00 87.88 353 ARG A C 1
ATOM 2701 O O . ARG A 1 353 ? -15.803 -9.874 -31.039 1.00 87.88 353 ARG A O 1
ATOM 2708 N N . LEU A 1 354 ? -15.182 -11.642 -29.800 1.00 86.88 354 LEU A N 1
ATOM 2709 C CA . LEU A 1 354 ? -15.455 -12.669 -30.807 1.00 86.88 354 LEU A CA 1
ATOM 2710 C C . LEU A 1 354 ? -16.547 -13.607 -30.277 1.00 86.88 354 LEU A C 1
ATOM 2712 O O . LEU A 1 354 ? -16.441 -14.104 -29.160 1.00 86.88 354 LEU A O 1
ATOM 2716 N N . TRP A 1 355 ? -17.612 -13.829 -31.055 1.00 81.31 355 TRP A N 1
ATOM 2717 C CA . TRP A 1 355 ? -18.697 -14.783 -30.745 1.00 81.31 355 TRP A CA 1
ATOM 2718 C C . TRP A 1 355 ? -19.255 -14.708 -29.308 1.00 81.31 355 TRP A C 1
ATOM 2720 O O . TRP A 1 355 ? -19.387 -15.719 -28.626 1.00 81.31 355 TRP A O 1
ATOM 2730 N N . LYS A 1 356 ? -19.608 -13.498 -28.844 1.00 84.94 356 LYS A N 1
ATOM 2731 C CA . LYS A 1 356 ? -20.095 -13.202 -27.473 1.00 84.94 356 LYS A CA 1
ATOM 2732 C C . LYS A 1 356 ? -19.061 -13.411 -26.348 1.00 84.94 356 LYS A C 1
ATOM 2734 O O . LYS A 1 356 ? -19.396 -13.176 -25.190 1.00 84.94 356 LYS A O 1
ATOM 2739 N N . GLY A 1 357 ? -17.827 -13.796 -26.667 1.00 79.19 357 GLY A N 1
ATOM 2740 C CA . GLY A 1 357 ? -16.697 -13.868 -25.742 1.00 79.19 357 GLY A CA 1
ATOM 2741 C C . GLY A 1 357 ? -15.762 -12.661 -25.849 1.00 79.19 357 GLY A C 1
ATOM 2742 O O . GLY A 1 357 ? -15.897 -11.820 -26.739 1.00 79.19 357 GLY A O 1
ATOM 2743 N N . VAL A 1 358 ? -14.798 -12.585 -24.931 1.00 86.56 358 VAL A N 1
ATOM 2744 C CA . VAL A 1 358 ? -13.669 -11.644 -24.992 1.00 86.56 358 VAL A CA 1
ATOM 2745 C C . VAL A 1 358 ? -12.470 -12.390 -25.570 1.00 86.56 358 VAL A C 1
ATOM 2747 O O . VAL A 1 358 ? -12.137 -13.474 -25.096 1.00 86.56 358 VAL A O 1
ATOM 2750 N N . SER A 1 359 ? -11.823 -11.817 -26.580 1.00 85.75 359 SER A N 1
ATOM 2751 C CA . SER A 1 359 ? -10.615 -12.366 -27.198 1.00 85.75 359 SER A CA 1
ATOM 2752 C C . SER A 1 359 ? -9.451 -11.397 -27.037 1.00 85.75 359 SER A C 1
ATOM 2754 O O . SER A 1 359 ? -9.626 -10.186 -27.176 1.00 85.75 359 SER A O 1
ATOM 2756 N N . ARG A 1 360 ? -8.258 -11.941 -26.798 1.00 88.19 360 ARG A N 1
ATOM 2757 C CA . ARG A 1 360 ? -7.001 -11.197 -26.730 1.00 88.19 360 ARG A CA 1
ATOM 2758 C C . ARG A 1 360 ? -5.968 -11.891 -27.601 1.00 88.19 360 ARG A C 1
ATOM 2760 O O . ARG A 1 360 ? -5.698 -13.071 -27.397 1.00 88.19 360 ARG A O 1
ATOM 2767 N N . LEU A 1 361 ? -5.375 -11.149 -28.526 1.00 91.50 361 LEU A N 1
ATOM 2768 C CA . LEU A 1 361 ? -4.204 -11.577 -29.280 1.00 91.50 361 LEU A CA 1
ATOM 2769 C C . LEU A 1 361 ? -3.021 -10.712 -28.859 1.00 91.50 361 LEU A C 1
ATOM 2771 O O . LEU A 1 361 ? -3.144 -9.493 -28.787 1.00 91.50 361 LEU A O 1
ATOM 2775 N N . ALA A 1 362 ? -1.881 -11.333 -28.586 1.00 90.38 362 ALA A N 1
ATOM 2776 C CA . ALA A 1 362 ? -0.661 -10.618 -28.253 1.00 90.38 362 ALA A CA 1
ATOM 2777 C C . ALA A 1 362 ? 0.498 -11.169 -29.081 1.00 90.38 362 ALA A C 1
ATOM 2779 O O . ALA A 1 362 ? 0.706 -12.379 -29.144 1.00 90.38 362 ALA A O 1
ATOM 2780 N N . VAL A 1 363 ? 1.240 -10.265 -29.712 1.00 93.25 363 VAL A N 1
ATOM 2781 C CA . VAL A 1 363 ? 2.462 -10.556 -30.455 1.00 93.25 363 VAL A CA 1
ATOM 2782 C C . VAL A 1 363 ? 3.610 -9.895 -29.716 1.00 93.25 363 VAL A C 1
ATOM 2784 O O . VAL A 1 363 ? 3.579 -8.693 -29.447 1.00 93.25 363 VAL A O 1
ATOM 2787 N N . TYR A 1 364 ? 4.621 -10.692 -29.393 1.00 92.38 364 TYR A N 1
ATOM 2788 C CA . TYR A 1 364 ? 5.822 -10.252 -28.700 1.00 92.38 364 TYR A CA 1
ATOM 2789 C C . TYR A 1 364 ? 7.016 -10.425 -29.624 1.00 92.38 364 TYR A C 1
ATOM 2791 O O . TYR A 1 364 ? 7.158 -11.454 -30.282 1.00 92.38 364 TYR A O 1
ATOM 2799 N N . TRP A 1 365 ? 7.885 -9.426 -29.645 1.00 91.31 365 TRP A N 1
ATOM 2800 C CA . TRP A 1 365 ? 9.160 -9.493 -30.334 1.00 91.31 365 TRP A CA 1
ATOM 2801 C C . TRP A 1 365 ? 10.267 -9.047 -29.386 1.00 91.31 365 TRP A C 1
ATOM 2803 O O . TRP A 1 365 ? 10.124 -8.056 -28.673 1.00 91.31 365 TRP A O 1
ATOM 2813 N N . MET A 1 366 ? 11.371 -9.786 -29.377 1.00 89.00 366 MET A N 1
ATOM 2814 C CA . MET A 1 366 ? 12.526 -9.491 -28.544 1.00 89.00 366 MET A CA 1
ATOM 2815 C C . MET A 1 366 ? 13.795 -9.689 -29.365 1.00 89.00 366 MET A C 1
ATOM 2817 O O . MET A 1 366 ? 13.981 -10.733 -29.989 1.00 89.00 366 MET A O 1
ATOM 2821 N N . GLN A 1 367 ? 14.677 -8.694 -29.351 1.00 87.12 367 GLN A N 1
ATOM 2822 C CA . GLN A 1 367 ? 15.999 -8.780 -29.957 1.00 87.12 367 GLN A CA 1
ATOM 2823 C C . GLN A 1 367 ? 17.057 -8.407 -28.928 1.00 87.12 367 GLN A C 1
ATOM 2825 O O . GLN A 1 367 ? 17.034 -7.317 -28.365 1.00 87.12 367 GLN A O 1
ATOM 2830 N N . THR A 1 368 ? 18.015 -9.304 -28.711 1.00 84.19 368 THR A N 1
ATOM 2831 C CA . THR A 1 368 ? 19.115 -9.124 -27.759 1.00 84.19 368 THR A CA 1
ATOM 2832 C C . THR A 1 368 ? 20.456 -9.136 -28.477 1.00 84.19 368 THR A C 1
ATOM 2834 O O . THR A 1 368 ? 20.724 -10.028 -29.279 1.00 84.19 368 THR A O 1
ATOM 2837 N N . ARG A 1 369 ? 21.327 -8.177 -28.158 1.00 81.81 369 ARG A N 1
ATOM 2838 C CA . ARG A 1 369 ? 22.741 -8.164 -28.549 1.00 81.81 369 ARG A CA 1
ATOM 2839 C C . ARG A 1 369 ? 23.603 -8.250 -27.296 1.00 81.81 369 ARG A C 1
ATOM 2841 O O . ARG A 1 369 ? 23.469 -7.422 -26.394 1.00 81.81 369 ARG A O 1
ATOM 2848 N N . LEU A 1 370 ? 24.486 -9.243 -27.264 1.00 81.56 370 LEU A N 1
ATOM 2849 C CA . LEU A 1 370 ? 25.410 -9.495 -26.162 1.00 81.56 370 LEU A CA 1
ATOM 2850 C C . LEU A 1 370 ? 26.828 -9.108 -26.582 1.00 81.56 370 LEU A C 1
ATOM 2852 O O . LEU A 1 370 ? 27.304 -9.525 -27.635 1.00 81.56 370 LEU A O 1
ATOM 2856 N N . THR A 1 371 ? 27.510 -8.335 -25.742 1.00 79.31 371 THR A N 1
ATOM 2857 C CA . THR A 1 371 ? 28.938 -8.040 -25.876 1.00 79.31 371 THR A CA 1
ATOM 2858 C C . THR A 1 371 ? 29.635 -8.520 -24.610 1.00 79.31 371 THR A C 1
ATOM 2860 O O . THR A 1 371 ? 29.379 -8.007 -23.519 1.00 79.31 371 THR A O 1
ATOM 2863 N N . ARG A 1 372 ? 30.497 -9.532 -24.745 1.00 80.38 372 ARG A N 1
ATOM 2864 C CA . ARG A 1 372 ? 31.258 -10.118 -23.635 1.00 80.38 372 ARG A CA 1
ATOM 2865 C C . ARG A 1 372 ? 32.699 -9.622 -23.687 1.00 80.38 372 ARG A C 1
ATOM 2867 O O . ARG A 1 372 ? 33.346 -9.744 -24.722 1.00 80.38 372 ARG A O 1
ATOM 2874 N N . THR A 1 373 ? 33.199 -9.111 -22.567 1.00 76.12 373 THR A N 1
ATOM 2875 C CA . THR A 1 373 ? 34.603 -8.724 -22.396 1.00 76.12 373 THR A CA 1
ATOM 2876 C C . THR A 1 373 ? 35.161 -9.477 -21.193 1.00 76.12 373 THR A C 1
ATOM 2878 O O . THR A 1 373 ? 34.660 -9.344 -20.076 1.00 76.12 373 THR A O 1
ATOM 2881 N N . VAL A 1 374 ? 36.189 -10.294 -21.418 1.00 74.44 374 VAL A N 1
ATOM 2882 C CA . VAL A 1 374 ? 36.893 -11.015 -20.351 1.00 74.44 374 VAL A CA 1
ATOM 2883 C C . VAL A 1 374 ? 38.212 -10.298 -20.105 1.00 74.44 374 VAL A C 1
ATOM 2885 O O . VAL A 1 374 ? 39.091 -10.310 -20.963 1.00 74.44 374 VAL A O 1
ATOM 2888 N N . THR A 1 375 ? 38.349 -9.653 -18.948 1.00 69.69 375 THR A N 1
ATOM 2889 C CA . THR A 1 375 ? 39.600 -8.992 -18.567 1.00 69.69 375 THR A CA 1
ATOM 2890 C C . THR A 1 375 ? 40.482 -10.008 -17.855 1.00 69.69 375 THR A C 1
ATOM 2892 O O . THR A 1 375 ? 40.309 -10.246 -16.662 1.00 69.69 375 THR A O 1
ATOM 2895 N N . ALA A 1 376 ? 41.418 -10.630 -18.572 1.00 57.91 376 ALA A N 1
ATOM 2896 C CA . ALA A 1 376 ? 42.447 -11.444 -17.935 1.00 57.91 376 ALA A CA 1
ATOM 2897 C C . ALA A 1 376 ? 43.341 -10.528 -17.084 1.00 57.91 376 ALA A C 1
ATOM 2899 O O . ALA A 1 376 ? 44.001 -9.636 -17.612 1.00 57.91 376 ALA A O 1
ATOM 2900 N N . ILE A 1 377 ? 43.350 -10.724 -15.765 1.00 53.41 377 ILE A N 1
ATOM 2901 C CA . ILE A 1 377 ? 44.353 -10.096 -14.905 1.00 53.41 377 ILE A CA 1
ATOM 2902 C C . ILE A 1 377 ? 45.644 -10.872 -15.158 1.00 53.41 377 ILE A C 1
ATOM 2904 O O . ILE A 1 377 ? 45.822 -11.973 -14.641 1.00 53.41 377 ILE A O 1
ATOM 2908 N N . THR A 1 378 ? 46.527 -10.335 -15.998 1.00 47.88 378 THR A N 1
ATOM 2909 C CA . THR A 1 378 ? 47.917 -10.791 -16.063 1.00 47.88 378 THR A CA 1
ATOM 2910 C C . THR A 1 378 ? 48.511 -10.619 -14.674 1.00 47.88 378 THR A C 1
ATOM 2912 O O . THR A 1 378 ? 48.669 -9.492 -14.204 1.00 47.88 378 THR A O 1
ATOM 2915 N N . ALA A 1 379 ? 48.773 -11.737 -13.995 1.00 45.28 379 ALA A N 1
ATOM 2916 C CA . ALA A 1 379 ? 49.480 -11.750 -12.727 1.00 45.28 379 ALA A CA 1
ATOM 2917 C C . ALA A 1 379 ? 50.776 -10.945 -12.891 1.00 45.28 379 ALA A C 1
ATOM 2919 O O . ALA A 1 379 ? 51.627 -11.293 -13.709 1.00 45.28 379 ALA A O 1
ATOM 2920 N N . SER A 1 380 ? 50.902 -9.841 -12.154 1.00 41.06 380 SER A N 1
ATOM 2921 C CA . SER A 1 380 ? 52.164 -9.113 -12.075 1.00 41.06 380 SER A CA 1
ATOM 2922 C C . SER A 1 380 ? 53.206 -10.082 -11.506 1.00 41.06 380 SER A C 1
ATOM 2924 O O . SER A 1 380 ? 52.957 -10.634 -10.430 1.00 41.06 380 SER A O 1
ATOM 2926 N N . PRO A 1 381 ? 54.342 -10.343 -12.180 1.00 45.28 381 PRO A N 1
ATOM 2927 C CA . PRO A 1 381 ? 55.379 -11.174 -11.596 1.00 45.28 381 PRO A CA 1
ATOM 2928 C C . PRO A 1 381 ? 55.924 -10.426 -10.380 1.00 45.28 381 PRO A C 1
ATOM 2930 O O . PRO A 1 381 ? 56.577 -9.390 -10.508 1.00 45.28 381 PRO A O 1
ATOM 2933 N N . HIS A 1 382 ? 55.625 -10.921 -9.181 1.00 42.56 382 HIS A N 1
ATOM 2934 C CA . HIS A 1 382 ? 56.366 -10.534 -7.992 1.00 42.56 382 HIS A CA 1
ATOM 2935 C C . HIS A 1 382 ? 57.810 -11.013 -8.181 1.00 42.56 382 HIS A C 1
ATOM 2937 O O . HIS A 1 382 ? 58.137 -12.165 -7.909 1.00 42.56 382 HIS A O 1
ATOM 2943 N N . PHE A 1 383 ? 58.680 -10.123 -8.663 1.00 42.03 383 PHE A N 1
ATOM 2944 C CA . PHE A 1 383 ? 60.123 -10.262 -8.510 1.00 42.03 383 PHE A CA 1
ATOM 2945 C C . PHE A 1 383 ? 60.444 -10.150 -7.015 1.00 42.03 383 PHE A C 1
ATOM 2947 O O . PHE A 1 383 ? 60.625 -9.062 -6.470 1.00 42.03 383 PHE A O 1
ATOM 2954 N N . GLY A 1 384 ? 60.466 -11.293 -6.331 1.00 38.72 384 GLY A N 1
ATOM 2955 C CA . GLY A 1 384 ? 61.065 -11.415 -5.012 1.00 38.72 384 GLY A CA 1
ATOM 2956 C C . GLY A 1 384 ? 62.581 -11.335 -5.148 1.00 38.72 384 GLY A C 1
ATOM 2957 O O . GLY A 1 384 ? 63.225 -12.315 -5.507 1.00 38.72 384 GLY A O 1
ATOM 2958 N N . VAL A 1 385 ? 63.163 -10.170 -4.867 1.00 39.56 385 VAL A N 1
ATOM 2959 C CA . VAL A 1 385 ? 64.608 -10.046 -4.650 1.00 39.56 385 VAL A CA 1
ATOM 2960 C C . VAL A 1 385 ? 64.907 -10.584 -3.251 1.00 39.56 385 VAL A C 1
ATOM 2962 O O . VAL A 1 385 ? 64.796 -9.872 -2.256 1.00 39.56 385 VAL A O 1
ATOM 2965 N N . THR A 1 386 ? 65.277 -11.860 -3.152 1.00 40.50 386 THR A N 1
ATOM 2966 C CA . THR A 1 386 ? 65.919 -12.408 -1.951 1.00 40.50 386 THR A CA 1
ATOM 2967 C C . THR A 1 386 ? 67.330 -11.835 -1.834 1.00 40.50 386 THR A C 1
ATOM 2969 O O . THR A 1 386 ? 68.249 -12.281 -2.519 1.00 40.50 386 THR A O 1
ATOM 2972 N N . ARG A 1 387 ? 67.516 -10.845 -0.954 1.00 39.72 387 ARG A N 1
ATOM 2973 C CA . ARG A 1 387 ? 68.840 -10.416 -0.481 1.00 39.72 387 ARG A CA 1
ATOM 2974 C C . ARG A 1 387 ? 69.358 -11.484 0.493 1.00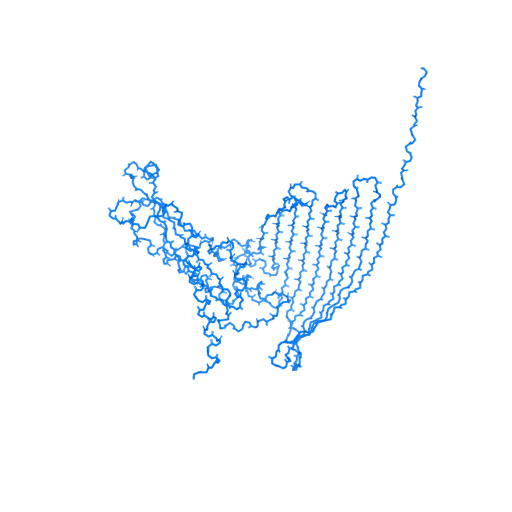 39.72 387 ARG A C 1
ATOM 2976 O O . ARG A 1 387 ? 68.847 -11.596 1.603 1.00 39.72 387 ARG A O 1
ATOM 2983 N N . ARG A 1 388 ? 70.344 -12.284 0.074 1.00 40.44 388 ARG A N 1
ATOM 2984 C CA . ARG A 1 388 ? 71.201 -13.046 0.996 1.00 40.44 388 ARG A CA 1
ATOM 2985 C C . ARG A 1 388 ? 72.231 -12.082 1.583 1.00 40.44 388 ARG A C 1
ATOM 2987 O O . ARG A 1 388 ? 73.016 -11.512 0.830 1.00 40.44 388 ARG A O 1
ATOM 2994 N N . SER A 1 389 ? 72.210 -11.908 2.897 1.00 48.09 389 SER A N 1
ATOM 2995 C CA . SER A 1 389 ? 73.353 -11.405 3.662 1.00 48.09 389 SER A CA 1
ATOM 2996 C C . SER A 1 389 ? 74.281 -12.586 3.947 1.00 48.09 389 SER A C 1
ATOM 2998 O O . SER A 1 389 ? 73.782 -13.668 4.268 1.00 48.09 389 SER A O 1
ATOM 3000 N N . PHE A 1 390 ? 75.586 -12.376 3.785 1.00 46.59 390 PHE A N 1
ATOM 3001 C CA . PHE A 1 390 ? 76.626 -13.250 4.328 1.00 46.59 390 PHE A CA 1
ATOM 3002 C C . PHE A 1 390 ? 76.708 -13.124 5.847 1.00 46.59 390 PHE A C 1
ATOM 3004 O O . PHE A 1 390 ? 76.397 -12.014 6.347 1.00 46.59 390 PHE A O 1
#